Protein AF-0000000084586291 (afdb_homodimer)

Solvent-accessible surface area (backbone atoms only — not comparable to full-atom values): 26040 Å² total; per-residue (Å²): 115,50,79,48,76,49,42,17,77,81,60,35,38,60,73,38,71,44,79,46,77,58,86,76,34,30,36,32,39,29,10,15,18,52,92,55,68,32,88,63,19,26,38,30,40,37,42,37,39,50,95,59,33,40,42,37,38,42,30,45,25,39,96,30,37,45,18,31,51,51,54,51,50,54,52,59,73,42,35,72,61,50,51,53,26,62,70,39,94,58,19,86,59,39,42,60,50,49,53,53,48,57,61,60,31,65,69,51,51,55,53,21,59,72,32,53,27,25,12,19,38,33,38,39,37,36,46,81,57,36,37,38,37,38,36,26,15,47,44,42,41,35,45,44,33,73,75,40,50,77,72,69,37,31,56,68,53,51,56,34,91,70,31,25,40,21,43,37,37,25,58,73,40,98,64,49,33,37,35,36,36,32,39,71,49,51,55,37,69,33,37,40,37,38,33,35,51,28,59,52,63,25,69,90,66,71,53,45,60,66,58,51,46,60,53,45,74,73,46,54,66,63,59,40,44,51,49,53,47,52,51,40,58,76,51,45,24,32,56,42,29,45,34,43,34,36,71,46,80,33,85,54,79,48,75,61,58,63,87,80,102,116,49,80,48,73,50,41,18,78,81,61,36,37,59,73,37,70,45,79,46,77,56,86,75,34,31,38,32,40,28,12,16,20,52,91,55,66,32,87,61,19,25,38,29,40,38,41,39,39,50,96,60,33,40,41,37,37,41,31,45,24,39,97,31,39,44,18,33,50,51,54,50,49,54,52,59,72,42,35,71,62,51,50,52,26,63,69,39,95,59,19,86,59,39,40,58,49,50,54,52,48,57,61,59,31,65,70,52,52,55,53,20,59,73,32,52,27,25,12,19,37,32,38,38,38,36,44,82,57,35,36,37,36,40,38,27,15,45,44,42,40,35,47,44,32,73,74,39,51,77,71,69,36,30,56,68,54,52,56,35,92,72,31,27,40,22,42,38,36,26,59,74,42,98,64,49,35,37,35,37,36,33,40,71,49,53,54,38,69,32,38,39,36,39,33,36,51,28,61,52,64,24,67,91,67,71,53,46,59,66,59,50,45,60,53,44,74,74,45,53,64,64,58,39,45,49,49,53,46,51,52,40,58,75,52,46,23,32,55,41,29,47,35,42,34,36,71,46,80,33,85,54,78,47,74,64,58,63,88,79,102

Structure (mmCIF, N/CA/C/O backbone):
data_AF-0000000084586291-model_v1
#
loop_
_entity.id
_entity.type
_entity.pdbx_description
1 polymer 'Protein phosphatase'
#
loop_
_atom_site.group_PDB
_atom_site.id
_atom_site.type_symbol
_atom_site.label_atom_id
_atom_site.label_alt_id
_atom_site.label_comp_id
_atom_site.label_asym_id
_atom_site.label_entity_id
_atom_site.label_seq_id
_atom_site.pdbx_PDB_ins_code
_atom_site.Cartn_x
_atom_site.Cartn_y
_atom_site.Cartn_z
_atom_site.occupancy
_atom_site.B_iso_or_equiv
_atom_site.auth_seq_id
_atom_site.auth_comp_id
_atom_site.auth_asym_id
_atom_site.auth_atom_id
_atom_site.pdbx_PDB_model_num
ATOM 1 N N . MET A 1 1 ? 19.406 17.75 15.211 1 88.56 1 MET A N 1
ATOM 2 C CA . MET A 1 1 ? 18.203 17.156 15.773 1 88.56 1 MET A CA 1
ATOM 3 C C . MET A 1 1 ? 17.109 18.203 15.953 1 88.56 1 MET A C 1
ATOM 5 O O . MET A 1 1 ? 17.266 19.141 16.734 1 88.56 1 MET A O 1
ATOM 9 N N . GLN A 1 2 ? 16.078 18.141 15.094 1 93.88 2 GLN A N 1
ATOM 10 C CA . GLN A 1 2 ? 15.031 19.172 15.078 1 93.88 2 GLN A CA 1
ATOM 11 C C . GLN A 1 2 ? 13.656 18.547 15.305 1 93.88 2 GLN A C 1
ATOM 13 O O . GLN A 1 2 ? 13.43 17.375 15 1 93.88 2 GLN A O 1
ATOM 18 N N . THR A 1 3 ? 12.891 19.406 16.016 1 97.5 3 THR A N 1
ATOM 19 C CA . THR A 1 3 ? 11.477 19.094 16.172 1 97.5 3 THR A CA 1
ATOM 20 C C . THR A 1 3 ? 10.609 20.234 15.641 1 97.5 3 THR A C 1
ATOM 22 O O . THR A 1 3 ? 10.859 21.406 15.938 1 97.5 3 THR A O 1
ATOM 25 N N . PHE A 1 4 ? 9.703 19.875 14.828 1 98.44 4 PHE A N 1
ATOM 26 C CA . PHE A 1 4 ? 8.742 20.844 14.289 1 98.44 4 PHE A CA 1
ATOM 27 C C . PHE A 1 4 ? 7.324 20.297 14.383 1 98.44 4 PHE A C 1
ATOM 29 O O . PHE A 1 4 ? 7.094 19.109 14.164 1 98.44 4 PHE A O 1
ATOM 36 N N . SER A 1 5 ? 6.391 21.109 14.766 1 98.5 5 SER A N 1
ATOM 37 C CA . SER A 1 5 ? 4.984 20.734 14.805 1 98.5 5 SER A CA 1
ATOM 38 C C . SER A 1 5 ? 4.086 21.906 14.398 1 98.5 5 SER A C 1
ATOM 40 O O . SER A 1 5 ? 4.336 23.047 14.781 1 98.5 5 SER A O 1
ATOM 42 N N . TRP A 1 6 ? 3.1 21.562 13.617 1 98.38 6 TRP A N 1
ATOM 43 C CA . TRP A 1 6 ? 2.15 22.562 13.148 1 98.38 6 TRP A CA 1
ATOM 44 C C . TRP A 1 6 ? 0.808 21.922 12.805 1 98.38 6 TRP A C 1
ATOM 46 O O . TRP A 1 6 ? 0.76 20.844 12.234 1 98.38 6 TRP A O 1
ATOM 56 N N . THR A 1 7 ? -0.248 22.547 13.203 1 97.94 7 THR A N 1
ATOM 57 C CA . THR A 1 7 ? -1.59 22.234 12.719 1 97.94 7 THR A CA 1
ATOM 58 C C . THR A 1 7 ? -2.248 23.484 12.125 1 97.94 7 THR A C 1
ATOM 60 O O . THR A 1 7 ? -1.949 24.609 12.531 1 97.94 7 THR A O 1
ATOM 63 N N . GLY A 1 8 ? -3.098 23.234 11.203 1 96.12 8 GLY A N 1
ATOM 64 C CA . GLY A 1 8 ? -3.691 24.312 10.414 1 96.12 8 GLY A CA 1
ATOM 65 C C . GLY A 1 8 ? -4.438 25.328 11.258 1 96.12 8 GLY A C 1
ATOM 66 O O . GLY A 1 8 ? -4.621 26.469 10.836 1 96.12 8 GLY A O 1
ATOM 67 N N . ASP A 1 9 ? -4.918 24.906 12.453 1 94.69 9 ASP A N 1
ATOM 68 C CA . ASP A 1 9 ? -5.645 25.844 13.312 1 94.69 9 ASP A CA 1
ATOM 69 C C . ASP A 1 9 ? -4.691 26.828 13.977 1 94.69 9 ASP A C 1
ATOM 71 O O . ASP A 1 9 ? -5.113 27.906 14.406 1 94.69 9 ASP A O 1
ATOM 75 N N . GLN A 1 10 ? -3.418 26.562 14.062 1 96.25 10 GLN A N 1
ATOM 76 C CA . GLN A 1 10 ? -2.42 27.469 14.602 1 96.25 10 GLN A CA 1
ATOM 77 C C . GLN A 1 10 ? -2.15 28.625 13.625 1 96.25 10 GLN A C 1
ATOM 79 O O . GLN A 1 10 ? -2.061 29.781 14.031 1 96.25 10 GLN A O 1
ATOM 84 N N . HIS A 1 11 ? -1.925 28.266 12.398 1 96.25 11 HIS A N 1
ATOM 85 C CA . HIS A 1 11 ? -1.765 29.188 11.281 1 96.25 11 HIS A CA 1
ATOM 86 C C . HIS A 1 11 ? -2.279 28.578 9.984 1 96.25 11 HIS A C 1
ATOM 88 O O . HIS A 1 11 ? -1.675 27.641 9.453 1 96.25 11 HIS A O 1
ATOM 94 N N . ALA A 1 12 ? -3.242 29.109 9.383 1 96.38 12 ALA A N 1
ATOM 95 C CA . ALA A 1 12 ? -3.996 28.453 8.32 1 96.38 12 ALA A CA 1
ATOM 96 C C . ALA A 1 12 ? -3.303 28.625 6.969 1 96.38 12 ALA A C 1
ATOM 98 O O . ALA A 1 12 ? -3.518 27.844 6.047 1 96.38 12 ALA A O 1
ATOM 99 N N . PHE A 1 13 ? -2.508 29.703 6.785 1 97.62 13 PHE A N 1
ATOM 100 C CA . PHE A 1 13 ? -1.825 30.031 5.535 1 97.62 13 PHE A CA 1
ATOM 101 C C . PHE A 1 13 ? -2.816 30.094 4.383 1 97.62 13 PHE A C 1
ATOM 103 O O . PHE A 1 13 ? -2.566 29.547 3.305 1 97.62 13 PHE A O 1
ATOM 110 N N . LEU A 1 14 ? -3.996 30.672 4.664 1 97.62 14 LEU A N 1
ATOM 111 C CA . LEU A 1 14 ? -4.957 30.938 3.596 1 97.62 14 LEU A CA 1
ATOM 112 C C . LEU A 1 14 ? -4.418 31.984 2.629 1 97.62 14 LEU A C 1
ATOM 114 O O . LEU A 1 14 ? -3.875 33 3.055 1 97.62 14 LEU A O 1
ATOM 118 N N . ASP A 1 15 ? -4.523 31.719 1.376 1 97.5 15 ASP A N 1
ATOM 119 C CA . ASP A 1 15 ? -4.109 32.625 0.31 1 97.5 15 ASP A CA 1
ATOM 120 C C . ASP A 1 15 ? -2.623 32.938 0.413 1 97.5 15 ASP A C 1
ATOM 122 O O . ASP A 1 15 ? -2.135 33.875 -0.256 1 97.5 15 ASP A O 1
ATOM 126 N N . SER A 1 16 ? -1.91 32.25 1.269 1 96.69 16 SER A N 1
ATOM 127 C CA . SER A 1 16 ? -0.523 32.594 1.564 1 96.69 16 SER A CA 1
ATOM 128 C C . SER A 1 16 ? 0.361 31.359 1.585 1 96.69 16 SER A C 1
ATOM 130 O O . SER A 1 16 ? 0.627 30.797 2.65 1 96.69 16 SER A O 1
ATOM 132 N N . PRO A 1 17 ? 0.857 31.047 0.461 1 97.75 17 PRO A N 1
ATOM 133 C CA . PRO A 1 17 ? 1.78 29.906 0.449 1 97.75 17 PRO A CA 1
ATOM 134 C C . PRO A 1 17 ? 2.982 30.109 1.368 1 97.75 17 PRO A C 1
ATOM 136 O O . PRO A 1 17 ? 3.5 31.219 1.474 1 97.75 17 PRO A O 1
ATOM 139 N N . ASP A 1 18 ? 3.447 29.031 2.002 1 98.31 18 ASP A N 1
ATOM 140 C CA . ASP A 1 18 ? 4.578 29.094 2.926 1 98.31 18 ASP A CA 1
ATOM 141 C C . ASP A 1 18 ? 5.562 27.953 2.654 1 98.31 18 ASP A C 1
ATOM 143 O O . ASP A 1 18 ? 5.152 26.828 2.381 1 98.31 18 ASP A O 1
ATOM 147 N N . VAL A 1 19 ? 6.805 28.297 2.596 1 98.31 19 VAL A N 1
ATOM 148 C CA . VAL A 1 19 ? 7.875 27.312 2.498 1 98.31 19 VAL A CA 1
ATOM 149 C C . VAL A 1 19 ? 8.773 27.406 3.727 1 98.31 19 VAL A C 1
ATOM 151 O O . VAL A 1 19 ? 9.281 28.484 4.055 1 98.31 19 VAL A O 1
ATOM 154 N N . THR A 1 20 ? 8.961 26.297 4.398 1 97.75 20 THR A N 1
ATOM 155 C CA . THR A 1 20 ? 9.789 26.25 5.602 1 97.75 20 THR A CA 1
ATOM 156 C C . THR A 1 20 ? 10.844 25.172 5.484 1 97.75 20 THR A C 1
ATOM 158 O O . THR A 1 20 ? 10.523 24.016 5.195 1 97.75 20 THR A O 1
ATOM 161 N N . GLN A 1 21 ? 12.039 25.562 5.695 1 96.69 21 GLN A N 1
ATOM 162 C CA . GLN A 1 21 ? 13.125 24.594 5.719 1 96.69 21 GLN A CA 1
ATOM 163 C C . GLN A 1 21 ? 13.383 24.094 7.133 1 96.69 21 GLN A C 1
ATOM 165 O O . GLN A 1 21 ? 13.555 24.875 8.062 1 96.69 21 GLN A O 1
ATOM 170 N N . ILE A 1 22 ? 13.383 22.781 7.312 1 96.38 22 ILE A N 1
ATOM 171 C CA . ILE A 1 22 ? 13.68 22.125 8.586 1 96.38 22 ILE A CA 1
ATOM 172 C C . ILE A 1 22 ? 14.781 21.094 8.383 1 96.38 22 ILE A C 1
ATOM 174 O O . ILE A 1 22 ? 14.5 19.922 8.109 1 96.38 22 ILE A O 1
ATOM 178 N N . GLY A 1 23 ? 15.992 21.531 8.664 1 93.06 23 GLY A N 1
ATOM 179 C CA . GLY A 1 23 ? 17.094 20.656 8.289 1 93.06 23 GLY A CA 1
ATOM 180 C C . GLY A 1 23 ? 17.125 20.328 6.812 1 93.06 23 GLY A C 1
ATOM 181 O O . GLY A 1 23 ? 17.109 21.219 5.969 1 93.06 23 GLY A O 1
ATOM 182 N N . GLY A 1 24 ? 17.125 19.109 6.531 1 94.75 24 GLY A N 1
ATOM 183 C CA . GLY A 1 24 ? 17.125 18.672 5.145 1 94.75 24 GLY A CA 1
ATOM 184 C C . GLY A 1 24 ? 15.734 18.594 4.543 1 94.75 24 GLY A C 1
ATOM 185 O O . GLY A 1 24 ? 15.586 18.344 3.346 1 94.75 24 GLY A O 1
ATOM 186 N N . LEU A 1 25 ? 14.727 18.891 5.348 1 98.12 25 LEU A N 1
ATOM 187 C CA . LEU A 1 25 ? 13.344 18.781 4.898 1 98.12 25 LEU A CA 1
ATOM 188 C C . LEU A 1 25 ? 12.844 20.141 4.395 1 98.12 25 LEU A C 1
ATOM 190 O O . LEU A 1 25 ? 13.195 21.188 4.949 1 98.12 25 LEU A O 1
ATOM 194 N N . VAL A 1 26 ? 12.109 20.109 3.342 1 98.69 26 VAL A N 1
ATOM 195 C CA . VAL A 1 26 ? 11.406 21.297 2.869 1 98.69 26 VAL A CA 1
ATOM 196 C C . VAL A 1 26 ? 9.898 21.109 3.008 1 98.69 26 VAL A C 1
ATOM 198 O O . VAL A 1 26 ? 9.32 20.234 2.363 1 98.69 26 VAL A O 1
ATOM 201 N N . LEU A 1 27 ? 9.312 21.906 3.844 1 98.75 27 LEU A N 1
ATOM 202 C CA . LEU A 1 27 ? 7.879 21.859 4.109 1 98.75 27 LEU A CA 1
ATOM 203 C C . LEU A 1 27 ? 7.145 22.938 3.314 1 98.75 27 LEU A C 1
ATOM 205 O O . LEU A 1 27 ? 7.543 24.094 3.322 1 98.75 27 LEU A O 1
ATOM 209 N N . GLY A 1 28 ? 6.137 22.516 2.523 1 98.81 28 GLY A N 1
ATOM 210 C CA . GLY A 1 28 ? 5.227 23.438 1.854 1 98.81 28 GLY A CA 1
ATOM 211 C C . GLY A 1 28 ? 3.824 23.406 2.432 1 98.81 28 GLY A C 1
ATOM 212 O O . GLY A 1 28 ? 3.277 22.344 2.701 1 98.81 28 GLY A O 1
ATOM 213 N N . ARG A 1 29 ? 3.268 24.641 2.674 1 98.62 29 ARG A N 1
ATOM 214 C CA . ARG A 1 29 ? 1.927 24.75 3.24 1 98.62 29 ARG A CA 1
ATOM 215 C C . ARG A 1 29 ? 1.105 25.797 2.506 1 98.62 29 ARG A C 1
ATOM 217 O O . ARG A 1 29 ? 1.609 26.891 2.199 1 98.62 29 ARG A O 1
ATOM 224 N N . LEU A 1 30 ? -0.038 25.438 2.162 1 98.62 30 LEU A N 1
ATOM 225 C CA . LEU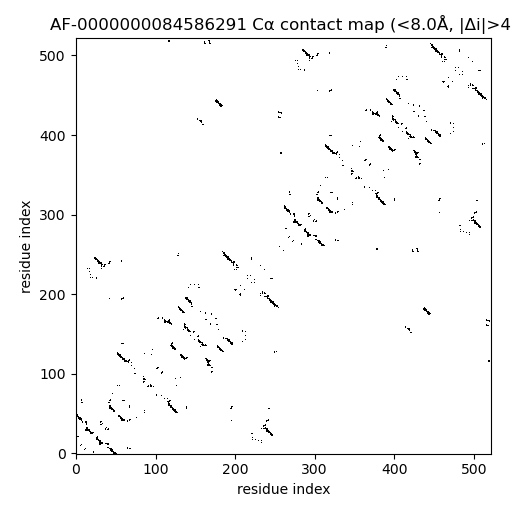 A 1 30 ? -1.064 26.344 1.64 1 98.62 30 LEU A CA 1
ATOM 226 C C . LEU A 1 30 ? -2.445 25.938 2.148 1 98.62 30 LEU A C 1
ATOM 228 O O . LEU A 1 30 ? -2.896 24.812 1.912 1 98.62 30 LEU A O 1
ATOM 232 N N . GLY A 1 31 ? -3.123 26.859 2.801 1 97.81 31 GLY A N 1
ATOM 233 C CA . GLY A 1 31 ? -4.402 26.531 3.416 1 97.81 31 GLY A CA 1
ATOM 234 C C . GLY A 1 31 ? -5.547 26.5 2.424 1 97.81 31 GLY A C 1
ATOM 235 O O . GLY A 1 31 ? -6.648 26.062 2.758 1 97.81 31 GLY A O 1
ATOM 236 N N . GLY A 1 32 ? -5.258 26.875 1.211 1 97.44 32 GLY A N 1
ATOM 237 C CA . GLY A 1 32 ? -6.301 27.016 0.205 1 97.44 32 GLY A CA 1
ATOM 238 C C . GLY A 1 32 ? -6.605 28.453 -0.136 1 97.44 32 GLY A C 1
ATOM 239 O O . GLY A 1 32 ? -6.078 29.375 0.494 1 97.44 32 GLY A O 1
ATOM 240 N N . MET A 1 33 ? -7.371 28.609 -1.118 1 97.31 33 MET A N 1
ATOM 241 C CA . MET A 1 33 ? -7.711 29.953 -1.578 1 97.31 33 MET A CA 1
ATOM 242 C C . MET A 1 33 ? -9.094 30.375 -1.083 1 97.31 33 MET A C 1
ATOM 244 O O . MET A 1 33 ? -10.078 29.672 -1.322 1 97.31 33 MET A O 1
ATOM 248 N N . SER A 1 34 ? -9.172 31.5 -0.426 1 96.69 34 SER A N 1
ATOM 249 C CA . SER A 1 34 ? -10.445 32 0.061 1 96.69 34 SER A CA 1
ATOM 250 C C . SER A 1 34 ? -11.414 32.281 -1.092 1 96.69 34 SER A C 1
ATOM 252 O O . SER A 1 34 ? -12.625 32.125 -0.947 1 96.69 34 SER A O 1
ATOM 254 N N . GLN A 1 35 ? -10.859 32.656 -2.193 1 95.5 35 GLN A N 1
ATOM 255 C CA . GLN A 1 35 ? -11.656 32.938 -3.383 1 95.5 35 GLN A CA 1
ATOM 256 C C . GLN A 1 35 ? -12.414 31.703 -3.85 1 95.5 35 GLN A C 1
ATOM 258 O O . GLN A 1 35 ? -13.461 31.812 -4.492 1 95.5 35 GLN A O 1
ATOM 263 N N . SER A 1 36 ? -11.867 30.594 -3.48 1 95.5 36 SER A N 1
ATOM 264 C CA . SER A 1 36 ? -12.5 29.328 -3.877 1 95.5 36 SER A CA 1
ATOM 265 C C . SER A 1 36 ? -13.398 28.797 -2.768 1 95.5 36 SER A C 1
ATOM 267 O O . SER A 1 36 ? -13.891 27.656 -2.854 1 95.5 36 SER A O 1
ATOM 269 N N . GLY A 1 37 ? -13.461 29.531 -1.702 1 95.06 37 GLY A N 1
ATOM 270 C CA . GLY A 1 37 ? -14.422 29.203 -0.666 1 95.06 37 GLY A CA 1
ATOM 271 C C . GLY A 1 37 ? -13.781 28.594 0.567 1 95.06 37 GLY A C 1
ATOM 272 O O . GLY A 1 37 ? -14.477 28.219 1.518 1 95.06 37 GLY A O 1
ATOM 273 N N . GLN A 1 38 ? -12.477 28.516 0.576 1 95.06 38 GLN A N 1
ATOM 274 C CA . GLN A 1 38 ? -11.82 27.922 1.736 1 95.06 38 GLN A CA 1
ATOM 275 C C . GLN A 1 38 ? -11.75 28.906 2.896 1 95.06 38 GLN A C 1
ATOM 277 O O . GLN A 1 38 ? -11.516 30.109 2.688 1 95.06 38 GLN A O 1
ATOM 282 N N . THR A 1 39 ? -12.039 28.375 4.188 1 94.75 39 THR A N 1
ATOM 283 C CA . THR A 1 39 ? -12.07 29.266 5.34 1 94.75 39 THR A CA 1
ATOM 284 C C . THR A 1 39 ? -11.203 28.719 6.473 1 94.75 39 THR A C 1
ATOM 286 O O . THR A 1 39 ? -10.938 29.422 7.453 1 94.75 39 THR A O 1
ATOM 289 N N . LYS A 1 40 ? -10.805 27.5 6.324 1 93.56 40 LYS A N 1
ATOM 290 C CA . LYS A 1 40 ? -10.031 26.875 7.387 1 93.56 40 LYS A CA 1
ATOM 291 C C . LYS A 1 40 ? -8.938 25.969 6.812 1 93.56 40 LYS A C 1
ATOM 293 O O . LYS A 1 40 ? -8.867 25.766 5.598 1 93.56 40 LYS A O 1
ATOM 298 N N . ASN A 1 41 ? -8.078 25.594 7.598 1 96.25 41 ASN A N 1
ATOM 299 C CA . ASN A 1 41 ? -7.047 24.609 7.32 1 96.25 41 ASN A CA 1
ATOM 300 C C . ASN A 1 41 ? -6.992 23.531 8.406 1 96.25 41 ASN A C 1
ATOM 302 O O . ASN A 1 41 ? -6.742 23.844 9.57 1 96.25 41 ASN A O 1
ATOM 306 N N . GLU A 1 42 ? -7.176 22.281 7.992 1 96.06 42 GLU A N 1
ATOM 307 C CA . GLU A 1 42 ? -7.242 21.188 8.969 1 96.06 42 GLU A CA 1
ATOM 308 C C . GLU A 1 42 ? -6.051 20.25 8.82 1 96.06 42 GLU A C 1
ATOM 310 O O . GLU A 1 42 ? -6.023 19.172 9.43 1 96.06 42 GLU A O 1
ATOM 315 N N . ASP A 1 43 ? -5.09 20.625 8.047 1 98.19 43 ASP A N 1
ATOM 316 C CA . ASP A 1 43 ? -3.879 19.828 7.875 1 98.19 43 ASP A CA 1
ATOM 317 C C . ASP A 1 43 ? -2.973 19.938 9.102 1 98.19 43 ASP A C 1
ATOM 319 O O . ASP A 1 43 ? -3.227 20.75 9.992 1 98.19 43 ASP A O 1
ATOM 323 N N . GLY A 1 44 ? -2 19.125 9.188 1 98.56 44 GLY A N 1
ATOM 324 C CA . GLY A 1 44 ? -0.962 19.203 10.203 1 98.56 44 GLY A CA 1
ATOM 325 C C . GLY A 1 44 ? 0.271 18.391 9.852 1 98.56 44 GLY A C 1
ATOM 326 O O . GLY A 1 44 ? 0.231 17.547 8.953 1 98.56 44 GLY A O 1
ATOM 327 N N . ALA A 1 45 ? 1.348 18.703 10.539 1 98.75 45 ALA A N 1
ATOM 328 C CA . ALA A 1 45 ? 2.604 17.984 10.328 1 98.75 45 ALA A CA 1
ATOM 329 C C . ALA A 1 45 ? 3.447 17.969 11.602 1 98.75 45 ALA A C 1
ATOM 331 O O . ALA A 1 45 ? 3.482 18.953 12.344 1 98.75 45 ALA A O 1
ATOM 332 N N . VAL A 1 46 ? 4.016 16.844 11.891 1 98.88 46 VAL A N 1
ATOM 333 C CA . VAL A 1 46 ? 5.039 16.688 12.914 1 98.88 46 VAL A CA 1
ATOM 334 C C . VAL A 1 46 ? 6.309 16.109 12.289 1 98.88 46 VAL A C 1
ATOM 336 O O . VAL A 1 46 ? 6.27 15.039 11.672 1 98.88 46 VAL A O 1
ATOM 339 N N . LEU A 1 47 ? 7.426 16.828 12.445 1 98.81 47 LEU A N 1
ATOM 340 C CA . LEU A 1 47 ? 8.688 16.438 11.828 1 98.81 47 LEU A CA 1
ATOM 341 C C . LEU A 1 47 ? 9.789 16.312 12.883 1 98.81 47 LEU A C 1
ATOM 343 O O . LEU A 1 47 ? 10.055 17.266 13.617 1 98.81 47 LEU A O 1
ATOM 347 N N . LEU A 1 48 ? 10.352 15.172 12.992 1 98.5 48 LEU A N 1
ATOM 348 C CA . LEU A 1 48 ? 11.508 14.906 13.836 1 98.5 48 LEU A CA 1
ATOM 349 C C . LEU A 1 48 ? 12.703 14.469 13 1 98.5 48 LEU A C 1
ATOM 351 O O . LEU A 1 48 ? 12.57 13.617 12.125 1 98.5 48 LEU A O 1
ATOM 355 N N . THR A 1 49 ? 13.82 15.086 13.25 1 97.94 49 THR A N 1
ATOM 356 C CA . THR A 1 49 ? 15.016 14.672 12.531 1 97.94 49 THR A CA 1
ATOM 357 C C . THR A 1 49 ? 16.141 14.32 13.5 1 97.94 49 THR A C 1
ATOM 359 O O . THR A 1 49 ? 16.203 14.875 14.602 1 97.94 49 THR A O 1
ATOM 362 N N . GLY A 1 50 ? 16.938 13.344 13.133 1 96.31 50 GLY A N 1
ATOM 363 C CA . GLY A 1 50 ? 18.188 13 13.805 1 96.31 50 GLY A CA 1
ATOM 364 C C . GLY A 1 50 ? 19.375 12.984 12.867 1 96.31 50 GLY A C 1
ATOM 365 O O . GLY A 1 50 ? 19.344 13.617 11.805 1 96.31 50 GLY A O 1
ATOM 366 N N . GLU A 1 51 ? 20.5 12.414 13.297 1 93.38 51 GLU A N 1
ATOM 367 C CA . GLU A 1 51 ? 21.734 12.422 12.508 1 93.38 51 GLU A CA 1
ATOM 368 C C . GLU A 1 51 ? 21.547 11.664 11.195 1 93.38 51 GLU A C 1
ATOM 370 O O . GLU A 1 51 ? 22.016 12.109 10.141 1 93.38 51 GLU A O 1
ATOM 375 N N . ASN A 1 52 ? 20.938 10.555 11.242 1 95.94 52 ASN A N 1
ATOM 376 C CA . ASN A 1 52 ? 20.797 9.742 10.039 1 95.94 52 ASN A CA 1
ATOM 377 C C . ASN A 1 52 ? 19.391 9.18 9.898 1 95.94 52 ASN A C 1
ATOM 379 O O . ASN A 1 52 ? 19.203 8.07 9.391 1 95.94 52 ASN A O 1
ATOM 383 N N . TRP A 1 53 ? 18.438 9.93 10.438 1 98.19 53 TRP A N 1
ATOM 384 C CA . TRP A 1 53 ? 17.062 9.453 10.336 1 98.19 53 TRP A CA 1
ATOM 385 C C . TRP A 1 53 ? 16.078 10.609 10.375 1 98.19 53 TRP A C 1
ATOM 387 O O . TRP A 1 53 ? 16.406 11.688 10.883 1 98.19 53 TRP A O 1
ATOM 397 N N . GLU A 1 54 ? 14.93 10.516 9.781 1 98.75 54 GLU A N 1
ATOM 398 C CA . GLU A 1 54 ? 13.773 11.406 9.844 1 98.75 54 GLU A CA 1
ATOM 399 C C . GLU A 1 54 ? 12.508 10.641 10.188 1 98.75 54 GLU A C 1
ATOM 401 O O . GLU A 1 54 ? 12.305 9.516 9.711 1 98.75 54 GLU A O 1
ATOM 406 N N . PHE A 1 55 ? 11.711 11.164 11.055 1 98.88 55 PHE A N 1
ATOM 407 C CA . PHE A 1 55 ? 10.367 10.695 11.367 1 98.88 55 PHE A CA 1
ATOM 408 C C . PHE A 1 55 ? 9.336 11.781 11.094 1 98.88 55 PHE A C 1
ATOM 410 O O . PHE A 1 55 ? 9.359 12.836 11.727 1 98.88 55 PHE A O 1
ATOM 417 N N . LEU A 1 56 ? 8.43 11.492 10.148 1 98.88 56 LEU A N 1
ATOM 418 C CA . LEU A 1 56 ? 7.465 12.5 9.719 1 98.88 56 LEU A CA 1
ATOM 419 C C . LEU A 1 56 ? 6.035 12 9.898 1 98.88 56 LEU A C 1
ATOM 421 O O . LEU A 1 56 ? 5.746 10.828 9.625 1 98.88 56 LEU A O 1
ATOM 425 N N . LEU A 1 57 ? 5.207 12.852 10.344 1 98.94 57 LEU A N 1
ATOM 426 C CA . LEU A 1 57 ? 3.768 12.648 10.43 1 98.94 57 LEU A CA 1
ATOM 427 C C . LEU A 1 57 ? 3.014 13.734 9.672 1 98.94 57 LEU A C 1
ATOM 429 O O . LEU A 1 57 ? 3.139 14.914 9.984 1 98.94 57 LEU A O 1
ATOM 433 N N . LEU A 1 58 ? 2.328 13.336 8.602 1 98.94 58 LEU A N 1
ATOM 434 C CA . LEU A 1 58 ? 1.457 14.219 7.832 1 98.94 58 LEU A CA 1
ATOM 435 C C . LEU A 1 58 ? -0.01 13.914 8.109 1 98.94 58 LEU A C 1
ATOM 437 O O . LEU A 1 58 ? -0.407 12.75 8.156 1 98.94 58 LEU A O 1
ATOM 441 N N . MET A 1 59 ? -0.771 14.961 8.297 1 98.88 59 MET A N 1
ATOM 442 C CA . MET A 1 59 ? -2.164 14.773 8.695 1 98.88 59 MET A CA 1
ATOM 443 C C . MET A 1 59 ? -3.096 15.609 7.824 1 98.88 59 MET A C 1
ATOM 445 O O . MET A 1 59 ? -2.791 16.766 7.508 1 98.88 59 MET A O 1
ATOM 449 N N . ASP A 1 60 ? -4.141 15.078 7.379 1 98.25 60 ASP A N 1
ATOM 450 C CA . ASP A 1 60 ? -5.223 15.719 6.641 1 98.25 60 ASP A CA 1
ATOM 451 C C . ASP A 1 60 ? -6.566 15.484 7.332 1 98.25 60 ASP A C 1
ATOM 453 O O . ASP A 1 60 ? -7.219 14.461 7.102 1 98.25 60 ASP A O 1
ATOM 457 N N . ALA A 1 61 ? -6.945 16.406 8.148 1 97 61 ALA A N 1
ATOM 458 C CA . ALA A 1 61 ? -8.164 16.25 8.945 1 97 61 ALA A CA 1
ATOM 459 C C . ALA A 1 61 ? -9.383 16.766 8.195 1 97 61 ALA A C 1
ATOM 461 O O . ALA A 1 61 ? -9.25 17.531 7.238 1 97 61 ALA A O 1
ATOM 462 N N . HIS A 1 62 ? -10.461 16.281 8.594 1 91.5 62 HIS A N 1
ATOM 463 C CA . HIS A 1 62 ? -11.766 16.672 8.07 1 91.5 62 HIS A CA 1
ATOM 464 C C . HIS A 1 62 ? -12.695 17.125 9.195 1 91.5 62 HIS A C 1
ATOM 466 O O . HIS A 1 62 ? -12.672 16.547 10.289 1 91.5 62 HIS A O 1
ATOM 472 N N . HIS A 1 63 ? -13.617 18.078 8.906 1 90.38 63 HIS A N 1
ATOM 473 C CA . HIS A 1 63 ? -14.617 18.594 9.836 1 90.38 63 HIS A CA 1
ATOM 474 C C . HIS A 1 63 ? -14 19.594 10.797 1 90.38 63 HIS A C 1
ATOM 476 O O . HIS A 1 63 ? -14.5 20.719 10.938 1 90.38 63 HIS A O 1
ATOM 482 N N . SER A 1 64 ? -12.906 19.234 11.469 1 91.25 64 SER A N 1
ATOM 483 C CA . SER A 1 64 ? -12.133 20.141 12.32 1 91.25 64 SER A CA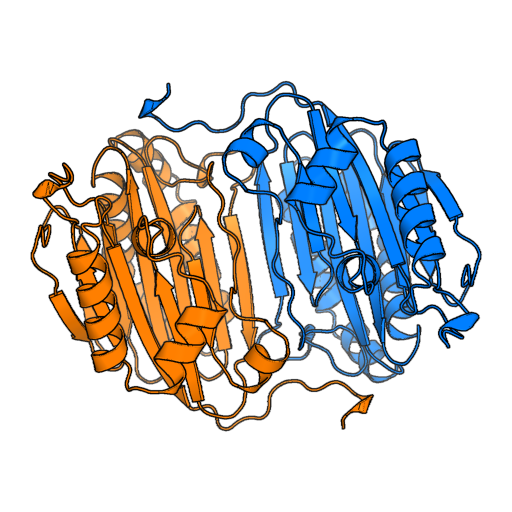 1
ATOM 484 C C . SER A 1 64 ? -10.68 19.703 12.406 1 91.25 64 SER A C 1
ATOM 486 O O . SER A 1 64 ? -10.32 18.625 11.93 1 91.25 64 SER A O 1
ATOM 488 N N . ALA A 1 65 ? -9.883 20.562 13.062 1 94.31 65 ALA A N 1
ATOM 489 C CA . ALA A 1 65 ? -8.477 20.203 13.258 1 94.31 65 ALA A CA 1
ATOM 490 C C . ALA A 1 65 ? -8.281 19.438 14.555 1 94.31 65 ALA A C 1
ATOM 492 O O . ALA A 1 65 ? -7.145 19.109 14.922 1 94.31 65 ALA A O 1
ATOM 493 N N . ASP A 1 66 ? -9.312 19.047 15.258 1 96.06 66 ASP A N 1
ATOM 494 C CA . ASP A 1 66 ? -9.234 18.453 16.578 1 96.06 66 ASP A CA 1
ATOM 495 C C . ASP A 1 66 ? -8.492 17.109 16.531 1 96.06 66 ASP A C 1
ATOM 497 O O . ASP A 1 66 ? -7.648 16.844 17.391 1 96.06 66 ASP A O 1
ATOM 501 N N . SER A 1 67 ? -8.875 16.328 15.555 1 97.69 67 SER A N 1
ATOM 502 C CA . SER A 1 67 ? -8.25 15.016 15.453 1 97.69 67 SER A CA 1
ATOM 503 C C . SER A 1 67 ? -6.762 15.133 15.125 1 97.69 67 SER A C 1
ATOM 505 O O . SER A 1 67 ? -5.938 14.414 15.695 1 97.69 67 SER A O 1
ATOM 507 N N . ALA A 1 68 ? -6.434 16.047 14.242 1 98.19 68 ALA A N 1
ATOM 508 C CA . ALA A 1 68 ? -5.031 16.266 13.906 1 98.19 68 ALA A CA 1
ATOM 509 C C . ALA A 1 68 ? -4.242 16.734 15.125 1 98.19 68 ALA A C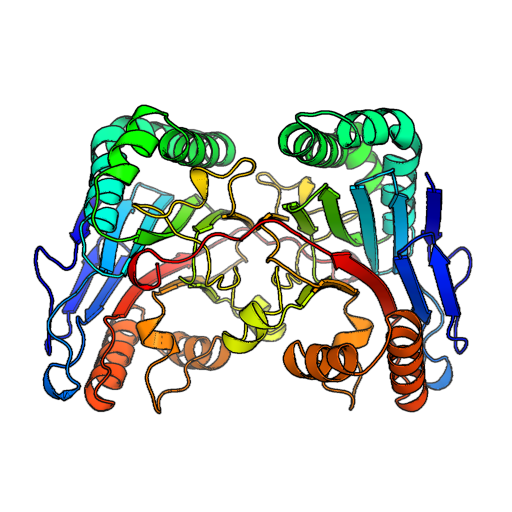 1
ATOM 511 O O . ALA A 1 68 ? -3.127 16.281 15.367 1 98.19 68 ALA A O 1
ATOM 512 N N . ARG A 1 69 ? -4.824 17.672 15.891 1 97.94 69 ARG A N 1
ATOM 513 C CA . ARG A 1 69 ? -4.172 18.172 17.094 1 97.94 69 ARG A CA 1
ATOM 514 C C . ARG A 1 69 ? -3.945 17.047 18.094 1 97.94 69 ARG A C 1
ATOM 516 O O . ARG A 1 69 ? -2.875 16.953 18.703 1 97.94 69 ARG A O 1
ATOM 523 N N . LEU A 1 70 ? -4.926 16.234 18.25 1 98.5 70 LEU A N 1
ATOM 524 C CA . LEU A 1 70 ? -4.824 15.133 19.188 1 98.5 70 LEU A CA 1
ATOM 525 C C . LEU A 1 70 ? -3.684 14.195 18.797 1 98.5 70 LEU A C 1
ATOM 527 O O . LEU A 1 70 ? -2.877 13.812 19.656 1 98.5 70 LEU A O 1
ATOM 531 N N . VAL A 1 71 ? -3.611 13.805 17.547 1 98.75 71 VAL A N 1
ATOM 532 C CA . VAL A 1 71 ? -2.566 12.898 17.078 1 98.75 71 VAL A CA 1
ATOM 533 C C . VAL A 1 71 ? -1.197 13.547 17.25 1 98.75 71 VAL A C 1
ATOM 535 O O . VAL A 1 71 ? -0.272 12.922 17.781 1 98.75 71 VAL A O 1
ATOM 538 N N . ALA A 1 72 ? -1.095 14.805 16.859 1 98.69 72 ALA A N 1
ATOM 539 C CA . ALA A 1 72 ? 0.17 15.523 16.984 1 98.69 72 ALA A CA 1
ATOM 540 C C . ALA A 1 72 ? 0.634 15.555 18.438 1 98.69 72 ALA A C 1
ATOM 542 O O . ALA A 1 72 ? 1.786 15.234 18.75 1 98.69 72 ALA A O 1
ATOM 543 N N . GLU A 1 73 ? -0.267 15.914 19.297 1 98.31 73 GLU A N 1
ATOM 544 C CA . GLU A 1 73 ? 0.067 16.031 20.719 1 98.31 73 GLU A CA 1
ATOM 545 C C . GLU A 1 73 ? 0.476 14.68 21.297 1 98.31 73 GLU A C 1
ATOM 547 O O . GLU A 1 73 ? 1.378 14.609 22.141 1 98.31 73 GLU A O 1
ATOM 552 N N . THR A 1 74 ? -0.176 13.672 20.875 1 98.56 74 THR A N 1
ATOM 553 C CA . THR A 1 74 ? 0.127 12.328 21.359 1 98.56 74 THR A CA 1
ATOM 554 C C . THR A 1 74 ? 1.57 11.953 21.031 1 98.56 74 THR A C 1
ATOM 556 O O . THR A 1 74 ? 2.299 11.469 21.906 1 98.56 74 THR A O 1
ATOM 559 N N . PHE A 1 75 ? 1.997 12.211 19.859 1 98.62 75 PHE A N 1
ATOM 560 C CA . PHE A 1 75 ? 3.338 11.805 19.453 1 98.62 75 PHE A CA 1
ATOM 561 C C . PHE A 1 75 ? 4.379 12.781 19.969 1 98.62 75 PHE A C 1
ATOM 563 O O . PHE A 1 75 ? 5.512 12.398 20.266 1 98.62 75 PHE A O 1
ATOM 570 N N . LEU A 1 76 ? 3.971 14.086 20.156 1 98.5 76 LEU A N 1
ATOM 571 C CA . LEU A 1 76 ? 4.895 15.055 20.734 1 98.5 76 LEU A CA 1
ATOM 572 C C . LEU A 1 76 ? 5.156 14.734 22.203 1 98.5 76 LEU A C 1
ATOM 574 O O . LEU A 1 76 ? 6.285 14.883 22.688 1 98.5 76 LEU A O 1
ATOM 578 N N . GLN A 1 77 ? 4.16 14.32 22.844 1 98.12 77 GLN A N 1
ATOM 579 C CA . GLN A 1 77 ? 4.316 13.953 24.25 1 98.12 77 GLN A CA 1
ATOM 580 C C . GLN A 1 77 ? 5.23 12.742 24.406 1 98.12 77 GLN A C 1
ATOM 582 O O . GLN A 1 77 ? 5.953 12.625 25.406 1 98.12 77 GLN A O 1
ATOM 587 N N . ALA A 1 78 ? 5.215 11.891 23.438 1 98.06 78 ALA A N 1
ATOM 588 C CA . ALA A 1 78 ? 6.004 10.664 23.5 1 98.06 78 ALA A CA 1
ATOM 589 C C . ALA A 1 78 ? 7.332 10.828 22.766 1 98.06 78 ALA A C 1
ATOM 591 O O . ALA A 1 78 ? 8 9.836 22.453 1 98.06 78 ALA A O 1
ATOM 592 N N . GLU A 1 79 ? 7.711 12.031 22.469 1 98.19 79 GLU A N 1
ATOM 593 C CA . GLU A 1 79 ? 8.852 12.32 21.609 1 98.19 79 GLU A CA 1
ATOM 594 C C . GLU A 1 79 ? 10.133 11.711 22.156 1 98.19 79 GLU A C 1
ATOM 596 O O . GLU A 1 79 ? 10.914 11.117 21.406 1 98.19 79 GLU A O 1
ATOM 601 N N . PRO A 1 80 ? 10.445 11.797 23.5 1 98 80 PRO A N 1
ATOM 602 C CA . PRO A 1 80 ? 11.703 11.234 23.984 1 98 80 PRO A CA 1
ATOM 603 C C . PRO A 1 80 ? 11.828 9.734 23.719 1 98 80 PRO A C 1
ATOM 605 O O . PRO A 1 80 ? 12.875 9.266 23.266 1 98 80 PRO A O 1
ATOM 608 N N . GLU A 1 81 ? 10.758 9.047 23.922 1 98.44 81 GLU A N 1
ATOM 609 C CA . GLU A 1 81 ? 10.766 7.609 23.656 1 98.44 81 GLU A CA 1
ATOM 610 C C . GLU A 1 81 ? 10.859 7.32 22.172 1 98.44 81 GLU A C 1
ATOM 612 O O . GLU A 1 81 ? 11.539 6.371 21.75 1 98.44 81 GLU A O 1
ATOM 617 N N . LEU A 1 82 ? 10.164 8.109 21.391 1 98.5 82 LEU A N 1
ATOM 618 C CA . LEU A 1 82 ? 10.195 7.949 19.953 1 98.5 82 LEU A CA 1
ATOM 619 C C . LEU A 1 82 ? 11.602 8.18 19.406 1 98.5 82 LEU A C 1
ATOM 621 O O . LEU A 1 82 ? 12.078 7.418 18.562 1 98.5 82 LEU A O 1
ATOM 625 N N . ARG A 1 83 ? 12.281 9.195 19.906 1 98.5 83 ARG A N 1
ATOM 626 C CA . ARG A 1 83 ? 13.641 9.484 19.469 1 98.5 83 ARG A CA 1
ATOM 627 C C . ARG A 1 83 ? 14.586 8.344 19.844 1 98.5 83 ARG A C 1
ATOM 629 O O . ARG A 1 83 ? 15.477 7.992 19.062 1 98.5 83 ARG A O 1
ATOM 636 N N . LYS A 1 84 ? 14.398 7.828 21.016 1 98.31 84 LYS A N 1
ATOM 637 C CA . LYS A 1 84 ? 15.203 6.684 21.438 1 98.31 84 LYS A CA 1
ATOM 638 C C . LYS A 1 84 ? 15.016 5.508 20.484 1 98.31 84 LYS A C 1
ATOM 640 O O . LYS A 1 84 ? 15.984 4.832 20.125 1 98.31 84 LYS A O 1
ATOM 645 N N . ALA A 1 85 ? 13.781 5.262 20.094 1 98.62 85 ALA A N 1
ATOM 646 C CA . ALA A 1 85 ? 13.484 4.199 19.141 1 98.62 85 ALA A CA 1
ATOM 647 C C . ALA A 1 85 ? 14.156 4.469 17.797 1 98.62 85 ALA A C 1
ATOM 649 O O . ALA A 1 85 ? 14.727 3.561 17.188 1 98.62 85 ALA A O 1
ATOM 650 N N . CYS A 1 86 ? 14.133 5.703 17.359 1 98.62 86 CYS A N 1
ATOM 651 C CA . CYS A 1 86 ? 14.688 6.09 16.062 1 98.62 86 CYS A CA 1
ATOM 652 C C . CYS A 1 86 ? 16.203 5.926 16.062 1 98.62 86 CYS A C 1
ATOM 654 O O . CYS A 1 86 ? 16.797 5.629 15.016 1 98.62 86 CYS A O 1
ATOM 656 N N . GLU A 1 87 ? 16.844 6.066 17.203 1 98.06 87 GLU A N 1
ATOM 657 C CA . GLU A 1 87 ? 18.297 6.043 17.312 1 98.06 87 GLU A CA 1
ATOM 658 C C . GLU A 1 87 ? 18.812 4.613 17.438 1 98.06 87 GLU A C 1
ATOM 660 O O . GLU A 1 87 ? 19.984 4.34 17.156 1 98.06 87 GLU A O 1
ATOM 665 N N . ALA A 1 88 ? 17.953 3.773 17.812 1 97.81 88 ALA A N 1
ATOM 666 C CA . ALA A 1 88 ? 18.359 2.404 18.125 1 97.81 88 ALA A CA 1
ATOM 667 C C . ALA A 1 88 ? 18.828 1.669 16.875 1 97.81 88 ALA A C 1
ATOM 669 O O . ALA A 1 88 ? 18.453 2.018 15.75 1 97.81 88 ALA A O 1
ATOM 670 N N . ALA A 1 89 ? 19.688 0.671 17.078 1 96.31 89 ALA A N 1
ATOM 671 C CA . ALA A 1 89 ? 20.125 -0.202 15.992 1 96.31 89 ALA A CA 1
ATOM 672 C C . ALA A 1 89 ? 18.938 -0.989 15.422 1 96.31 89 ALA A C 1
ATOM 674 O O . ALA A 1 89 ? 18.906 -1.277 14.227 1 96.31 89 ALA A O 1
ATOM 675 N N . SER A 1 90 ? 17.953 -1.265 16.25 1 97.44 90 SER A N 1
ATOM 676 C CA . SER A 1 90 ? 16.766 -2.023 15.867 1 97.44 90 SER A CA 1
ATOM 677 C C . SER A 1 90 ? 15.586 -1.101 15.578 1 97.44 90 SER A C 1
ATOM 679 O O . SER A 1 90 ? 14.445 -1.421 15.914 1 97.44 90 SER A O 1
ATOM 681 N N . ALA A 1 91 ? 15.867 0.015 15.031 1 98.56 91 ALA A N 1
ATOM 682 C CA . ALA A 1 91 ? 14.867 1.067 14.867 1 98.56 91 ALA A CA 1
ATOM 683 C C . ALA A 1 91 ? 13.695 0.585 14.016 1 98.56 91 ALA A C 1
ATOM 685 O O . ALA A 1 91 ? 12.547 0.939 14.273 1 98.56 91 ALA A O 1
ATOM 686 N N . PHE A 1 92 ? 13.922 -0.227 13.023 1 98.44 92 PHE A N 1
ATOM 687 C CA . PHE A 1 92 ? 12.883 -0.633 12.094 1 98.44 92 PHE A CA 1
ATOM 688 C C . PHE A 1 92 ? 11.969 -1.676 12.727 1 98.44 92 PHE A C 1
ATOM 690 O O . PHE A 1 92 ? 10.906 -1.989 12.188 1 98.44 92 PHE A O 1
ATOM 697 N N . GLY A 1 93 ? 12.383 -2.209 13.844 1 97.69 93 GLY A N 1
ATOM 698 C CA . GLY A 1 93 ? 11.469 -2.971 14.68 1 97.69 93 GLY A CA 1
ATOM 699 C C . GLY A 1 93 ? 10.773 -2.123 15.727 1 97.69 93 GLY A C 1
ATOM 700 O O . GLY A 1 93 ? 9.578 -2.303 15.984 1 97.69 93 GLY A O 1
ATOM 701 N N . GLN A 1 94 ? 11.43 -1.151 16.234 1 98.62 94 GLN A N 1
ATOM 702 C CA . GLN A 1 94 ? 10.953 -0.394 17.375 1 98.62 94 GLN A CA 1
ATOM 703 C C . GLN A 1 94 ? 10.008 0.722 16.953 1 98.62 94 GLN A C 1
ATOM 705 O O . GLN A 1 94 ? 8.969 0.938 17.594 1 98.62 94 GLN A O 1
ATOM 710 N N . VAL A 1 95 ? 10.344 1.431 15.93 1 98.88 95 VAL A N 1
ATOM 711 C CA . VAL A 1 95 ? 9.562 2.596 15.531 1 98.88 95 VAL A CA 1
ATOM 712 C C . VAL A 1 95 ? 8.172 2.158 15.078 1 98.88 95 VAL A C 1
ATOM 714 O O . VAL A 1 95 ? 7.164 2.691 15.547 1 98.88 95 VAL A O 1
ATOM 717 N N . PRO A 1 96 ? 8.078 1.134 14.164 1 98.62 96 PRO A N 1
ATOM 718 C CA . PRO A 1 96 ? 6.738 0.652 13.812 1 98.62 96 PRO A CA 1
ATOM 719 C C . PRO A 1 96 ? 5.934 0.202 15.031 1 98.62 96 PRO A C 1
ATOM 721 O O . PRO A 1 96 ? 4.758 0.551 15.156 1 98.62 96 PRO A O 1
ATOM 724 N N . ALA A 1 97 ? 6.574 -0.55 15.859 1 98.19 97 ALA A N 1
ATOM 725 C CA . ALA A 1 97 ? 5.898 -1.039 17.062 1 98.19 97 ALA A CA 1
ATOM 726 C C . ALA A 1 97 ? 5.43 0.119 17.938 1 98.19 97 ALA A C 1
ATOM 728 O O . ALA A 1 97 ? 4.34 0.07 18.516 1 98.19 97 ALA A O 1
ATOM 729 N N . PHE A 1 98 ? 6.273 1.11 18.078 1 98.75 98 PHE A N 1
ATOM 730 C CA . PHE A 1 98 ? 5.953 2.285 18.875 1 98.75 98 PHE A CA 1
ATOM 731 C C . PHE A 1 98 ? 4.719 2.99 18.328 1 98.75 98 PHE A C 1
ATOM 733 O O . PHE A 1 98 ? 3.811 3.338 19.094 1 98.75 98 PHE A O 1
ATOM 740 N N . VAL A 1 99 ? 4.668 3.223 17.031 1 98.88 99 VAL A N 1
ATOM 741 C CA . VAL A 1 99 ? 3.561 3.93 16.391 1 98.88 99 VAL A CA 1
ATOM 742 C C . VAL A 1 99 ? 2.271 3.133 16.562 1 98.88 99 VAL A C 1
ATOM 744 O O . VAL A 1 99 ? 1.242 3.684 16.969 1 98.88 99 VAL A O 1
ATOM 747 N N . ILE A 1 100 ? 2.354 1.855 16.281 1 98.38 100 ILE A N 1
ATOM 748 C CA . ILE A 1 100 ? 1.187 0.987 16.391 1 98.38 100 ILE A CA 1
ATOM 749 C C . ILE A 1 100 ? 0.694 0.97 17.844 1 98.38 100 ILE A C 1
ATOM 751 O O . ILE A 1 100 ? -0.511 1.039 18.094 1 98.38 100 ILE A O 1
ATOM 755 N N . ASP A 1 101 ? 1.608 0.892 18.734 1 98.06 101 ASP A N 1
ATOM 756 C CA . ASP A 1 101 ? 1.258 0.885 20.156 1 98.06 101 ASP A CA 1
ATOM 757 C C . ASP A 1 101 ? 0.547 2.178 20.547 1 98.06 101 ASP A C 1
ATOM 759 O O . ASP A 1 101 ? -0.476 2.145 21.234 1 98.06 101 ASP A O 1
ATOM 763 N N . GLN A 1 102 ? 1.086 3.301 20.141 1 98.5 102 GLN A N 1
ATOM 764 C CA . GLN A 1 102 ? 0.488 4.59 20.469 1 98.5 102 GLN A CA 1
ATOM 765 C C . GLN A 1 102 ? -0.936 4.688 19.922 1 98.5 102 GLN A C 1
ATOM 767 O O . GLN A 1 102 ? -1.836 5.168 20.625 1 98.5 102 GLN A O 1
ATOM 772 N N . LEU A 1 103 ? -1.175 4.215 18.719 1 98.56 103 LEU A N 1
ATOM 773 C CA . LEU A 1 103 ? -2.465 4.34 18.047 1 98.56 103 LEU A CA 1
ATOM 774 C C . LEU A 1 103 ? -3.467 3.334 18.609 1 98.56 103 LEU A C 1
ATOM 776 O O . LEU A 1 103 ? -4.672 3.467 18.375 1 98.56 103 LEU A O 1
ATOM 780 N N . SER A 1 104 ? -2.922 2.324 19.297 1 97.75 104 SER A N 1
ATOM 781 C CA . SER A 1 104 ? -3.785 1.26 19.797 1 97.75 104 SER A CA 1
ATOM 782 C C . SER A 1 104 ? -4.07 1.436 21.297 1 97.75 104 SER A C 1
ATOM 784 O O . SER A 1 104 ? -4.848 0.676 21.875 1 97.75 104 SER A O 1
ATOM 786 N N . GLN A 1 105 ? -3.441 2.383 21.938 1 97.75 105 GLN A N 1
ATOM 787 C CA . GLN A 1 105 ? -3.615 2.584 23.375 1 97.75 105 GLN A CA 1
ATOM 788 C C . GLN A 1 105 ? -5.07 2.898 23.719 1 97.75 105 GLN A C 1
ATOM 790 O O . GLN A 1 105 ? -5.699 3.73 23.062 1 97.75 105 GLN A O 1
ATOM 795 N N . PRO A 1 106 ? -5.57 2.287 24.75 1 97.62 106 PRO A N 1
ATOM 796 C CA . PRO A 1 106 ? -6.957 2.555 25.141 1 97.62 106 PRO A CA 1
ATOM 797 C C . PRO A 1 106 ? -7.207 4.031 25.438 1 97.62 106 PRO A C 1
ATOM 799 O O . PRO A 1 106 ? -8.258 4.566 25.078 1 97.62 106 PRO A O 1
ATOM 802 N N . SER A 1 107 ? -6.312 4.664 26.125 1 98 107 SER A N 1
ATOM 803 C CA . SER A 1 107 ? -6.48 6.074 26.453 1 98 107 SER A CA 1
ATOM 804 C C . SER A 1 107 ? -6.547 6.934 25.188 1 98 107 SER A C 1
ATOM 806 O O . SER A 1 107 ? -7.312 7.895 25.125 1 98 107 SER A O 1
ATOM 808 N N . PHE A 1 108 ? -5.719 6.648 24.234 1 98.56 108 PHE A N 1
ATOM 809 C CA . PHE A 1 108 ? -5.75 7.375 22.969 1 98.56 108 PHE A CA 1
ATOM 810 C C . PHE A 1 108 ? -7.074 7.152 22.25 1 98.56 108 PHE A C 1
ATOM 812 O O . PHE A 1 108 ? -7.672 8.102 21.734 1 98.56 108 PHE A O 1
ATOM 819 N N . LEU A 1 109 ? -7.504 5.887 22.188 1 98.44 109 LEU A N 1
ATOM 820 C CA . LEU A 1 109 ? -8.758 5.539 21.531 1 98.44 109 LEU A CA 1
ATOM 821 C C . LEU A 1 109 ? -9.938 6.246 22.203 1 98.44 109 LEU A C 1
ATOM 823 O O . LEU A 1 109 ? -10.859 6.707 21.516 1 98.44 109 LEU A O 1
ATOM 827 N N . GLU A 1 110 ? -9.906 6.32 23.484 1 98.19 110 GLU A N 1
ATOM 828 C CA . GLU A 1 110 ? -10.945 7.035 24.219 1 98.19 110 GLU A CA 1
ATOM 829 C C . GLU A 1 110 ? -10.922 8.523 23.891 1 98.19 110 GLU A C 1
ATOM 831 O O . GLU A 1 110 ? -11.977 9.133 23.688 1 98.19 110 GLU A O 1
ATOM 836 N N . ALA A 1 111 ? -9.781 9.094 23.859 1 98.31 111 ALA A N 1
ATOM 837 C CA . ALA A 1 111 ? -9.641 10.516 23.516 1 98.31 111 ALA A CA 1
ATOM 838 C C . ALA A 1 111 ? -10.172 10.797 22.125 1 98.31 111 ALA A C 1
ATOM 840 O O . ALA A 1 111 ? -10.742 11.859 21.859 1 98.31 111 ALA A O 1
ATOM 841 N N . CYS A 1 112 ? -9.992 9.875 21.219 1 98.31 112 CYS A N 1
ATOM 842 C CA . CYS A 1 112 ? -10.445 10.016 19.844 1 98.31 112 CYS A CA 1
ATOM 843 C C . CYS A 1 112 ? -11.961 10.164 19.766 1 98.31 112 CYS A C 1
ATOM 845 O O . CYS A 1 112 ? -12.477 10.883 18.906 1 98.31 112 CYS A O 1
ATOM 847 N N . ARG A 1 113 ? -12.641 9.562 20.641 1 96.75 113 ARG A N 1
ATOM 848 C CA . ARG A 1 113 ? -14.094 9.602 20.641 1 96.75 113 ARG A CA 1
ATOM 849 C C . ARG A 1 113 ? -14.609 11 20.938 1 96.75 113 ARG A C 1
ATOM 851 O O . ARG A 1 113 ? -15.727 11.359 20.562 1 96.75 113 ARG A O 1
ATOM 858 N N . ASP A 1 114 ? -13.766 11.797 21.562 1 96.31 114 ASP A N 1
ATOM 859 C CA . ASP A 1 114 ? -14.211 13.086 22.062 1 96.31 114 ASP A CA 1
ATOM 860 C C . ASP A 1 114 ? -13.82 14.219 21.109 1 96.31 114 ASP A C 1
ATOM 862 O O . ASP A 1 114 ? -14.102 15.391 21.391 1 96.31 114 ASP A O 1
ATOM 866 N N . VAL A 1 115 ? -13.18 13.898 20.078 1 97.25 115 VAL A N 1
ATOM 867 C CA . VAL A 1 115 ? -12.789 14.961 19.156 1 97.25 115 VAL A CA 1
ATOM 868 C C . VAL A 1 115 ? -13.875 15.148 18.094 1 97.25 115 VAL A C 1
ATOM 870 O O . VAL A 1 115 ? -14.742 14.289 17.922 1 97.25 115 VAL A O 1
ATOM 873 N N . LYS A 1 116 ? -13.852 16.281 17.438 1 96.19 116 LYS A N 1
ATOM 874 C CA . LYS A 1 116 ? -14.742 16.562 16.312 1 96.19 116 LYS A CA 1
ATOM 875 C C . LYS A 1 116 ? -14.047 16.297 14.984 1 96.19 116 LYS A C 1
ATOM 877 O O . LYS A 1 116 ? -13.156 17.047 14.586 1 96.19 116 LYS A O 1
ATOM 882 N N . GLY A 1 117 ? -14.539 15.258 14.297 1 96.25 117 GLY A N 1
ATOM 883 C CA . GLY A 1 117 ? -13.961 14.914 13.008 1 96.25 117 GLY A CA 1
ATOM 884 C C . GLY A 1 117 ? -12.898 13.836 13.102 1 96.25 117 GLY A C 1
ATOM 885 O O . GLY A 1 117 ? -12.766 13.172 14.133 1 96.25 117 GLY A O 1
ATOM 886 N N . GLU A 1 118 ? -12.258 13.57 12.008 1 98.12 118 GLU A N 1
ATOM 887 C CA . GLU A 1 118 ? -11.227 12.539 11.898 1 98.12 118 GLU A CA 1
ATOM 888 C C . GLU A 1 118 ? -10.164 12.938 10.883 1 98.12 118 GLU A C 1
ATOM 890 O O . GLU A 1 118 ? -10.383 13.82 10.055 1 98.12 118 GLU A O 1
ATOM 895 N N . THR A 1 119 ? -9.047 12.367 10.992 1 98.56 119 THR A N 1
ATOM 896 C CA . THR A 1 119 ? -7.891 12.797 10.203 1 98.56 119 THR A CA 1
ATOM 897 C C . THR A 1 119 ? -7.238 11.602 9.508 1 98.56 119 THR A C 1
ATOM 899 O O . THR A 1 119 ? -7.168 10.508 10.078 1 98.56 119 THR A O 1
ATOM 902 N N . ALA A 1 120 ? -6.895 11.766 8.211 1 98.56 120 ALA A N 1
ATOM 903 C CA . ALA A 1 120 ? -5.949 10.859 7.574 1 98.56 120 ALA A CA 1
ATOM 904 C C . ALA A 1 120 ? -4.535 11.078 8.102 1 98.56 120 ALA A C 1
ATOM 906 O O . ALA A 1 120 ? -4.117 12.219 8.312 1 98.56 120 ALA A O 1
ATOM 907 N N . CYS A 1 121 ? -3.783 10.016 8.328 1 98.88 121 CYS A N 1
ATOM 908 C CA . CYS A 1 121 ? -2.428 10.125 8.859 1 98.88 121 CYS A CA 1
ATOM 909 C C . CYS A 1 121 ? -1.451 9.305 8.023 1 98.88 121 CYS A C 1
ATOM 911 O O . CYS A 1 121 ? -1.743 8.164 7.656 1 98.88 121 CYS A O 1
ATOM 913 N N . LEU A 1 122 ? -0.339 9.906 7.719 1 98.94 122 LEU A N 1
ATOM 914 C CA . LEU A 1 122 ? 0.771 9.227 7.059 1 98.94 122 LEU A CA 1
ATOM 915 C C . LEU A 1 122 ? 2.061 9.398 7.855 1 98.94 122 LEU A C 1
ATOM 917 O O . LEU A 1 122 ? 2.555 10.516 8.016 1 98.94 122 LEU A O 1
ATOM 921 N N . PHE A 1 123 ? 2.539 8.281 8.398 1 98.94 123 PHE A N 1
ATOM 922 C CA . PHE A 1 123 ? 3.832 8.234 9.07 1 98.94 123 PHE A CA 1
ATOM 923 C C . PHE A 1 123 ? 4.918 7.75 8.117 1 98.94 123 PHE A C 1
ATOM 925 O O . PHE A 1 123 ? 4.738 6.754 7.414 1 98.94 123 PHE A O 1
ATOM 932 N N . VAL A 1 124 ? 6.012 8.438 8.117 1 98.94 124 VAL A N 1
ATOM 933 C CA . VAL A 1 124 ? 7.168 7.992 7.344 1 98.94 124 VAL A CA 1
ATOM 934 C C . VAL A 1 124 ? 8.422 8.047 8.211 1 98.94 124 VAL A C 1
ATOM 936 O O . VAL A 1 124 ? 8.664 9.039 8.898 1 98.94 124 VAL A O 1
ATOM 939 N N . PHE A 1 125 ? 9.164 6.992 8.227 1 98.94 125 PHE A N 1
ATOM 940 C CA . PHE A 1 125 ? 10.438 6.898 8.938 1 98.94 125 PHE A CA 1
ATOM 941 C C . PHE A 1 125 ? 11.547 6.438 8 1 98.94 125 PHE A C 1
ATOM 943 O O . PHE A 1 125 ? 11.438 5.387 7.363 1 98.94 125 PHE A O 1
ATOM 950 N N . ARG A 1 126 ? 12.539 7.246 7.918 1 98.81 126 ARG A N 1
ATOM 951 C CA . ARG A 1 126 ? 13.711 6.883 7.129 1 98.81 126 ARG A CA 1
ATOM 952 C C . ARG A 1 126 ? 14.961 6.848 7.996 1 98.81 126 ARG A C 1
ATOM 954 O O . ARG A 1 126 ? 15.195 7.754 8.797 1 98.81 126 ARG A O 1
ATOM 961 N N . LYS A 1 127 ? 15.734 5.828 7.918 1 98.5 127 LYS A N 1
ATOM 962 C CA . LYS A 1 127 ? 17.047 5.711 8.547 1 98.5 127 LYS A CA 1
ATOM 963 C C . LYS A 1 127 ? 18.031 5.004 7.625 1 98.5 127 LYS A C 1
ATOM 965 O O . LYS A 1 127 ? 17.734 3.945 7.074 1 98.5 127 LYS A O 1
ATOM 970 N N . ASP A 1 128 ? 19.203 5.574 7.402 1 97.12 128 ASP A N 1
ATOM 971 C CA . ASP A 1 128 ? 20.188 5.035 6.469 1 97.12 128 ASP A CA 1
ATOM 972 C C . ASP A 1 128 ? 19.562 4.801 5.094 1 97.12 128 ASP A C 1
ATOM 974 O O . ASP A 1 128 ? 19.016 5.723 4.484 1 97.12 128 ASP A O 1
ATOM 978 N N . GLU A 1 129 ? 19.531 3.59 4.594 1 98.12 129 GLU A N 1
ATOM 979 C CA . GLU A 1 129 ? 19.047 3.357 3.24 1 98.12 129 GLU A CA 1
ATOM 980 C C . GLU A 1 129 ? 17.703 2.635 3.254 1 98.12 129 GLU A C 1
ATOM 982 O O . GLU A 1 129 ? 17.344 1.963 2.285 1 98.12 129 GLU A O 1
ATOM 987 N N . TYR A 1 130 ? 16.984 2.809 4.383 1 98.5 130 TYR A N 1
ATOM 988 C CA . TYR A 1 130 ? 15.695 2.129 4.465 1 98.5 130 TYR A CA 1
ATOM 989 C C . TYR A 1 130 ? 14.602 3.09 4.906 1 98.5 130 TYR A C 1
ATOM 991 O O . TYR A 1 130 ? 14.875 4.074 5.598 1 98.5 130 TYR A O 1
ATOM 999 N N . ILE A 1 131 ? 13.406 2.789 4.484 1 98.75 131 ILE A N 1
ATOM 1000 C CA . ILE A 1 131 ? 12.242 3.592 4.828 1 98.75 131 ILE A CA 1
ATOM 1001 C C . ILE A 1 131 ? 11.125 2.688 5.344 1 98.75 131 ILE A C 1
ATOM 1003 O O . ILE A 1 131 ? 11.023 1.523 4.949 1 98.75 131 ILE A O 1
ATOM 1007 N N . TRP A 1 132 ? 10.398 3.193 6.242 1 98.88 132 TRP A N 1
ATOM 1008 C CA . TRP A 1 132 ? 9.133 2.627 6.695 1 98.88 132 TRP A CA 1
ATOM 1009 C C . TRP A 1 132 ? 8.023 3.67 6.645 1 98.88 132 TRP A C 1
ATOM 1011 O O . TRP A 1 132 ? 8.266 4.855 6.875 1 98.88 132 TRP A O 1
ATOM 1021 N N . TRP A 1 133 ? 6.812 3.225 6.27 1 98.94 133 TRP A N 1
ATOM 1022 C CA . TRP A 1 133 ? 5.684 4.145 6.348 1 98.94 133 TRP A CA 1
ATOM 1023 C C . TRP A 1 133 ? 4.426 3.428 6.832 1 98.94 133 TRP A C 1
ATOM 1025 O O . TRP A 1 133 ? 4.328 2.203 6.73 1 98.94 133 TRP A O 1
ATOM 1035 N N . LEU A 1 134 ? 3.541 4.121 7.453 1 98.94 134 LEU A N 1
ATOM 1036 C CA . LEU A 1 134 ? 2.203 3.689 7.844 1 98.94 134 LEU A CA 1
ATOM 1037 C C . LEU A 1 134 ? 1.158 4.715 7.422 1 98.94 134 LEU A C 1
ATOM 1039 O O . LEU A 1 134 ? 1.29 5.902 7.723 1 98.94 134 LEU A O 1
ATOM 1043 N N . SER A 1 135 ? 0.198 4.227 6.711 1 98.81 135 SER A N 1
ATOM 1044 C CA . SER A 1 135 ? -0.816 5.129 6.18 1 98.81 135 SER A CA 1
ATOM 1045 C C . SER A 1 135 ? -2.215 4.719 6.625 1 98.81 135 SER A C 1
ATOM 1047 O O . SER A 1 135 ? -2.592 3.551 6.504 1 98.81 135 SER A O 1
ATOM 1049 N N . THR A 1 136 ? -2.926 5.609 7.234 1 98.62 136 THR A N 1
ATOM 1050 C CA . THR A 1 136 ? -4.367 5.559 7.441 1 98.62 136 THR A CA 1
ATOM 1051 C C . THR A 1 136 ? -5.059 6.719 6.734 1 98.62 136 THR A C 1
ATOM 1053 O O . THR A 1 136 ? -4.977 7.863 7.184 1 98.62 136 THR A O 1
ATOM 1056 N N . GLY A 1 137 ? -5.711 6.383 5.598 1 98.19 137 GLY A N 1
ATOM 1057 C CA . GLY A 1 137 ? -6.391 7.445 4.875 1 98.19 137 GLY A CA 1
ATOM 1058 C C . GLY A 1 137 ? -5.773 7.734 3.52 1 98.19 137 GLY A C 1
ATOM 1059 O O . GLY A 1 137 ? -5.285 6.824 2.848 1 98.19 137 GLY A O 1
ATOM 1060 N N . ASP A 1 138 ? -5.902 8.977 3.051 1 97.56 138 ASP A N 1
ATOM 1061 C CA . ASP A 1 138 ? -5.699 9.188 1.62 1 97.56 138 ASP A CA 1
ATOM 1062 C C . ASP A 1 138 ? -4.508 10.102 1.36 1 97.56 138 ASP A C 1
ATOM 1064 O O . ASP A 1 138 ? -4.41 10.719 0.296 1 97.56 138 ASP A O 1
ATOM 1068 N N . CYS A 1 139 ? -3.605 10.312 2.424 1 98.5 139 CYS A N 1
ATOM 1069 C CA . CYS A 1 139 ? -2.322 10.938 2.123 1 98.5 139 CYS A CA 1
ATOM 1070 C C . CYS A 1 139 ? -1.463 10.023 1.255 1 98.5 139 CYS A C 1
ATOM 1072 O O . CYS A 1 139 ? -1.655 8.812 1.245 1 98.5 139 CYS A O 1
ATOM 1074 N N . LEU A 1 140 ? -0.543 10.625 0.512 1 98.62 140 LEU A N 1
ATOM 1075 C CA . LEU A 1 140 ? 0.232 9.82 -0.422 1 98.62 140 LEU A CA 1
ATOM 1076 C C . LEU A 1 140 ? 1.728 10.023 -0.204 1 98.62 140 LEU A C 1
ATOM 1078 O O . LEU A 1 140 ? 2.174 11.141 0.068 1 98.62 140 LEU A O 1
ATOM 1082 N N . PHE A 1 141 ? 2.48 8.961 -0.286 1 98.81 141 PHE A N 1
ATOM 1083 C CA . PHE A 1 141 ? 3.934 8.938 -0.165 1 98.81 141 PHE A CA 1
ATOM 1084 C C . PHE A 1 141 ? 4.578 8.531 -1.484 1 98.81 141 PHE A C 1
ATOM 1086 O O . PHE A 1 141 ? 4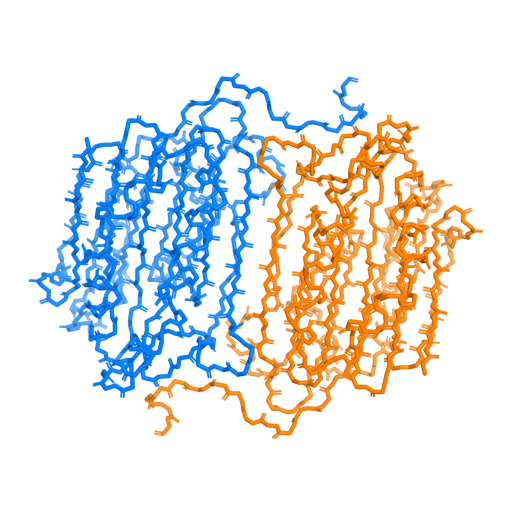.223 7.504 -2.066 1 98.81 141 PHE A O 1
ATOM 1093 N N . TYR A 1 142 ? 5.52 9.398 -1.987 1 98.75 142 TYR A N 1
ATOM 1094 C CA . TYR A 1 142 ? 6.246 9.141 -3.223 1 98.75 142 TYR A CA 1
ATOM 1095 C C . TYR A 1 142 ? 7.73 8.922 -2.943 1 98.75 142 TYR A C 1
ATOM 1097 O O . TYR A 1 142 ? 8.297 9.555 -2.051 1 98.75 142 TYR A O 1
ATOM 1105 N N . LEU A 1 143 ? 8.281 8.055 -3.639 1 98.69 143 LEU A N 1
ATOM 1106 C CA . LEU A 1 143 ? 9.719 7.867 -3.734 1 98.69 143 LEU A CA 1
ATOM 1107 C C . LEU A 1 143 ? 10.195 8.039 -5.172 1 98.69 143 LEU A C 1
ATOM 1109 O O . LEU A 1 143 ? 9.789 7.277 -6.059 1 98.69 143 LEU A O 1
ATOM 1113 N N . PHE A 1 144 ? 11.055 9 -5.387 1 98.56 144 PHE A N 1
ATOM 1114 C CA . PHE A 1 144 ? 11.523 9.305 -6.734 1 98.56 144 PHE A CA 1
ATOM 1115 C C . PHE A 1 144 ? 12.992 8.938 -6.895 1 98.56 144 PHE A C 1
ATOM 1117 O O . PHE A 1 144 ? 13.844 9.445 -6.168 1 98.56 144 PHE A O 1
ATOM 1124 N N . HIS A 1 145 ? 13.297 8.164 -7.793 1 98.12 145 HIS A N 1
ATOM 1125 C CA . HIS A 1 145 ? 14.617 7.711 -8.219 1 98.12 145 HIS A CA 1
ATOM 1126 C C . HIS A 1 145 ? 14.617 7.324 -9.688 1 98.12 145 HIS A C 1
ATOM 1128 O O . HIS A 1 145 ? 13.617 6.816 -10.203 1 98.12 145 HIS A O 1
ATOM 1134 N N . ASN A 1 146 ? 15.719 7.52 -10.359 1 97.06 146 ASN A N 1
ATOM 1135 C CA . ASN A 1 146 ? 15.773 7.273 -11.797 1 97.06 146 ASN A CA 1
ATOM 1136 C C . ASN A 1 146 ? 15.453 5.82 -12.133 1 97.06 146 ASN A C 1
ATOM 1138 O O . ASN A 1 146 ? 14.695 5.543 -13.062 1 97.06 146 ASN A O 1
ATOM 1142 N N . GLU A 1 147 ? 15.945 4.855 -11.367 1 96.94 147 GLU A N 1
ATOM 1143 C CA . GLU A 1 147 ? 15.688 3.439 -11.609 1 96.94 147 GLU A CA 1
ATOM 1144 C C . GLU A 1 147 ? 14.211 3.111 -11.438 1 96.94 147 GLU A C 1
ATOM 1146 O O . GLU A 1 147 ? 13.648 2.324 -12.203 1 96.94 147 GLU A O 1
ATOM 1151 N N . LEU A 1 148 ? 13.586 3.668 -10.43 1 97.94 148 LEU A N 1
ATOM 1152 C CA . LEU A 1 148 ? 12.18 3.414 -10.164 1 97.94 148 LEU A CA 1
ATOM 1153 C C . LEU A 1 148 ? 11.305 4.059 -11.234 1 97.94 148 LEU A C 1
ATOM 1155 O O . LEU A 1 148 ? 10.312 3.467 -11.672 1 97.94 148 LEU A O 1
ATOM 1159 N N . ALA A 1 149 ? 11.695 5.25 -11.625 1 97.69 149 ALA A N 1
ATOM 1160 C CA . ALA A 1 149 ? 10.953 5.984 -12.641 1 97.69 149 ALA A CA 1
ATOM 1161 C C . ALA A 1 149 ? 10.914 5.215 -13.961 1 97.69 149 ALA A C 1
ATOM 1163 O O . ALA A 1 149 ? 9.914 5.25 -14.68 1 97.69 149 ALA A O 1
ATOM 1164 N N . GLU A 1 150 ? 12.031 4.543 -14.281 1 96.5 150 GLU A N 1
ATOM 1165 C CA . GLU A 1 150 ? 12.109 3.748 -15.508 1 96.5 150 GLU A CA 1
ATOM 1166 C C . GLU A 1 150 ? 11.047 2.65 -15.516 1 96.5 150 GLU A C 1
ATOM 1168 O O . GLU A 1 150 ? 10.586 2.236 -16.578 1 96.5 150 GLU A O 1
ATOM 1173 N N . MET A 1 151 ? 10.641 2.227 -14.289 1 95.62 151 MET A N 1
ATOM 1174 C CA . MET A 1 151 ? 9.648 1.161 -14.172 1 95.62 151 MET A CA 1
ATOM 1175 C C . MET A 1 151 ? 8.258 1.737 -13.93 1 95.62 151 MET A C 1
ATOM 1177 O O . MET A 1 151 ? 7.285 0.99 -13.805 1 95.62 151 MET A O 1
ATOM 1181 N N . GLY A 1 152 ? 8.148 3.039 -13.82 1 96.12 152 GLY A N 1
ATOM 1182 C CA . GLY A 1 152 ? 6.879 3.693 -13.547 1 96.12 152 GLY A CA 1
ATOM 1183 C C . GLY A 1 152 ? 6.465 3.598 -12.086 1 96.12 152 GLY A C 1
ATOM 1184 O O . GLY A 1 152 ? 5.285 3.744 -11.766 1 96.12 152 GLY A O 1
ATOM 1185 N N . GLU A 1 153 ? 7.363 3.258 -11.25 1 97.5 153 GLU A N 1
ATOM 1186 C CA . GLU A 1 153 ? 7.094 3.16 -9.82 1 97.5 153 GLU A CA 1
ATOM 1187 C C . GLU A 1 153 ? 7.371 4.484 -9.117 1 97.5 153 GLU A C 1
ATOM 1189 O O . GLU A 1 153 ? 8.523 4.926 -9.039 1 97.5 153 GLU A O 1
ATOM 1194 N N . PHE A 1 154 ? 6.328 5.156 -8.594 1 98.31 154 PHE A N 1
ATOM 1195 C CA . PHE A 1 154 ? 6.457 6.422 -7.879 1 98.31 154 PHE A CA 1
ATOM 1196 C C . PHE A 1 154 ? 5.777 6.352 -6.52 1 98.31 154 PHE A C 1
ATOM 1198 O O . PHE A 1 154 ? 6.406 6.613 -5.492 1 98.31 154 PHE A O 1
ATOM 1205 N N . GLU A 1 155 ? 4.461 5.953 -6.535 1 98.31 155 GLU A N 1
ATOM 1206 C CA . GLU A 1 155 ? 3.66 5.871 -5.316 1 98.31 155 GLU A CA 1
ATOM 1207 C C . GLU A 1 155 ? 4.086 4.684 -4.457 1 98.31 155 GLU A C 1
ATOM 1209 O O . GLU A 1 155 ? 4.285 3.578 -4.969 1 98.31 155 GLU A O 1
ATOM 1214 N N . GLN A 1 156 ? 4.227 4.941 -3.17 1 98.44 156 GLN A N 1
ATOM 1215 C CA . GLN A 1 156 ? 4.613 3.865 -2.264 1 98.44 156 GLN A CA 1
ATOM 1216 C C . GLN A 1 156 ? 3.4 3.293 -1.536 1 98.44 156 GLN A C 1
ATOM 1218 O O . GLN A 1 156 ? 3.445 2.168 -1.034 1 98.44 156 GLN A O 1
ATOM 1223 N N . ASN A 1 157 ? 2.352 4.055 -1.447 1 98.12 157 ASN A N 1
ATOM 1224 C CA . ASN A 1 157 ? 1.088 3.594 -0.88 1 98.12 157 ASN A CA 1
ATOM 1225 C C . ASN A 1 157 ? -0.095 3.979 -1.764 1 98.12 157 ASN A C 1
ATOM 1227 O O . ASN A 1 157 ? 0.069 4.695 -2.752 1 98.12 157 ASN A O 1
ATOM 1231 N N . THR A 1 158 ? -1.247 3.41 -1.442 1 97.31 158 THR A N 1
ATOM 1232 C CA . THR A 1 158 ? -2.506 3.75 -2.096 1 97.31 158 THR A CA 1
ATOM 1233 C C . THR A 1 158 ? -3.393 4.578 -1.168 1 97.31 158 THR A C 1
ATOM 1235 O O . THR A 1 158 ? -3.283 4.473 0.056 1 97.31 158 THR A O 1
ATOM 1238 N N . ARG A 1 159 ? -4.184 5.391 -1.792 1 97.56 159 ARG A N 1
ATOM 1239 C CA . ARG A 1 159 ? -5.121 6.195 -1.018 1 97.56 159 ARG A CA 1
ATOM 1240 C C . ARG A 1 159 ? -6.344 5.375 -0.614 1 97.56 159 ARG A C 1
ATOM 1242 O O . ARG A 1 159 ? -6.902 4.641 -1.432 1 97.56 159 ARG A O 1
ATOM 1249 N N . HIS A 1 160 ? -6.727 5.48 0.624 1 98 160 HIS A N 1
ATOM 1250 C CA . HIS A 1 160 ? -7.922 4.828 1.145 1 98 160 HIS A CA 1
ATOM 1251 C C . HIS A 1 160 ? -8.875 5.844 1.762 1 98 160 HIS A C 1
ATOM 1253 O O . HIS A 1 160 ? -8.539 6.508 2.744 1 98 160 HIS A O 1
ATOM 1259 N N . PHE A 1 161 ? -10.125 5.848 1.333 1 97 161 PHE A N 1
ATOM 1260 C CA . PHE A 1 161 ? -10.977 7.012 1.552 1 97 161 PHE A CA 1
ATOM 1261 C C . PHE A 1 161 ? -11.945 6.77 2.707 1 97 161 PHE A C 1
ATOM 1263 O O . PHE A 1 161 ? -12.688 7.672 3.1 1 97 161 PHE A O 1
ATOM 1270 N N . TYR A 1 162 ? -11.938 5.535 3.268 1 97 162 TYR A N 1
ATOM 1271 C CA . TYR A 1 162 ? -12.828 5.234 4.383 1 97 162 TYR A CA 1
ATOM 1272 C C . TYR A 1 162 ? -12.039 4.816 5.617 1 97 162 TYR A C 1
ATOM 1274 O O . TYR A 1 162 ? -12.477 3.961 6.383 1 97 162 TYR A O 1
ATOM 1282 N N . GLU A 1 163 ? -10.844 5.422 5.746 1 97.44 163 GLU A N 1
ATOM 1283 C CA . GLU A 1 163 ? -9.992 5.219 6.918 1 97.44 163 GLU A CA 1
ATOM 1284 C C . GLU A 1 163 ? -9.562 6.551 7.523 1 97.44 163 GLU A C 1
ATOM 1286 O O . GLU A 1 163 ? -9.031 7.414 6.82 1 97.44 163 GLU A O 1
ATOM 1291 N N . TRP A 1 164 ? -9.734 6.629 8.875 1 97.69 164 TRP A N 1
ATOM 1292 C CA . TRP A 1 164 ? -9.359 7.848 9.594 1 97.69 164 TRP A CA 1
ATOM 1293 C C . TRP A 1 164 ? -8.984 7.535 11.039 1 97.69 164 TRP A C 1
ATOM 1295 O O . TRP A 1 164 ? -9.234 6.43 11.523 1 97.69 164 TRP A O 1
ATOM 1305 N N . ILE A 1 165 ? -8.43 8.531 11.633 1 98.69 165 ILE A N 1
ATOM 1306 C CA . ILE A 1 165 ? -8.203 8.523 13.07 1 98.69 165 ILE A CA 1
ATOM 1307 C C . ILE A 1 165 ? -8.93 9.695 13.727 1 98.69 165 ILE A C 1
ATOM 1309 O O . ILE A 1 165 ? -8.734 10.844 13.344 1 98.69 165 ILE A O 1
ATOM 1313 N N . GLY A 1 166 ? -9.734 9.453 14.68 1 98.38 166 GLY A N 1
ATOM 1314 C CA . GLY A 1 166 ? -10.508 10.477 15.359 1 98.38 166 GLY A CA 1
ATOM 1315 C C . GLY A 1 166 ? -11.859 9.977 15.844 1 98.38 166 GLY A C 1
ATOM 1316 O O . GLY A 1 166 ? -11.961 8.883 16.406 1 98.38 166 GLY A O 1
ATOM 1317 N N . GLN A 1 167 ? -12.922 10.828 15.617 1 97.75 167 GLN A N 1
ATOM 1318 C CA . GLN A 1 167 ? -14.266 10.445 16.031 1 97.75 167 GLN A CA 1
ATOM 1319 C C . GLN A 1 167 ? -14.688 9.125 15.398 1 97.75 167 GLN A C 1
ATOM 1321 O O . GLN A 1 167 ? -15.25 8.258 16.062 1 97.75 167 GLN A O 1
ATOM 1326 N N . GLN A 1 168 ? -14.562 9.047 14.141 1 96.94 168 GLN A N 1
ATOM 1327 C CA . GLN A 1 168 ? -14.555 7.766 13.445 1 96.94 168 GLN A CA 1
ATOM 1328 C C . GLN A 1 168 ? -13.133 7.254 13.25 1 96.94 168 GLN A C 1
ATOM 1330 O O . GLN A 1 168 ? -12.273 7.965 12.719 1 96.94 168 GLN A O 1
ATOM 1335 N N . ASN A 1 169 ? -12.914 6.051 13.773 1 98.19 169 ASN A N 1
ATOM 1336 C CA . ASN A 1 169 ? -11.531 5.648 13.961 1 98.19 169 ASN A CA 1
ATOM 1337 C C . ASN A 1 169 ? -11.273 4.242 13.43 1 98.19 169 ASN A C 1
ATOM 1339 O O . ASN A 1 169 ? -11.789 3.264 13.977 1 98.19 169 ASN A O 1
ATOM 1343 N N . ALA A 1 170 ? -10.43 4.16 12.445 1 98.31 170 ALA A N 1
ATOM 1344 C CA . ALA A 1 170 ? -10.07 2.881 11.844 1 98.31 170 ALA A CA 1
ATOM 1345 C C . ALA A 1 170 ? -9.359 1.979 12.852 1 98.31 170 ALA A C 1
ATOM 1347 O O . ALA A 1 170 ? -9.414 0.751 12.742 1 98.31 170 ALA A O 1
ATOM 1348 N N . TRP A 1 171 ? -8.742 2.525 13.891 1 98.12 171 TRP A N 1
ATOM 1349 C CA . TRP A 1 171 ? -7.984 1.773 14.883 1 98.12 171 TRP A CA 1
ATOM 1350 C C . TRP A 1 171 ? -8.906 1.216 15.961 1 98.12 171 TRP A C 1
ATOM 1352 O O . TRP A 1 171 ? -8.5 0.36 16.75 1 98.12 171 TRP A O 1
ATOM 1362 N N . SER A 1 172 ? -10.133 1.643 15.945 1 97.19 172 SER A N 1
ATOM 1363 C CA . SER A 1 172 ? -11.102 1.155 16.922 1 97.19 172 SER A CA 1
ATOM 1364 C C . SER A 1 172 ? -11.875 -0.043 16.391 1 97.19 172 SER A C 1
ATOM 1366 O O . SER A 1 172 ? -12.68 -0.639 17.109 1 97.19 172 SER A O 1
ATOM 1368 N N . LEU A 1 173 ? -11.68 -0.374 15.133 1 97.25 173 LEU A N 1
ATOM 1369 C CA . LEU A 1 173 ? -12.312 -1.546 14.539 1 97.25 173 LEU A CA 1
ATOM 1370 C C . LEU A 1 173 ? -11.789 -2.828 15.18 1 97.25 173 LEU A C 1
ATOM 1372 O O . LEU A 1 173 ? -10.75 -2.818 15.844 1 97.25 173 LEU A O 1
ATOM 1376 N N . GLN A 1 174 ? -12.602 -3.924 14.961 1 96.25 174 GLN A N 1
ATOM 1377 C CA . GLN A 1 174 ? -12.141 -5.223 15.438 1 96.25 174 GLN A CA 1
ATOM 1378 C C . GLN A 1 174 ? -10.75 -5.547 14.898 1 96.25 174 GLN A C 1
ATOM 1380 O O . GLN A 1 174 ? -9.914 -6.09 15.617 1 96.25 174 GLN A O 1
ATOM 1385 N N . VAL A 1 175 ? -10.578 -5.258 13.641 1 97.62 175 VAL A N 1
ATOM 1386 C CA . VAL A 1 175 ? -9.281 -5.301 12.977 1 97.62 175 VAL A CA 1
ATOM 1387 C C . VAL A 1 175 ? -8.906 -3.904 12.484 1 97.62 175 VAL A C 1
ATOM 1389 O O . VAL A 1 175 ? -9.484 -3.412 11.508 1 97.62 175 VAL A O 1
ATOM 1392 N N . PRO A 1 176 ? -7.891 -3.279 13.164 1 97.94 176 PRO A N 1
ATOM 1393 C CA . PRO A 1 176 ? -7.496 -1.95 12.695 1 97.94 176 PRO A CA 1
ATOM 1394 C C . PRO A 1 176 ? -7.176 -1.924 11.203 1 97.94 176 PRO A C 1
ATOM 1396 O O . PRO A 1 176 ? -6.562 -2.859 10.68 1 97.94 176 PRO A O 1
ATOM 1399 N N . SER A 1 177 ? -7.582 -0.859 10.516 1 98.06 177 SER A N 1
ATOM 1400 C CA . SER A 1 177 ? -7.359 -0.731 9.078 1 98.06 177 SER A CA 1
ATOM 1401 C C . SER A 1 177 ? -6.25 0.272 8.773 1 98.06 177 SER A C 1
ATOM 1403 O O . SER A 1 177 ? -6.352 1.443 9.148 1 98.06 177 SER A O 1
ATOM 1405 N N . TYR A 1 178 ? -5.191 -0.144 8.164 1 98.5 178 TYR A N 1
ATOM 1406 C CA . TYR A 1 178 ? -4.043 0.667 7.777 1 98.5 178 TYR A CA 1
ATOM 1407 C C . TYR A 1 178 ? -3.131 -0.096 6.824 1 98.5 178 TYR A C 1
ATOM 1409 O O . TYR A 1 178 ? -3.322 -1.294 6.598 1 98.5 178 TYR A O 1
ATOM 1417 N N . THR A 1 179 ? -2.277 0.615 6.168 1 98.62 179 THR A N 1
ATOM 1418 C CA . THR A 1 179 ? -1.257 0.016 5.316 1 98.62 179 THR A CA 1
ATOM 1419 C C . THR A 1 179 ? 0.14 0.408 5.789 1 98.62 179 THR A C 1
ATOM 1421 O O . THR A 1 179 ? 0.365 1.549 6.199 1 98.62 179 THR A O 1
ATOM 1424 N N . THR A 1 180 ? 1.036 -0.528 5.77 1 98.56 180 THR A N 1
ATOM 1425 C CA . THR A 1 180 ? 2.426 -0.245 6.113 1 98.56 180 THR A CA 1
ATOM 1426 C C . THR A 1 180 ? 3.373 -0.88 5.098 1 98.56 180 THR A C 1
ATOM 1428 O O . THR A 1 180 ? 2.99 -1.801 4.375 1 98.56 180 THR A O 1
ATOM 1431 N N . GLY A 1 181 ? 4.488 -0.317 5 1 98.44 181 GLY A N 1
ATOM 1432 C CA . GLY A 1 181 ? 5.5 -0.891 4.129 1 98.44 181 GLY A CA 1
ATOM 1433 C C . GLY A 1 181 ? 6.914 -0.5 4.516 1 98.44 181 GLY A C 1
ATOM 1434 O O . GLY A 1 181 ? 7.117 0.471 5.25 1 98.44 181 GLY A O 1
ATOM 1435 N N . THR A 1 182 ? 7.859 -1.305 4.164 1 98.5 182 THR A N 1
ATOM 1436 C CA . THR A 1 182 ? 9.289 -1.026 4.238 1 98.5 182 THR A CA 1
ATOM 1437 C C . THR A 1 182 ? 9.93 -1.123 2.855 1 98.5 182 THR A C 1
ATOM 1439 O O . THR A 1 182 ? 9.477 -1.896 2.01 1 98.5 182 THR A O 1
ATOM 1442 N N . ARG A 1 183 ? 10.93 -0.282 2.674 1 97.44 183 ARG A N 1
ATOM 1443 C CA . ARG A 1 183 ? 11.555 -0.213 1.356 1 97.44 183 ARG A CA 1
ATOM 1444 C C . ARG A 1 183 ? 13.055 0.063 1.475 1 97.44 183 ARG A C 1
ATOM 1446 O O . ARG A 1 183 ? 13.477 0.866 2.309 1 97.44 183 ARG A O 1
ATOM 1453 N N . GLN A 1 184 ? 13.773 -0.638 0.607 1 98.25 184 GLN A N 1
ATOM 1454 C CA . GLN A 1 184 ? 15.18 -0.279 0.425 1 98.25 184 GLN A CA 1
ATOM 1455 C C . GLN A 1 184 ? 15.336 0.843 -0.598 1 98.25 184 GLN A C 1
ATOM 1457 O O . GLN A 1 184 ? 14.789 0.762 -1.702 1 98.25 184 GLN A O 1
ATOM 1462 N N . LEU A 1 185 ? 16 1.867 -0.21 1 98.44 185 LEU A N 1
ATOM 1463 C CA . LEU A 1 185 ? 16.312 2.934 -1.154 1 98.44 185 LEU A CA 1
ATOM 1464 C C . LEU A 1 185 ? 17.344 2.467 -2.174 1 98.44 185 LEU A C 1
ATOM 1466 O O . LEU A 1 185 ? 17.984 1.433 -1.985 1 98.44 185 LEU A O 1
ATOM 1470 N N . ARG A 1 186 ? 17.438 3.184 -3.291 1 98.38 186 ARG A N 1
ATOM 1471 C CA . ARG A 1 186 ? 18.344 2.822 -4.379 1 98.38 186 ARG A CA 1
ATOM 1472 C C . ARG A 1 186 ? 19.641 3.631 -4.309 1 98.38 186 ARG A C 1
ATOM 1474 O O . ARG A 1 186 ? 19.656 4.719 -3.725 1 98.38 186 ARG A O 1
ATOM 1481 N N . LYS A 1 187 ? 20.688 3.117 -4.871 1 98.31 187 LYS A N 1
ATOM 1482 C CA . LYS A 1 187 ? 21.953 3.859 -4.918 1 98.31 187 LYS A CA 1
ATOM 1483 C C . LYS A 1 187 ? 21.781 5.172 -5.68 1 98.31 187 LYS A C 1
ATOM 1485 O O . LYS A 1 187 ? 21.203 5.195 -6.77 1 98.31 187 LYS A O 1
ATOM 1490 N N . GLY A 1 188 ? 22.328 6.238 -5.09 1 97.94 188 GLY A N 1
ATOM 1491 C CA . GLY A 1 188 ? 22.203 7.559 -5.684 1 97.94 188 GLY A CA 1
ATOM 1492 C C . GLY A 1 188 ? 21.172 8.43 -4.988 1 97.94 188 GLY A C 1
ATOM 1493 O O . GLY A 1 188 ? 20.906 8.266 -3.793 1 97.94 188 GLY A O 1
ATOM 1494 N N . LYS A 1 189 ? 20.703 9.391 -5.699 1 97.31 189 LYS A N 1
ATOM 1495 C CA . LYS A 1 189 ? 19.797 10.383 -5.141 1 97.31 189 LYS A CA 1
ATOM 1496 C C . LYS A 1 189 ? 18.359 9.852 -5.074 1 97.31 189 LYS A C 1
ATOM 1498 O O . LYS A 1 189 ? 17.766 9.539 -6.102 1 97.31 189 LYS A O 1
ATOM 1503 N N . ASN A 1 190 ? 17.906 9.688 -3.883 1 98.44 190 ASN A N 1
ATOM 1504 C CA . ASN A 1 190 ? 16.5 9.367 -3.621 1 98.44 190 ASN A CA 1
ATOM 1505 C C . ASN A 1 190 ? 15.734 10.586 -3.117 1 98.44 190 ASN A C 1
ATOM 1507 O O . ASN A 1 190 ? 16.094 11.164 -2.086 1 98.44 190 ASN A O 1
ATOM 1511 N N . ARG A 1 191 ? 14.719 10.977 -3.83 1 98.19 191 ARG A N 1
ATOM 1512 C CA . ARG A 1 191 ? 13.891 12.094 -3.389 1 98.19 191 ARG A CA 1
ATOM 1513 C C . ARG A 1 191 ? 12.547 11.609 -2.852 1 98.19 191 ARG A C 1
ATOM 1515 O O . ARG A 1 191 ? 11.789 10.945 -3.564 1 98.19 191 ARG A O 1
ATOM 1522 N N . LEU A 1 192 ? 12.32 11.898 -1.619 1 98.62 192 LEU A N 1
ATOM 1523 C CA . LEU A 1 192 ? 11.109 11.484 -0.917 1 98.62 192 LEU A CA 1
ATOM 1524 C C . LEU A 1 192 ? 10.109 12.633 -0.834 1 98.62 192 LEU A C 1
ATOM 1526 O O . LEU A 1 192 ? 10.492 13.781 -0.646 1 98.62 192 LEU A O 1
ATOM 1530 N N . PHE A 1 193 ? 8.859 12.281 -1.052 1 98.81 193 PHE A N 1
ATOM 1531 C CA . PHE A 1 193 ? 7.816 13.297 -1.116 1 98.81 193 PHE A CA 1
ATOM 1532 C C . PHE A 1 193 ? 6.508 12.773 -0.536 1 98.81 193 PHE A C 1
ATOM 1534 O O . PHE A 1 193 ? 6.055 11.688 -0.903 1 98.81 193 PHE A O 1
ATOM 1541 N N . MET A 1 194 ? 5.934 13.414 0.459 1 98.62 194 MET A N 1
ATOM 1542 C CA . MET A 1 194 ? 4.609 13.07 0.977 1 98.62 194 MET A CA 1
ATOM 1543 C C . MET A 1 194 ? 3.664 14.266 0.88 1 98.62 194 MET A C 1
ATOM 1545 O O . MET A 1 194 ? 4.086 15.414 1.042 1 98.62 194 MET A O 1
ATOM 1549 N N . THR A 1 195 ? 2.395 14.031 0.64 1 98.81 195 THR A N 1
ATOM 1550 C CA . THR A 1 195 ? 1.472 15.133 0.399 1 98.81 195 THR A CA 1
ATOM 1551 C C . THR A 1 195 ? 0.054 14.758 0.814 1 98.81 195 THR A C 1
ATOM 1553 O O . THR A 1 195 ? -0.307 13.578 0.801 1 98.81 195 THR A O 1
ATOM 1556 N N . THR A 1 196 ? -0.715 15.703 1.219 1 98.31 196 THR A N 1
ATOM 1557 C CA . THR A 1 196 ? -2.154 15.555 1.398 1 98.31 196 THR A CA 1
ATOM 1558 C C . THR A 1 196 ? -2.875 15.586 0.053 1 98.31 196 THR A C 1
ATOM 1560 O O . THR A 1 196 ? -2.242 15.758 -0.991 1 98.31 196 THR A O 1
ATOM 1563 N N . ASP A 1 197 ? -4.141 15.406 0.023 1 95.38 197 ASP A N 1
ATOM 1564 C CA . ASP A 1 197 ? -4.895 15.164 -1.203 1 95.38 197 ASP A CA 1
ATOM 1565 C C . ASP A 1 197 ? -5.148 16.469 -1.956 1 95.38 197 ASP A C 1
ATOM 1567 O O . ASP A 1 197 ? -5.465 16.453 -3.148 1 95.38 197 ASP A O 1
ATOM 1571 N N . GLY A 1 198 ? -4.957 17.656 -1.325 1 95.94 198 GLY A N 1
ATOM 1572 C CA . GLY A 1 198 ? -5.203 18.938 -1.981 1 95.94 198 GLY A CA 1
ATOM 1573 C C . GLY A 1 198 ? -4.379 19.125 -3.24 1 95.94 198 GLY A C 1
ATOM 1574 O O . GLY A 1 198 ? -4.852 19.719 -4.215 1 95.94 198 GLY A O 1
ATOM 1575 N N . LEU A 1 199 ? -3.162 18.672 -3.178 1 96.44 199 LEU A N 1
ATOM 1576 C CA . LEU A 1 199 ? -2.291 18.766 -4.344 1 96.44 199 LEU A CA 1
ATOM 1577 C C . LEU A 1 199 ? -2.811 17.891 -5.48 1 96.44 199 LEU A C 1
ATOM 1579 O O . LEU A 1 199 ? -2.789 18.312 -6.645 1 96.44 199 LEU A O 1
ATOM 1583 N N . LEU A 1 200 ? -3.297 16.75 -5.16 1 95 200 LEU A N 1
ATOM 1584 C CA . LEU A 1 200 ? -3.674 15.734 -6.141 1 95 200 LEU A CA 1
ATOM 1585 C C . LEU A 1 200 ? -5.047 16.031 -6.73 1 95 200 LEU A C 1
ATOM 1587 O O . LEU A 1 200 ? -5.336 15.633 -7.863 1 95 200 LEU A O 1
ATOM 1591 N N . GLU A 1 201 ? -5.84 16.719 -6.016 1 93.88 201 GLU A N 1
ATOM 1592 C CA . GLU A 1 201 ? -7.223 16.922 -6.434 1 93.88 201 GLU A CA 1
ATOM 1593 C C . GLU A 1 201 ? -7.457 18.359 -6.902 1 93.88 201 GLU A C 1
ATOM 1595 O O . GLU A 1 201 ? -8.594 18.75 -7.184 1 93.88 201 GLU A O 1
ATOM 1600 N N . CYS A 1 202 ? -6.43 19.109 -6.973 1 95.44 202 CYS A N 1
ATOM 1601 C CA . CYS A 1 202 ? -6.574 20.469 -7.457 1 95.44 202 CYS A CA 1
ATOM 1602 C C . CYS A 1 202 ? -7.078 20.5 -8.891 1 95.44 202 CYS A C 1
ATOM 1604 O O . CYS A 1 202 ? -6.41 19.984 -9.797 1 95.44 202 CYS A O 1
ATOM 1606 N N . PRO A 1 203 ? -8.18 21.125 -9.109 1 93.06 203 PRO A N 1
ATOM 1607 C CA . PRO A 1 203 ? -8.734 21.156 -10.469 1 93.06 203 PRO A CA 1
ATOM 1608 C C . PRO A 1 203 ? -7.781 21.812 -11.477 1 93.06 203 PRO A C 1
ATOM 1610 O O . PRO A 1 203 ? -7.234 22.891 -11.203 1 93.06 203 PRO A O 1
ATOM 1613 N N . GLY A 1 204 ? -7.566 21.141 -12.555 1 93.38 204 GLY A N 1
ATOM 1614 C CA . GLY A 1 204 ? -6.789 21.703 -13.641 1 93.38 204 GLY A CA 1
ATOM 1615 C C . GLY A 1 204 ? -5.316 21.344 -13.578 1 93.38 204 GLY A C 1
ATOM 1616 O O . GLY A 1 204 ? -4.605 21.453 -14.578 1 93.38 204 GLY A O 1
ATOM 1617 N N . LEU A 1 205 ? -4.816 20.984 -12.43 1 93.25 205 LEU A N 1
ATOM 1618 C CA . LEU A 1 205 ? -3.398 20.672 -12.297 1 93.25 205 LEU A CA 1
ATOM 1619 C C . LEU A 1 205 ? -3.121 19.234 -12.727 1 93.25 205 LEU A C 1
ATOM 1621 O O . LEU A 1 205 ? -2.121 18.969 -13.398 1 93.25 205 LEU A O 1
ATOM 1625 N N . ASN A 1 206 ? -3.996 18.266 -12.344 1 91.69 206 ASN A N 1
ATOM 1626 C CA . ASN A 1 206 ? -3.896 16.844 -12.703 1 91.69 206 ASN A CA 1
ATOM 1627 C C . ASN A 1 206 ? -2.535 16.266 -12.328 1 91.69 206 ASN A C 1
ATOM 1629 O O . ASN A 1 206 ? -1.854 15.68 -13.172 1 91.69 206 ASN A O 1
ATOM 1633 N N . MET A 1 207 ? -2.102 16.5 -11.172 1 94.56 207 MET A N 1
ATOM 1634 C CA . MET A 1 207 ? -0.799 16.047 -10.695 1 94.56 207 MET A CA 1
ATOM 1635 C C . MET A 1 207 ? -0.792 14.539 -10.469 1 94.56 207 MET A C 1
ATOM 1637 O O . MET A 1 207 ? -1.777 13.977 -9.992 1 94.56 207 MET A O 1
ATOM 1641 N N . ASN A 1 208 ? 0.261 13.898 -10.945 1 94.69 208 ASN A N 1
ATOM 1642 C CA . ASN A 1 208 ? 0.491 12.484 -10.672 1 94.69 208 ASN A CA 1
ATOM 1643 C C . ASN A 1 208 ? 1.976 12.18 -10.484 1 94.69 208 ASN A C 1
ATOM 1645 O O . ASN A 1 208 ? 2.805 13.094 -10.508 1 94.69 208 ASN A O 1
ATOM 1649 N N . GLY A 1 209 ? 2.289 10.945 -10.273 1 96.62 209 GLY A N 1
ATOM 1650 C CA . GLY A 1 209 ? 3.66 10.555 -9.977 1 96.62 209 GLY A CA 1
ATOM 1651 C C . GLY A 1 209 ? 4.637 10.945 -11.07 1 96.62 209 GLY A C 1
ATOM 1652 O O . GLY A 1 209 ? 5.73 11.438 -10.789 1 96.62 209 GLY A O 1
ATOM 1653 N N . GLN A 1 210 ? 4.273 10.797 -12.281 1 97 210 GLN A N 1
ATOM 1654 C CA . GLN A 1 210 ? 5.152 11.094 -13.406 1 97 210 GLN A CA 1
ATOM 1655 C C . GLN A 1 210 ? 5.426 12.594 -13.5 1 97 210 GLN A C 1
ATOM 1657 O O . GLN A 1 210 ? 6.57 13.008 -13.688 1 97 210 GLN A O 1
ATOM 1662 N N . LYS A 1 211 ? 4.395 13.359 -13.414 1 96.69 211 LYS A N 1
ATOM 1663 C CA . LYS A 1 211 ? 4.543 14.812 -13.492 1 96.69 211 LYS A CA 1
ATOM 1664 C C . LYS A 1 211 ? 5.406 15.336 -12.352 1 96.69 211 LYS A C 1
ATOM 1666 O O . LYS A 1 211 ? 6.25 16.219 -12.562 1 96.69 211 LYS A O 1
ATOM 1671 N N . LEU A 1 212 ? 5.168 14.852 -11.188 1 97.81 212 LEU A N 1
ATOM 1672 C CA . LEU A 1 212 ? 5.953 15.266 -10.031 1 97.81 212 LEU A CA 1
ATOM 1673 C C . LEU A 1 212 ? 7.426 14.898 -10.211 1 97.81 212 LEU A C 1
ATOM 1675 O O . LEU A 1 212 ? 8.312 15.703 -9.914 1 97.81 212 LEU A O 1
ATOM 1679 N N . TYR A 1 213 ? 7.629 13.727 -10.719 1 97.81 213 TYR A N 1
ATOM 1680 C CA . TYR A 1 213 ? 9 13.289 -10.961 1 97.81 213 TYR A CA 1
ATOM 1681 C C . TYR A 1 213 ? 9.688 14.188 -11.984 1 97.81 213 TYR A C 1
ATOM 1683 O O . TYR A 1 213 ? 10.836 14.578 -11.797 1 97.81 213 TYR A O 1
ATOM 1691 N N . ASP A 1 214 ? 8.992 14.523 -13.055 1 96.56 214 ASP A N 1
ATOM 1692 C CA . ASP A 1 214 ? 9.547 15.359 -14.109 1 96.56 214 ASP A CA 1
ATOM 1693 C C . ASP A 1 214 ? 9.93 16.734 -13.57 1 96.56 214 ASP A C 1
ATOM 1695 O O . ASP A 1 214 ? 10.961 17.297 -13.938 1 96.56 214 ASP A O 1
ATOM 1699 N N . LEU A 1 215 ? 9.102 17.234 -12.727 1 94.25 215 LEU A N 1
ATOM 1700 C CA . LEU A 1 215 ? 9.367 18.531 -12.133 1 94.25 215 LEU A CA 1
ATOM 1701 C C . LEU A 1 215 ? 10.555 18.469 -11.18 1 94.25 215 LEU A C 1
ATOM 1703 O O . LEU A 1 215 ? 11.445 19.312 -11.227 1 94.25 215 LEU A O 1
ATOM 1707 N N . LEU A 1 216 ? 10.539 17.469 -10.406 1 92.56 216 LEU A N 1
ATOM 1708 C CA . LEU A 1 216 ? 11.539 17.328 -9.352 1 92.56 216 LEU A CA 1
ATOM 1709 C C . LEU A 1 216 ? 12.914 17.047 -9.938 1 92.56 216 LEU A C 1
ATOM 1711 O O . LEU A 1 216 ? 13.938 17.438 -9.352 1 92.56 216 LEU A O 1
ATOM 1715 N N . SER A 1 217 ? 12.953 16.391 -11.023 1 89.44 217 SER A N 1
ATOM 1716 C CA . SER A 1 217 ? 14.219 15.992 -11.641 1 89.44 217 SER A CA 1
ATOM 1717 C C . SER A 1 217 ? 14.977 17.203 -12.172 1 89.44 217 SER A C 1
ATOM 1719 O O . SER A 1 217 ? 16.172 17.125 -12.43 1 89.44 217 SER A O 1
ATOM 1721 N N . ARG A 1 218 ? 14.312 18.375 -12.164 1 89.69 218 ARG A N 1
ATOM 1722 C CA . ARG A 1 218 ? 14.906 19.531 -12.828 1 89.69 218 ARG A CA 1
ATOM 1723 C C . ARG A 1 218 ? 15.266 20.609 -11.82 1 89.69 218 ARG A C 1
ATOM 1725 O O . ARG A 1 218 ? 15.836 21.641 -12.18 1 89.69 218 ARG A O 1
ATOM 1732 N N . MET A 1 219 ? 14.992 20.359 -10.609 1 92.88 219 MET A N 1
ATOM 1733 C CA . MET A 1 219 ? 15.18 21.453 -9.656 1 92.88 219 MET A CA 1
ATOM 1734 C C . MET A 1 219 ? 15.453 20.922 -8.258 1 92.88 219 MET A C 1
ATOM 1736 O O . MET A 1 219 ? 15.266 19.734 -7.996 1 92.88 219 MET A O 1
ATOM 1740 N N . ASP A 1 220 ? 15.922 21.906 -7.434 1 94.31 220 ASP A N 1
ATOM 1741 C CA . ASP A 1 220 ? 16.156 21.547 -6.039 1 94.31 220 ASP A CA 1
ATOM 1742 C C . ASP A 1 220 ? 14.852 21.5 -5.258 1 94.31 220 ASP A C 1
ATOM 1744 O O . ASP A 1 220 ? 13.828 22.031 -5.707 1 94.31 220 ASP A O 1
ATOM 1748 N N . ASP A 1 221 ? 14.922 20.875 -4.059 1 95.5 221 ASP A N 1
ATOM 1749 C CA . ASP A 1 221 ? 13.719 20.594 -3.283 1 95.5 221 ASP A CA 1
ATOM 1750 C C . ASP A 1 221 ? 12.969 21.891 -2.949 1 95.5 221 ASP A C 1
ATOM 1752 O O . ASP A 1 221 ? 11.742 21.922 -3.008 1 95.5 221 ASP A O 1
ATOM 1756 N N . ASP A 1 222 ? 13.656 22.906 -2.594 1 95.75 222 ASP A N 1
ATOM 1757 C CA . ASP A 1 222 ? 13.016 24.156 -2.193 1 95.75 222 ASP A CA 1
ATOM 1758 C C . ASP A 1 222 ? 12.32 24.828 -3.379 1 95.75 222 ASP A C 1
ATOM 1760 O O . ASP A 1 222 ? 11.195 25.312 -3.254 1 95.75 222 ASP A O 1
ATOM 1764 N N . VAL A 1 223 ? 12.977 24.844 -4.523 1 97 223 VAL A N 1
ATOM 1765 C CA . VAL A 1 223 ? 12.398 25.438 -5.73 1 97 223 VAL A CA 1
ATOM 1766 C C . VAL A 1 223 ? 11.195 24.609 -6.184 1 97 223 VAL A C 1
ATOM 1768 O O . VAL A 1 223 ? 10.188 25.156 -6.625 1 97 223 VAL A O 1
ATOM 1771 N N . PHE A 1 224 ? 11.367 23.312 -6.051 1 97.19 224 PHE A N 1
ATOM 1772 C CA . PHE A 1 224 ? 10.289 22.391 -6.379 1 97.19 224 PHE A CA 1
ATOM 1773 C C . PHE A 1 224 ? 9.047 22.688 -5.555 1 97.19 224 PHE A C 1
ATOM 1775 O O . PHE A 1 224 ? 7.949 22.812 -6.102 1 97.19 224 PHE A O 1
ATOM 1782 N N . VAL A 1 225 ? 9.203 22.875 -4.293 1 97.81 225 VAL A N 1
ATOM 1783 C CA . VAL A 1 225 ? 8.094 23.141 -3.381 1 97.81 225 VAL A CA 1
ATOM 1784 C C . VAL A 1 225 ? 7.473 24.5 -3.703 1 97.81 225 VAL A C 1
ATOM 1786 O O . VAL A 1 225 ? 6.246 24.641 -3.729 1 97.81 225 VAL A O 1
ATOM 1789 N N . GLN A 1 226 ? 8.281 25.453 -3.988 1 97.5 226 GLN A N 1
ATOM 1790 C CA . GLN A 1 226 ? 7.793 26.781 -4.352 1 97.5 226 GLN A CA 1
ATOM 1791 C C . GLN A 1 226 ? 6.957 26.734 -5.625 1 97.5 226 GLN A C 1
ATOM 1793 O O . GLN A 1 226 ? 5.918 27.375 -5.719 1 97.5 226 GLN A O 1
ATOM 1798 N N . ARG A 1 227 ? 7.457 25.984 -6.508 1 97.19 227 ARG A N 1
ATOM 1799 C CA . ARG A 1 227 ? 6.75 25.859 -7.777 1 97.19 227 ARG A CA 1
ATOM 1800 C C . ARG A 1 227 ? 5.379 25.219 -7.582 1 97.19 227 ARG A C 1
ATOM 1802 O O . ARG A 1 227 ? 4.391 25.672 -8.156 1 97.19 227 ARG A O 1
ATOM 1809 N N . LEU A 1 228 ? 5.332 24.156 -6.785 1 97.94 228 LEU A N 1
ATOM 1810 C CA . LEU A 1 228 ? 4.059 23.5 -6.52 1 97.94 228 LEU A CA 1
ATOM 1811 C C . LEU A 1 228 ? 3.072 24.453 -5.859 1 97.94 228 LEU A C 1
ATOM 1813 O O . LEU A 1 228 ? 1.898 24.5 -6.234 1 97.94 228 LEU A O 1
ATOM 1817 N N . LEU A 1 229 ? 3.574 25.234 -4.961 1 98.25 229 LEU A N 1
ATOM 1818 C CA . LEU A 1 229 ? 2.719 26.188 -4.258 1 98.25 229 LEU A CA 1
ATOM 1819 C C . LEU A 1 229 ? 2.213 27.281 -5.207 1 98.25 229 LEU A C 1
ATOM 1821 O O . LEU A 1 229 ? 1.054 27.688 -5.125 1 98.25 229 LEU A O 1
ATOM 1825 N N . SER A 1 230 ? 3.072 27.703 -6.055 1 97.62 230 SER A N 1
ATOM 1826 C CA . SER A 1 230 ? 2.689 28.703 -7.043 1 97.62 230 SER A CA 1
ATOM 1827 C C . SER A 1 230 ? 1.614 28.172 -7.984 1 97.62 230 SER A C 1
ATOM 1829 O O . SER A 1 230 ? 0.673 28.875 -8.328 1 97.62 230 SER A O 1
ATOM 1831 N N . ASP A 1 231 ? 1.783 26.922 -8.391 1 97.5 231 ASP A N 1
ATOM 1832 C CA . ASP A 1 231 ? 0.804 26.281 -9.266 1 97.5 231 ASP A CA 1
ATOM 1833 C C . ASP A 1 231 ? -0.55 26.156 -8.57 1 97.5 231 ASP A C 1
ATOM 1835 O O . ASP A 1 231 ? -1.591 26.422 -9.18 1 97.5 231 ASP A O 1
ATOM 1839 N N . LEU A 1 232 ? -0.547 25.766 -7.359 1 98 232 LEU A N 1
ATOM 1840 C CA . LEU A 1 232 ? -1.771 25.594 -6.586 1 98 232 LEU A CA 1
ATOM 1841 C C . LEU A 1 232 ? -2.502 26.922 -6.426 1 98 232 LEU A C 1
ATOM 1843 O O . LEU A 1 232 ? -3.723 26.984 -6.59 1 98 232 LEU A O 1
ATOM 1847 N N . LYS A 1 233 ? -1.76 27.922 -6.113 1 97 233 LYS A N 1
ATOM 1848 C CA . LYS A 1 233 ? -2.338 29.25 -5.949 1 97 233 LYS A CA 1
ATOM 1849 C C . LYS A 1 233 ? -2.941 29.75 -7.258 1 97 233 LYS A C 1
ATOM 1851 O O . LYS A 1 233 ? -4.055 30.281 -7.27 1 97 233 LYS A O 1
ATOM 1856 N N . SER A 1 234 ? -2.242 29.531 -8.32 1 96.62 234 SER A N 1
ATOM 1857 C CA . SER A 1 234 ? -2.678 30.016 -9.625 1 96.62 234 SER A CA 1
ATOM 1858 C C . SER A 1 234 ? -3.928 29.281 -10.102 1 96.62 234 SER A C 1
ATOM 1860 O O . SER A 1 234 ? -4.707 29.828 -10.891 1 96.62 234 SER A O 1
ATOM 1862 N N . HIS A 1 235 ? -4.141 28.109 -9.594 1 97 235 HIS A N 1
ATOM 1863 C CA . HIS A 1 235 ? -5.305 27.328 -9.992 1 97 235 HIS A CA 1
ATOM 1864 C C . HIS A 1 235 ? -6.43 27.453 -8.969 1 97 235 HIS A C 1
ATOM 1866 O O . HIS A 1 235 ? -7.434 26.75 -9.047 1 97 235 HIS A O 1
ATOM 1872 N N . PHE A 1 236 ? -6.254 28.297 -8.031 1 96.06 236 PHE A N 1
ATOM 1873 C CA . PHE A 1 236 ? -7.266 28.625 -7.035 1 96.06 236 PHE A CA 1
ATOM 1874 C C . PHE A 1 236 ? -7.734 27.391 -6.293 1 96.06 236 PHE A C 1
ATOM 1876 O O . PHE A 1 236 ? -8.938 27.141 -6.188 1 96.06 236 PHE A O 1
ATOM 1883 N N . VAL A 1 237 ? -6.719 26.656 -5.781 1 96.81 237 VAL A N 1
ATOM 1884 C CA . VAL A 1 237 ? -7.039 25.422 -5.078 1 96.81 237 VAL A CA 1
ATOM 1885 C C . VAL A 1 237 ? -7.914 25.719 -3.865 1 96.81 237 VAL A C 1
ATOM 1887 O O . VAL A 1 237 ? -7.676 26.703 -3.15 1 96.81 237 VAL A O 1
ATOM 1890 N N . ARG A 1 238 ? -8.883 25.016 -3.68 1 96.12 238 ARG A N 1
ATOM 1891 C CA . ARG A 1 238 ? -9.758 25.203 -2.527 1 96.12 238 ARG A CA 1
ATOM 1892 C C . ARG A 1 238 ? -9.219 24.469 -1.305 1 96.12 238 ARG A C 1
ATOM 1894 O O . ARG A 1 238 ? -9.008 25.078 -0.251 1 96.12 238 ARG A O 1
ATOM 1901 N N . ASP A 1 239 ? -8.945 23.219 -1.456 1 95.25 239 ASP A N 1
ATOM 1902 C CA . ASP A 1 239 ? -8.555 22.359 -0.337 1 95.25 239 ASP A CA 1
ATOM 1903 C C . ASP A 1 239 ? -7.148 22.703 0.15 1 95.25 239 ASP A C 1
ATOM 1905 O O . ASP A 1 239 ? -6.301 23.125 -0.638 1 95.25 239 ASP A O 1
ATOM 1909 N N . SER A 1 240 ? -6.926 22.578 1.409 1 97.44 240 SER A N 1
ATOM 1910 C CA . SER A 1 240 ? -5.59 22.781 1.96 1 97.44 240 SER A CA 1
ATOM 1911 C C . SER A 1 240 ? -4.594 21.781 1.37 1 97.44 240 SER A C 1
ATOM 1913 O O . SER A 1 240 ? -4.957 20.656 1.033 1 97.44 240 SER A O 1
ATOM 1915 N N . CYS A 1 241 ? -3.361 22.266 1.247 1 97.94 241 CYS A N 1
ATOM 1916 C CA . CYS A 1 241 ? -2.273 21.453 0.714 1 97.94 241 CYS A CA 1
ATOM 1917 C C . CYS A 1 241 ? -1.045 21.531 1.614 1 97.94 241 CYS A C 1
ATOM 1919 O O . CYS A 1 241 ? -0.56 22.625 1.92 1 97.94 241 CYS A O 1
ATOM 1921 N N . THR A 1 242 ? -0.584 20.422 2.049 1 98.62 242 THR A N 1
ATOM 1922 C CA . THR A 1 242 ? 0.645 20.312 2.826 1 98.62 242 THR A CA 1
ATOM 1923 C C . THR A 1 242 ? 1.524 19.188 2.283 1 98.62 242 THR A C 1
ATOM 1925 O O . THR A 1 242 ? 1.046 18.078 2.047 1 98.62 242 THR A O 1
ATOM 1928 N N . PHE A 1 243 ? 2.758 19.469 2.061 1 98.38 243 PHE A N 1
ATOM 1929 C CA . PHE A 1 243 ? 3.645 18.422 1.583 1 98.38 243 PHE A CA 1
ATOM 1930 C C . PHE A 1 243 ? 5.07 18.641 2.066 1 98.38 243 PHE A C 1
ATOM 1932 O O . PHE A 1 243 ? 5.426 19.766 2.461 1 98.38 243 PHE A O 1
ATOM 1939 N N . VAL A 1 244 ? 5.789 17.609 2.201 1 98.75 244 VAL A N 1
ATOM 1940 C CA . VAL A 1 244 ? 7.184 17.609 2.641 1 98.75 244 VAL A CA 1
ATOM 1941 C C . VAL A 1 244 ? 8.055 16.906 1.612 1 98.75 244 VAL A C 1
ATOM 1943 O O . VAL A 1 244 ? 7.684 15.836 1.108 1 98.75 244 VAL A O 1
ATOM 1946 N N . CYS A 1 245 ? 9.148 17.531 1.293 1 98.44 245 CYS A N 1
ATOM 1947 C CA . CYS A 1 245 ? 10.109 16.969 0.346 1 98.44 245 CYS A CA 1
ATOM 1948 C C . CYS A 1 245 ? 11.508 16.938 0.95 1 98.44 245 CYS A C 1
ATOM 1950 O O . CYS A 1 245 ? 11.922 17.875 1.631 1 98.44 245 CYS A O 1
ATOM 1952 N N . TRP A 1 246 ? 12.273 15.852 0.781 1 98.25 246 TRP A N 1
ATOM 1953 C CA . TRP A 1 246 ? 13.672 15.797 1.18 1 98.25 246 TRP A CA 1
ATOM 1954 C C . TRP A 1 246 ? 14.438 14.766 0.358 1 98.25 246 TRP A C 1
ATOM 1956 O O . TRP A 1 246 ? 13.836 13.898 -0.272 1 98.25 246 TRP A O 1
ATOM 1966 N N . THR A 1 247 ? 15.703 14.898 0.323 1 97.81 247 THR A N 1
ATOM 1967 C CA . THR A 1 247 ? 16.547 14.086 -0.55 1 97.81 247 THR A CA 1
ATOM 1968 C C . THR A 1 247 ? 17.594 13.328 0.261 1 97.81 247 THR A C 1
ATOM 1970 O O . THR A 1 247 ? 18.203 13.883 1.178 1 97.81 247 THR A O 1
ATOM 1973 N N . ILE A 1 248 ? 17.766 12.062 -0.075 1 97.25 248 ILE A N 1
ATOM 1974 C CA . ILE A 1 248 ? 18.766 11.203 0.553 1 97.25 248 ILE A CA 1
ATOM 1975 C C . ILE A 1 248 ? 19.703 10.641 -0.51 1 97.25 248 ILE A C 1
ATOM 1977 O O . ILE A 1 248 ? 19.25 10.078 -1.511 1 97.25 248 ILE A O 1
ATOM 1981 N N . ASP A 1 249 ? 20.969 10.773 -0.23 1 97.31 249 ASP A N 1
ATOM 1982 C CA . ASP A 1 249 ? 21.969 10.141 -1.087 1 97.31 249 ASP A CA 1
ATOM 1983 C C . ASP A 1 249 ? 22.422 8.805 -0.502 1 97.31 249 ASP A C 1
ATOM 1985 O O . ASP A 1 249 ? 22.938 8.758 0.613 1 97.31 249 ASP A O 1
ATOM 1989 N N . VAL A 1 250 ? 22.25 7.758 -1.309 1 97.94 250 VAL A N 1
ATOM 1990 C CA . VAL A 1 250 ? 22.562 6.414 -0.833 1 97.94 250 VAL A CA 1
ATOM 1991 C C . VAL A 1 250 ? 23.781 5.875 -1.574 1 97.94 250 VAL A C 1
ATOM 1993 O O . VAL A 1 250 ? 23.875 5.977 -2.801 1 97.94 250 VAL A O 1
ATOM 1996 N N . SER A 1 251 ? 24.703 5.254 -0.836 1 97.25 251 SER A N 1
ATOM 1997 C CA . SER A 1 251 ? 25.922 4.734 -1.445 1 97.25 251 SER A CA 1
ATOM 1998 C C . SER A 1 251 ? 25.797 3.244 -1.742 1 97.25 251 SER A C 1
ATOM 2000 O O . SER A 1 251 ? 26.438 2.736 -2.666 1 97.25 251 SER A O 1
ATOM 2002 N N . GLU A 1 252 ? 24.969 2.598 -1.018 1 95.44 252 GLU A N 1
ATOM 2003 C CA . GLU A 1 252 ? 24.844 1.146 -1.124 1 95.44 252 GLU A CA 1
ATOM 2004 C C . GLU A 1 252 ? 23.984 0.749 -2.318 1 95.44 252 GLU A C 1
ATOM 2006 O O . GLU A 1 252 ? 22.984 1.399 -2.605 1 95.44 252 GLU A O 1
ATOM 2011 N N . GLU A 1 253 ? 24.391 -0.356 -2.928 1 95.69 253 GLU A N 1
ATOM 2012 C CA . GLU A 1 253 ? 23.594 -0.877 -4.035 1 95.69 253 GLU A CA 1
ATOM 2013 C C . GLU A 1 253 ? 22.297 -1.498 -3.541 1 95.69 253 GLU A C 1
ATOM 2015 O O . GLU A 1 253 ? 22.266 -2.166 -2.506 1 95.69 253 GLU A O 1
ATOM 2020 N N . GLY A 1 254 ? 21.219 -1.254 -4.273 1 95.62 254 GLY A N 1
ATOM 2021 C CA . GLY A 1 254 ? 19.953 -1.901 -3.961 1 95.62 254 GLY A CA 1
ATOM 2022 C C . GLY A 1 254 ? 19.844 -3.297 -4.543 1 95.62 254 GLY A C 1
ATOM 2023 O O . GLY A 1 254 ? 20.641 -3.686 -5.402 1 95.62 254 GLY A O 1
ATOM 2024 N N . LEU A 1 255 ? 18.875 -3.98 -4.062 1 97 255 LEU A N 1
ATOM 2025 C CA . LEU A 1 255 ? 18.594 -5.328 -4.547 1 97 255 LEU A CA 1
ATOM 2026 C C . LEU A 1 255 ? 18.375 -5.332 -6.055 1 97 255 LEU A C 1
ATOM 2028 O O . LEU A 1 255 ? 17.672 -4.473 -6.59 1 97 255 LEU A O 1
ATOM 2032 N N . MET A 1 256 ? 19.031 -6.191 -6.82 1 95.94 256 MET A N 1
ATOM 2033 C CA . MET A 1 256 ? 18.906 -6.355 -8.266 1 95.94 256 MET A CA 1
ATOM 2034 C C . MET A 1 256 ? 18.516 -7.789 -8.617 1 95.94 256 MET A C 1
ATOM 2036 O O . MET A 1 256 ? 18.844 -8.727 -7.887 1 95.94 256 MET A O 1
ATOM 2040 N N . PRO A 1 257 ? 17.75 -7.98 -9.68 1 93.12 257 PRO A N 1
ATOM 2041 C CA . PRO A 1 257 ? 17.391 -9.352 -10.055 1 93.12 257 PRO A CA 1
ATOM 2042 C C . PRO A 1 257 ? 18.609 -10.188 -10.453 1 93.12 257 PRO A C 1
ATOM 2044 O O . PRO A 1 257 ? 19.609 -9.648 -10.93 1 93.12 257 PRO A O 1
ATOM 2047 N N . SER A 1 258 ? 18.453 -11.445 -10.328 1 92 258 SER A N 1
ATOM 2048 C CA . SER A 1 258 ? 19.578 -12.352 -10.523 1 92 258 SER A CA 1
ATOM 2049 C C . SER A 1 258 ? 20 -12.398 -11.992 1 92 258 SER A C 1
ATOM 2051 O O . SER A 1 258 ? 21.156 -12.695 -12.305 1 92 258 SER A O 1
ATOM 2053 N N . ASP A 1 259 ? 19.125 -12.102 -12.867 1 85.38 259 ASP A N 1
ATOM 2054 C CA . ASP A 1 259 ? 19.469 -12.219 -14.281 1 85.38 259 ASP A CA 1
ATOM 2055 C C . ASP A 1 259 ? 20.047 -10.906 -14.812 1 85.38 259 ASP A C 1
ATOM 2057 O O . ASP A 1 259 ? 20.344 -10.797 -16 1 85.38 259 ASP A O 1
ATOM 2061 N N . LYS A 1 260 ? 20.156 -9.953 -14.023 1 75.94 260 LYS A N 1
ATOM 2062 C CA . LYS A 1 260 ? 20.797 -8.688 -14.375 1 75.94 260 LYS A CA 1
ATOM 2063 C C . LYS A 1 260 ? 22.125 -8.523 -13.656 1 75.94 260 LYS A C 1
ATOM 2065 O O . LYS A 1 260 ? 22.766 -7.48 -13.766 1 75.94 260 LYS A O 1
ATOM 2070 N N . LEU A 1 261 ? 22.391 -9.555 -12.875 1 66.56 261 LEU A N 1
ATOM 2071 C CA . LEU A 1 261 ? 23.688 -9.531 -12.211 1 66.56 261 LEU A CA 1
ATOM 2072 C C . LEU A 1 261 ? 24.719 -10.312 -13.008 1 66.56 261 LEU A C 1
ATOM 2074 O O . LEU A 1 261 ? 24.375 -11.281 -13.695 1 66.56 261 LEU A O 1
ATOM 2078 N N . MET B 1 1 ? -13.82 -26.828 2.977 1 88.44 1 MET B N 1
ATOM 2079 C CA . MET B 1 1 ? -12.391 -26.609 3.215 1 88.44 1 MET B CA 1
ATOM 2080 C C . MET B 1 1 ? -11.555 -27.219 2.092 1 88.44 1 MET B C 1
ATOM 2082 O O . MET B 1 1 ? -11.57 -28.438 1.886 1 88.44 1 MET B O 1
ATOM 2086 N N . GLN B 1 2 ? -10.961 -26.359 1.259 1 93.75 2 GLN B N 1
ATOM 2087 C CA . GLN B 1 2 ? -10.25 -26.812 0.072 1 93.75 2 GLN B CA 1
ATOM 2088 C C . GLN B 1 2 ? -8.805 -26.312 0.075 1 93.75 2 GLN B C 1
ATOM 2090 O O . GLN B 1 2 ? -8.5 -25.281 0.679 1 93.75 2 GLN B O 1
ATOM 2095 N N . THR B 1 3 ? -8.008 -27.234 -0.475 1 97.38 3 THR B N 1
ATOM 2096 C CA . THR B 1 3 ? -6.621 -26.875 -0.746 1 97.38 3 THR B CA 1
ATOM 2097 C C . THR B 1 3 ? -6.293 -27.062 -2.225 1 97.38 3 THR B C 1
ATOM 2099 O O . THR B 1 3 ? -6.629 -28.094 -2.812 1 97.38 3 THR B O 1
ATOM 2102 N N . PHE B 1 4 ? -5.742 -26.062 -2.779 1 98.38 4 PHE B N 1
ATOM 2103 C CA . PHE B 1 4 ? -5.301 -26.125 -4.168 1 98.38 4 PHE B CA 1
ATOM 2104 C C . PHE B 1 4 ? -3.895 -25.547 -4.309 1 98.38 4 PHE B C 1
ATOM 2106 O O . PHE B 1 4 ? -3.553 -24.562 -3.662 1 98.38 4 PHE B O 1
ATOM 2113 N N . SER B 1 5 ? -3.078 -26.172 -5.078 1 98.44 5 SER B N 1
ATOM 2114 C CA . SER B 1 5 ? -1.735 -25.688 -5.363 1 98.44 5 SER B CA 1
ATOM 2115 C C . SER B 1 5 ? -1.334 -25.969 -6.809 1 98.44 5 SER B C 1
ATOM 2117 O O . SER B 1 5 ? -1.624 -27.047 -7.332 1 98.44 5 SER B O 1
ATOM 2119 N N . TRP B 1 6 ? -0.708 -24.984 -7.395 1 98.31 6 TRP B N 1
ATOM 2120 C CA . TRP B 1 6 ? -0.256 -25.125 -8.773 1 98.31 6 TRP B CA 1
ATOM 2121 C C . TRP B 1 6 ? 0.924 -24.188 -9.055 1 98.31 6 TRP B C 1
ATOM 2123 O O . TRP B 1 6 ? 0.949 -23.047 -8.586 1 98.31 6 TRP B O 1
ATOM 2133 N N . THR B 1 7 ? 1.905 -24.688 -9.734 1 97.81 7 THR B N 1
ATOM 2134 C CA . THR B 1 7 ? 2.961 -23.875 -10.32 1 97.81 7 THR B CA 1
ATOM 2135 C C . THR B 1 7 ? 3.051 -24.109 -11.828 1 97.81 7 THR B C 1
ATOM 2137 O O . THR B 1 7 ? 2.73 -25.188 -12.312 1 97.81 7 THR B O 1
ATOM 2140 N N . GLY B 1 8 ? 3.467 -23.094 -12.5 1 95.88 8 GLY B N 1
ATOM 2141 C CA . GLY B 1 8 ? 3.463 -23.109 -13.953 1 95.88 8 GLY B CA 1
ATOM 2142 C C . GLY B 1 8 ? 4.277 -24.234 -14.547 1 95.88 8 GLY B C 1
ATOM 2143 O O . GLY B 1 8 ? 4.051 -24.641 -15.688 1 95.88 8 GLY B O 1
ATOM 2144 N N . ASP B 1 9 ? 5.281 -24.734 -13.797 1 94.44 9 ASP B N 1
ATOM 2145 C CA . ASP B 1 9 ? 6.105 -25.828 -14.305 1 94.44 9 ASP B CA 1
ATOM 2146 C C . ASP B 1 9 ? 5.344 -27.156 -14.281 1 94.44 9 ASP B C 1
ATOM 2148 O O . ASP B 1 9 ? 5.688 -28.094 -15.008 1 94.44 9 ASP B O 1
ATOM 2152 N N . GLN B 1 10 ? 4.309 -27.297 -13.484 1 96 10 GLN B N 1
ATOM 2153 C CA . GLN B 1 10 ? 3.465 -28.484 -13.461 1 96 10 GLN B CA 1
ATOM 2154 C C . GLN B 1 10 ? 2.594 -28.562 -14.711 1 96 10 GLN B C 1
ATOM 2156 O O . GLN B 1 10 ? 2.465 -29.641 -15.312 1 96 10 GLN B O 1
ATOM 2161 N N . HIS B 1 11 ? 1.943 -27.484 -15.016 1 96.12 11 HIS B N 1
ATOM 2162 C CA . HIS B 1 11 ? 1.157 -27.312 -16.234 1 96.12 11 HIS B CA 1
ATOM 2163 C C . HIS B 1 11 ? 1.2 -25.859 -16.703 1 96.12 11 HIS B C 1
ATOM 2165 O O . HIS B 1 11 ? 0.632 -24.969 -16.062 1 96.12 11 HIS B O 1
ATOM 2171 N N . ALA B 1 12 ? 1.693 -25.578 -17.828 1 96.31 12 ALA B N 1
ATOM 2172 C CA . ALA B 1 12 ? 2.055 -24.219 -18.234 1 96.31 12 ALA B CA 1
ATOM 2173 C C . ALA B 1 12 ? 0.851 -23.484 -18.812 1 96.31 12 ALA B C 1
ATOM 2175 O O . ALA B 1 12 ? 0.823 -22.25 -18.844 1 96.31 12 ALA B O 1
ATOM 2176 N N . PHE B 1 13 ? -0.137 -24.203 -19.375 1 97.56 13 PHE B N 1
ATOM 2177 C CA . PHE B 1 13 ? -1.323 -23.641 -20 1 97.56 13 PHE B CA 1
ATOM 2178 C C . PHE B 1 13 ? -0.935 -22.656 -21.094 1 97.56 13 PHE B C 1
ATOM 2180 O O . PHE B 1 13 ? -1.498 -21.562 -21.188 1 97.56 13 PHE B O 1
ATOM 2187 N N . LEU B 1 14 ? 0.116 -22.984 -21.844 1 97.62 14 LEU B N 1
ATOM 2188 C CA . LEU B 1 14 ? 0.475 -22.188 -23.016 1 97.62 14 LEU B CA 1
ATOM 2189 C C . LEU B 1 14 ? -0.609 -22.281 -24.078 1 97.62 14 LEU B C 1
ATOM 2191 O O . LEU B 1 14 ? -1.118 -23.359 -24.375 1 97.62 14 LEU B O 1
ATOM 2195 N N . ASP B 1 15 ? -0.982 -21.172 -24.609 1 97.5 15 ASP B N 1
ATOM 2196 C CA . ASP B 1 15 ? -1.965 -21.062 -25.688 1 97.5 15 ASP B CA 1
ATOM 2197 C C . ASP B 1 15 ? -3.312 -21.641 -25.25 1 97.5 15 ASP B C 1
ATOM 2199 O O . ASP B 1 15 ? -4.199 -21.844 -26.078 1 97.5 15 ASP B O 1
ATOM 2203 N N . SER B 1 16 ? -3.453 -21.953 -23.984 1 96.69 16 SER B N 1
ATOM 2204 C CA . SER B 1 16 ? -4.633 -22.656 -23.5 1 96.69 16 SER B CA 1
ATOM 2205 C C . SER B 1 16 ? -5.168 -22.031 -22.219 1 96.69 16 SER B C 1
ATOM 2207 O O . SER B 1 16 ? -4.867 -22.5 -21.125 1 96.69 16 SER B O 1
ATOM 2209 N N . PRO B 1 17 ? -6.02 -21.109 -22.406 1 97.75 17 PRO B N 1
ATOM 2210 C CA . PRO B 1 17 ? -6.625 -20.531 -21.203 1 97.75 17 PRO B CA 1
ATOM 2211 C C . PRO B 1 17 ? -7.352 -21.578 -20.359 1 97.75 17 PRO B C 1
ATOM 2213 O O . PRO B 1 17 ? -7.98 -22.484 -20.891 1 97.75 17 PRO B O 1
ATOM 2216 N N . ASP B 1 18 ? -7.297 -21.438 -19.031 1 98.25 18 ASP B N 1
ATOM 2217 C CA . ASP B 1 18 ? -7.926 -22.375 -18.109 1 98.25 18 ASP B CA 1
ATOM 2218 C C . ASP B 1 18 ? -8.688 -21.625 -17.016 1 98.25 18 ASP B C 1
ATOM 2220 O O . ASP B 1 18 ? -8.219 -20.609 -16.5 1 98.25 18 ASP B O 1
ATOM 2224 N N . VAL B 1 19 ? -9.883 -22.047 -16.781 1 98.25 19 VAL B N 1
ATOM 2225 C CA . VAL B 1 19 ? -10.68 -21.547 -15.664 1 98.25 19 VAL B CA 1
ATOM 2226 C C . VAL B 1 19 ? -10.984 -22.688 -14.688 1 98.25 19 VAL B C 1
ATOM 2228 O O . VAL B 1 19 ? -11.516 -23.734 -15.086 1 98.25 19 VAL B O 1
ATOM 2231 N N . THR B 1 20 ? -10.656 -22.484 -13.445 1 97.62 20 THR B N 1
ATOM 2232 C CA . THR B 1 20 ? -10.883 -23.5 -12.414 1 97.62 20 THR B CA 1
ATOM 2233 C C . THR B 1 20 ? -11.656 -22.906 -11.242 1 97.62 20 THR B C 1
ATOM 2235 O O . THR B 1 20 ? -11.266 -21.891 -10.688 1 97.62 20 THR B O 1
ATOM 2238 N N . GLN B 1 21 ? -12.703 -23.562 -10.938 1 96.62 21 GLN B N 1
ATOM 2239 C CA . GLN B 1 21 ? -13.477 -23.156 -9.766 1 96.62 21 GLN B CA 1
ATOM 2240 C C . GLN B 1 21 ? -13.023 -23.922 -8.516 1 96.62 21 GLN B C 1
ATOM 2242 O O . GLN B 1 21 ? -12.945 -25.141 -8.523 1 96.62 21 GLN B O 1
ATOM 2247 N N . ILE B 1 22 ? -12.68 -23.188 -7.473 1 96.31 22 ILE B N 1
ATOM 2248 C CA . ILE B 1 22 ? -12.289 -23.75 -6.184 1 96.31 22 ILE B CA 1
ATOM 2249 C C . ILE B 1 22 ? -13.156 -23.141 -5.078 1 96.31 22 ILE B C 1
ATOM 2251 O O . ILE B 1 22 ? -12.789 -22.125 -4.492 1 96.31 22 ILE B O 1
ATOM 2255 N N . GLY B 1 23 ? -14.203 -23.875 -4.742 1 93.12 23 GLY B N 1
ATOM 2256 C CA . GLY B 1 23 ? -15.172 -23.25 -3.855 1 93.12 23 GLY B CA 1
ATOM 2257 C C . GLY B 1 23 ? -15.742 -21.953 -4.406 1 93.12 23 GLY B C 1
ATOM 2258 O O . GLY B 1 23 ? -16.234 -21.922 -5.531 1 93.12 23 GLY B O 1
ATOM 2259 N N . GLY B 1 24 ? -15.617 -20.953 -3.662 1 94.69 24 GLY B N 1
ATOM 2260 C CA . GLY B 1 24 ? -16.109 -19.641 -4.098 1 94.69 24 GLY B CA 1
ATOM 2261 C C . GLY B 1 24 ? -15.102 -18.891 -4.941 1 94.69 24 GLY B C 1
ATOM 2262 O O . GLY B 1 24 ? -15.406 -17.812 -5.469 1 94.69 24 GLY B O 1
ATOM 2263 N N . LEU B 1 25 ? -13.93 -19.469 -5.129 1 98.12 25 LEU B N 1
ATOM 2264 C CA . LEU B 1 25 ? -12.867 -18.812 -5.871 1 98.12 25 LEU B CA 1
ATOM 2265 C C . LEU B 1 25 ? -12.891 -19.219 -7.34 1 98.12 25 LEU B C 1
ATOM 2267 O O . LEU B 1 25 ? -13.18 -20.375 -7.66 1 98.12 25 LEU B O 1
ATOM 2271 N N . VAL B 1 26 ? -12.664 -18.281 -8.188 1 98.69 26 VAL B N 1
ATOM 2272 C CA . VAL B 1 26 ? -12.477 -18.578 -9.609 1 98.69 26 VAL B CA 1
ATOM 2273 C C . VAL B 1 26 ? -11.047 -18.266 -10.016 1 98.69 26 VAL B C 1
ATOM 2275 O O . VAL B 1 26 ? -10.625 -17.094 -9.969 1 98.69 26 VAL B O 1
ATOM 2278 N N . LEU B 1 27 ? -10.336 -19.281 -10.383 1 98.69 27 LEU B N 1
ATOM 2279 C CA . LEU B 1 27 ? -8.938 -19.156 -10.797 1 98.69 27 LEU B CA 1
ATOM 2280 C C . LEU B 1 27 ? -8.82 -19.141 -12.32 1 98.69 27 LEU B C 1
ATOM 2282 O O . LEU B 1 27 ? -9.398 -20 -13 1 98.69 27 LEU B O 1
ATOM 2286 N N . GLY B 1 28 ? -8.18 -18.094 -12.867 1 98.81 28 GLY B N 1
ATOM 2287 C CA . GLY B 1 28 ? -7.832 -18.031 -14.273 1 98.81 28 GLY B CA 1
ATOM 2288 C C . GLY B 1 28 ? -6.344 -18.156 -14.531 1 98.81 28 GLY B C 1
ATOM 2289 O O . GLY B 1 28 ? -5.531 -17.562 -13.82 1 98.81 28 GLY B O 1
ATOM 2290 N N . ARG B 1 29 ? -5.992 -19.031 -15.523 1 98.62 29 ARG B N 1
ATOM 2291 C CA . ARG B 1 29 ? -4.586 -19.25 -15.852 1 98.62 29 ARG B CA 1
ATOM 2292 C C . ARG B 1 29 ? -4.367 -19.234 -17.359 1 98.62 29 ARG B C 1
ATOM 2294 O O . ARG B 1 29 ? -5.152 -19.828 -18.109 1 98.62 29 ARG B O 1
ATOM 2301 N N . LEU B 1 30 ? -3.428 -18.516 -17.75 1 98.62 30 LEU B N 1
ATOM 2302 C CA . LEU B 1 30 ? -2.904 -18.531 -19.109 1 98.62 30 LEU B CA 1
ATOM 2303 C C . LEU B 1 30 ? -1.388 -18.359 -19.109 1 98.62 30 LEU B C 1
ATOM 2305 O O . LEU B 1 30 ? -0.865 -17.375 -18.609 1 98.62 30 LEU B O 1
ATOM 2309 N N . GLY B 1 31 ? -0.697 -19.312 -19.719 1 97.81 31 GLY B N 1
ATOM 2310 C CA . GLY B 1 31 ? 0.756 -19.312 -19.672 1 97.81 31 GLY B CA 1
ATOM 2311 C C . GLY B 1 31 ? 1.373 -18.328 -20.656 1 97.81 31 GLY B C 1
ATOM 2312 O O . GLY B 1 31 ? 2.576 -18.062 -20.594 1 97.81 31 GLY B O 1
ATOM 2313 N N . GLY B 1 32 ? 0.539 -17.734 -21.469 1 97.44 32 GLY B N 1
ATOM 2314 C CA . GLY B 1 32 ? 1.02 -16.891 -22.547 1 97.44 32 GLY B CA 1
ATOM 2315 C C . GLY B 1 32 ? 0.87 -17.531 -23.906 1 97.44 32 GLY B C 1
ATOM 2316 O O . GLY B 1 32 ? 0.464 -18.688 -24.016 1 97.44 32 GLY B O 1
ATOM 2317 N N . MET B 1 33 ? 1.129 -16.766 -24.875 1 97.25 33 MET B N 1
ATOM 2318 C CA . MET B 1 33 ? 0.98 -17.234 -26.25 1 97.25 33 MET B CA 1
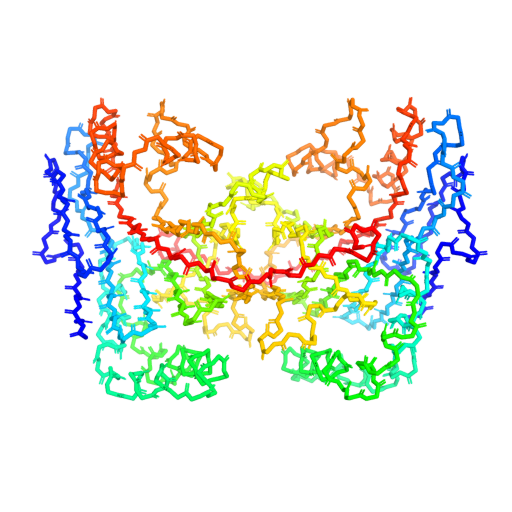ATOM 2319 C C . MET B 1 33 ? 2.334 -17.609 -26.844 1 97.25 33 MET B C 1
ATOM 2321 O O . MET B 1 33 ? 3.25 -16.781 -26.859 1 97.25 33 MET B O 1
ATOM 2325 N N . SER B 1 34 ? 2.453 -18.812 -27.359 1 96.62 34 SER B N 1
ATOM 2326 C CA . SER B 1 34 ? 3.689 -19.25 -27.984 1 96.62 34 SER B CA 1
ATOM 2327 C C . SER B 1 34 ? 4.016 -18.406 -29.203 1 96.62 34 SER B C 1
ATOM 2329 O O . SER B 1 34 ? 5.188 -18.156 -29.5 1 96.62 34 SER B O 1
ATOM 2331 N N . GLN B 1 35 ? 3.006 -17.953 -29.859 1 95.5 35 GLN B N 1
ATOM 2332 C CA . GLN B 1 35 ? 3.162 -17.109 -31.047 1 95.5 35 GLN B CA 1
ATOM 2333 C C . GLN B 1 35 ? 3.885 -15.812 -30.703 1 95.5 35 GLN B C 1
ATOM 2335 O O . GLN B 1 35 ? 4.527 -15.211 -31.578 1 95.5 35 GLN B O 1
ATOM 2340 N N . SER B 1 36 ? 3.771 -15.445 -29.469 1 95.5 36 SER B N 1
ATOM 2341 C CA . SER B 1 36 ? 4.414 -14.211 -29.031 1 95.5 36 SER B CA 1
ATOM 2342 C C . SER B 1 36 ? 5.773 -14.492 -28.406 1 95.5 36 SER B C 1
ATOM 2344 O O . SER B 1 36 ? 6.391 -13.594 -27.812 1 95.5 36 SER B O 1
ATOM 2346 N N . GLY B 1 37 ? 6.129 -15.734 -28.391 1 95.06 37 GLY B N 1
ATOM 2347 C CA . GLY B 1 37 ? 7.477 -16.078 -27.969 1 95.06 37 GLY B CA 1
ATOM 2348 C C . GLY B 1 37 ? 7.535 -16.703 -26.594 1 95.06 37 GLY B C 1
ATOM 2349 O O . GLY B 1 37 ? 8.617 -17.031 -26.094 1 95.06 37 GLY B O 1
ATOM 2350 N N . GLN B 1 38 ? 6.391 -16.938 -26 1 95.06 38 GLN B N 1
ATOM 2351 C CA . GLN B 1 38 ? 6.402 -17.516 -24.672 1 95.06 38 GLN B CA 1
ATOM 2352 C C . GLN B 1 38 ? 6.617 -19.031 -24.734 1 95.06 38 GLN B C 1
ATOM 2354 O O . GLN B 1 38 ? 6.086 -19.703 -25.625 1 95.06 38 GLN B O 1
ATOM 2359 N N . THR B 1 39 ? 7.523 -19.562 -23.75 1 94.69 39 THR B N 1
ATOM 2360 C CA . THR B 1 39 ? 7.844 -20.984 -23.797 1 94.69 39 THR B CA 1
ATOM 2361 C C . THR B 1 39 ? 7.656 -21.625 -22.422 1 94.69 39 THR B C 1
ATOM 2363 O O . THR B 1 39 ? 7.688 -22.844 -22.281 1 94.69 39 THR B O 1
ATOM 2366 N N . LYS B 1 40 ? 7.473 -20.797 -21.453 1 93.38 40 LYS B N 1
ATOM 2367 C CA . LYS B 1 40 ? 7.352 -21.312 -20.094 1 93.38 40 LYS B CA 1
ATOM 2368 C C . LYS B 1 40 ? 6.316 -20.531 -19.297 1 93.38 40 LYS B C 1
ATOM 2370 O O . LYS B 1 40 ? 5.785 -19.516 -19.781 1 93.38 40 LYS B O 1
ATOM 2375 N N . ASN B 1 41 ? 5.957 -21.031 -18.234 1 96.12 41 ASN B N 1
ATOM 2376 C CA . ASN B 1 41 ? 5.117 -20.391 -17.234 1 96.12 41 ASN B CA 1
ATOM 2377 C C . ASN B 1 41 ? 5.727 -20.5 -15.844 1 96.12 41 ASN B C 1
ATOM 2379 O O . ASN B 1 41 ? 5.93 -21.594 -15.328 1 96.12 41 ASN B O 1
ATOM 2383 N N . GLU B 1 42 ? 5.969 -19.328 -15.227 1 95.81 42 GLU B N 1
ATOM 2384 C CA . GLU B 1 42 ? 6.648 -19.328 -13.93 1 95.81 42 GLU B CA 1
ATOM 2385 C C . GLU B 1 42 ? 5.715 -18.828 -12.828 1 95.81 42 GLU B C 1
ATOM 2387 O O . GLU B 1 42 ? 6.16 -18.578 -11.703 1 95.81 42 GLU B O 1
ATOM 2392 N N . ASP B 1 43 ? 4.461 -18.703 -13.125 1 98.12 43 ASP B N 1
ATOM 2393 C CA . ASP B 1 43 ? 3.471 -18.297 -12.133 1 98.12 43 ASP B CA 1
ATOM 2394 C C . ASP B 1 43 ? 3.15 -19.438 -11.172 1 98.12 43 ASP B C 1
ATOM 2396 O O . ASP B 1 43 ? 3.578 -20.578 -11.391 1 98.12 43 ASP B O 1
ATOM 2400 N N . GLY B 1 44 ? 2.49 -19.172 -10.133 1 98.5 44 GLY B N 1
ATOM 2401 C CA . GLY B 1 44 ? 1.971 -20.156 -9.203 1 98.5 44 GLY B CA 1
ATOM 2402 C C . GLY B 1 44 ? 0.89 -19.609 -8.297 1 98.5 44 GLY B C 1
ATOM 2403 O O . GLY B 1 44 ? 0.723 -18.391 -8.18 1 98.5 44 GLY B O 1
ATOM 2404 N N . ALA B 1 45 ? 0.153 -20.531 -7.703 1 98.75 45 ALA B N 1
ATOM 2405 C CA . ALA B 1 45 ? -0.911 -20.156 -6.781 1 98.75 45 ALA B CA 1
ATOM 2406 C C . ALA B 1 45 ? -1.132 -21.234 -5.723 1 98.75 45 ALA B C 1
ATOM 2408 O O . ALA B 1 45 ? -1.048 -22.422 -6.02 1 98.75 45 ALA B O 1
ATOM 2409 N N . VAL B 1 46 ? -1.296 -20.828 -4.516 1 98.88 46 VAL B N 1
ATOM 2410 C CA . VAL B 1 46 ? -1.751 -21.656 -3.41 1 98.88 46 VAL B CA 1
ATOM 2411 C C . VAL B 1 46 ? -3.023 -21.078 -2.805 1 98.88 46 VAL B C 1
ATOM 2413 O O . VAL B 1 46 ? -3.039 -19.922 -2.381 1 98.88 46 VAL B O 1
ATOM 2416 N N . LEU B 1 47 ? -4.098 -21.891 -2.791 1 98.75 47 LEU B N 1
ATOM 2417 C CA . LEU B 1 47 ? -5.398 -21.422 -2.318 1 98.75 47 LEU B CA 1
ATOM 2418 C C . LEU B 1 47 ? -5.922 -22.328 -1.201 1 98.75 47 LEU B C 1
ATOM 2420 O O . LEU B 1 47 ? -6.035 -23.531 -1.379 1 98.75 47 LEU B O 1
ATOM 2424 N N . LEU B 1 48 ? -6.148 -21.766 -0.073 1 98.5 48 LEU B N 1
ATOM 2425 C CA . LEU B 1 48 ? -6.781 -22.438 1.055 1 98.5 48 LEU B CA 1
ATOM 2426 C C . LEU B 1 48 ? -8.102 -21.766 1.416 1 98.5 48 LEU B C 1
ATOM 2428 O O . LEU B 1 48 ? -8.18 -20.547 1.503 1 98.5 48 LEU B O 1
ATOM 2432 N N . THR B 1 49 ? -9.117 -22.578 1.564 1 97.88 49 THR B N 1
ATOM 2433 C CA . THR B 1 49 ? -10.391 -22 1.974 1 97.88 49 THR B CA 1
ATOM 2434 C C . THR B 1 49 ? -10.922 -22.703 3.221 1 97.88 49 THR B C 1
ATOM 2436 O O . THR B 1 49 ? -10.633 -23.875 3.447 1 97.88 49 THR B O 1
ATOM 2439 N N . GLY B 1 50 ? -11.578 -21.969 4.074 1 96.31 50 GLY B N 1
ATOM 2440 C CA . GLY B 1 50 ? -12.344 -22.469 5.203 1 96.31 50 GLY B CA 1
ATOM 2441 C C . GLY B 1 50 ? -13.789 -22.016 5.203 1 96.31 50 GLY B C 1
ATOM 2442 O O . GLY B 1 50 ? -14.328 -21.641 4.16 1 96.31 50 GLY B O 1
ATOM 2443 N N . GLU B 1 51 ? -14.5 -22.172 6.32 1 93.25 51 GLU B N 1
ATOM 2444 C CA . GLU B 1 51 ? -15.922 -21.844 6.395 1 93.25 51 GLU B CA 1
ATOM 2445 C C . GLU B 1 51 ? -16.156 -20.359 6.16 1 93.25 51 GLU B C 1
ATOM 2447 O O . GLU B 1 51 ? -17.078 -19.969 5.453 1 93.25 51 GLU B O 1
ATOM 2452 N N . ASN B 1 52 ? -15.367 -19.531 6.727 1 95.94 52 ASN B N 1
ATOM 2453 C CA . ASN B 1 52 ? -15.578 -18.094 6.598 1 95.94 52 ASN B CA 1
ATOM 2454 C C . ASN B 1 52 ? -14.266 -17.359 6.355 1 95.94 52 ASN B C 1
ATOM 2456 O O . ASN B 1 52 ? -14.094 -16.219 6.82 1 95.94 52 ASN B O 1
ATOM 2460 N N . TRP B 1 53 ? -13.367 -18.047 5.707 1 98.19 53 TRP B N 1
ATOM 2461 C CA . TRP B 1 53 ? -12.094 -17.391 5.43 1 98.19 53 TRP B CA 1
ATOM 2462 C C . TRP B 1 53 ? -11.43 -17.984 4.195 1 98.19 53 TRP B C 1
ATOM 2464 O O . TRP B 1 53 ? -11.711 -19.125 3.818 1 98.19 53 TRP B O 1
ATOM 2474 N N . GLU B 1 54 ? -10.641 -17.281 3.467 1 98.75 54 GLU B N 1
ATOM 2475 C CA . GLU B 1 54 ? -9.758 -17.672 2.373 1 98.75 54 GLU B CA 1
ATOM 2476 C C . GLU B 1 54 ? -8.336 -17.172 2.598 1 98.75 54 GLU B C 1
ATOM 2478 O O . GLU B 1 54 ? -8.133 -16.062 3.072 1 98.75 54 GLU B O 1
ATOM 2483 N N . PHE B 1 55 ? -7.379 -18 2.357 1 98.88 55 PHE B N 1
ATOM 2484 C CA . PHE B 1 55 ? -5.961 -17.656 2.314 1 98.88 55 PHE B CA 1
ATOM 2485 C C . PHE B 1 55 ? -5.371 -17.969 0.946 1 98.88 55 PHE B C 1
ATOM 2487 O O . PHE B 1 55 ? -5.348 -19.125 0.523 1 98.88 55 PHE B O 1
ATOM 2494 N N . LEU B 1 56 ? -4.895 -16.906 0.274 1 98.88 56 LEU B N 1
ATOM 2495 C CA . LEU B 1 56 ? -4.41 -17.062 -1.094 1 98.88 56 LEU B CA 1
ATOM 2496 C C . LEU B 1 56 ? -2.967 -16.594 -1.218 1 98.88 56 LEU B C 1
ATOM 2498 O O . LEU B 1 56 ? -2.588 -15.57 -0.629 1 98.88 56 LEU B O 1
ATOM 2502 N N . LEU B 1 5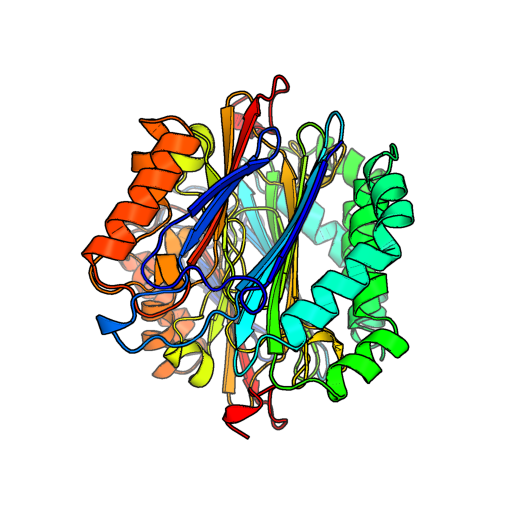7 ? -2.211 -17.312 -1.947 1 98.94 57 LEU B N 1
ATOM 2503 C CA . LEU B 1 57 ? -0.854 -16.953 -2.344 1 98.94 57 LEU B CA 1
ATOM 2504 C C . LEU B 1 57 ? -0.71 -16.969 -3.861 1 98.94 57 LEU B C 1
ATOM 2506 O O . LEU B 1 57 ? -0.923 -18 -4.504 1 98.94 57 LEU B O 1
ATOM 2510 N N . LEU B 1 58 ? -0.472 -15.797 -4.434 1 98.94 58 LEU B N 1
ATOM 2511 C CA . LEU B 1 58 ? -0.189 -15.641 -5.855 1 98.94 58 LEU B CA 1
ATOM 2512 C C . LEU B 1 58 ? 1.292 -15.359 -6.09 1 98.94 58 LEU B C 1
ATOM 2514 O O . LEU B 1 58 ? 1.894 -14.555 -5.371 1 98.94 58 LEU B O 1
ATOM 2518 N N . MET B 1 59 ? 1.848 -16.031 -7.055 1 98.88 59 MET B N 1
ATOM 2519 C CA . MET B 1 59 ? 3.285 -15.922 -7.281 1 98.88 59 MET B CA 1
ATOM 2520 C C . MET B 1 59 ? 3.584 -15.648 -8.75 1 98.88 59 MET B C 1
ATOM 2522 O O . MET B 1 59 ? 2.961 -16.234 -9.641 1 98.88 59 MET B O 1
ATOM 2526 N N . ASP B 1 60 ? 4.414 -14.758 -9.039 1 98.12 60 ASP B N 1
ATOM 2527 C CA . ASP B 1 60 ? 4.941 -14.422 -10.359 1 98.12 60 ASP B CA 1
ATOM 2528 C C . ASP B 1 60 ? 6.465 -14.5 -10.383 1 98.12 60 ASP B C 1
ATOM 2530 O O . ASP B 1 60 ? 7.148 -13.539 -10.031 1 98.12 60 ASP B O 1
ATOM 2534 N N . ALA B 1 61 ? 6.969 -15.625 -10.766 1 96.75 61 ALA B N 1
ATOM 2535 C CA . ALA B 1 61 ? 8.406 -15.859 -10.734 1 96.75 61 ALA B CA 1
ATOM 2536 C C . ALA B 1 61 ? 9.07 -15.43 -12.039 1 96.75 61 ALA B C 1
ATOM 2538 O O . ALA B 1 61 ? 8.391 -15.266 -13.055 1 96.75 61 ALA B O 1
ATOM 2539 N N . HIS B 1 62 ? 10.297 -15.188 -11.922 1 91.19 62 HIS B N 1
ATOM 2540 C CA . HIS B 1 62 ? 11.133 -14.859 -13.07 1 91.19 62 HIS B CA 1
ATOM 2541 C C . HIS B 1 62 ? 12.359 -15.758 -13.133 1 91.19 62 HIS B C 1
ATOM 2543 O O . HIS B 1 62 ? 12.898 -16.156 -12.102 1 91.19 62 HIS B O 1
ATOM 2549 N N . HIS B 1 63 ? 12.891 -15.992 -14.367 1 90.12 63 HIS B N 1
ATOM 2550 C CA . HIS B 1 63 ? 14.07 -16.812 -14.633 1 90.12 63 HIS B CA 1
ATOM 2551 C C . HIS B 1 63 ? 13.742 -18.297 -14.578 1 90.12 63 HIS B C 1
ATOM 2553 O O . HIS B 1 63 ? 14.047 -19.031 -15.516 1 90.12 63 HIS B O 1
ATOM 2559 N N . SER B 1 64 ? 13.109 -18.766 -13.5 1 90.75 64 SER B N 1
ATOM 2560 C CA . SER B 1 64 ? 12.594 -20.125 -13.375 1 90.75 64 SER B CA 1
ATOM 2561 C C . SER B 1 64 ? 11.422 -20.188 -12.406 1 90.75 64 SER B C 1
ATOM 2563 O O . SER B 1 64 ? 11.117 -19.203 -11.727 1 90.75 64 SER B O 1
ATOM 2565 N N . ALA B 1 65 ? 10.82 -21.375 -12.344 1 93.94 65 ALA B N 1
ATOM 2566 C CA . ALA B 1 65 ? 9.711 -21.562 -11.406 1 93.94 65 ALA B CA 1
ATOM 2567 C C . ALA B 1 65 ? 10.227 -22.047 -10.047 1 93.94 65 ALA B C 1
ATOM 2569 O O . ALA B 1 65 ? 9.43 -22.344 -9.148 1 93.94 65 ALA B O 1
ATOM 2570 N N . ASP B 1 66 ? 11.508 -22.094 -9.812 1 95.75 66 ASP B N 1
ATOM 2571 C CA . ASP B 1 66 ? 12.102 -22.688 -8.617 1 95.75 66 ASP B CA 1
ATOM 2572 C C . ASP B 1 66 ? 11.68 -21.938 -7.363 1 95.75 66 ASP B C 1
ATOM 2574 O O . ASP B 1 66 ? 11.336 -22.547 -6.348 1 95.75 66 ASP B O 1
ATOM 2578 N N . SER B 1 67 ? 11.766 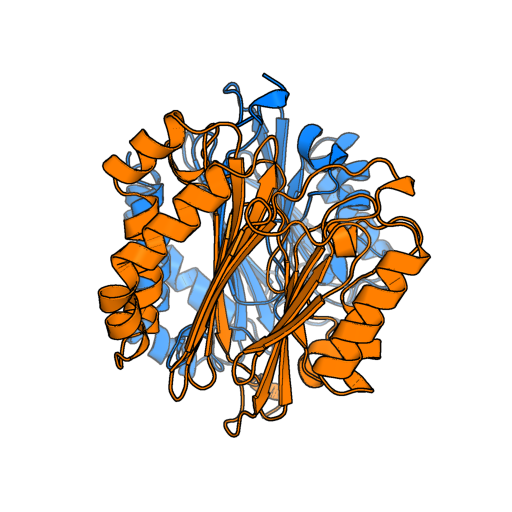-20.625 -7.484 1 97.5 67 SER B N 1
ATOM 2579 C CA . SER B 1 67 ? 11.43 -19.812 -6.316 1 97.5 67 SER B CA 1
ATOM 2580 C C . SER B 1 67 ? 9.953 -19.953 -5.965 1 97.5 67 SER B C 1
ATOM 2582 O O . SER B 1 67 ? 9.594 -20.062 -4.789 1 97.5 67 SER B O 1
ATOM 2584 N N . ALA B 1 68 ? 9.117 -19.969 -6.973 1 98.06 68 ALA B N 1
ATOM 2585 C CA . ALA B 1 68 ? 7.688 -20.141 -6.734 1 98.06 68 ALA B CA 1
ATOM 2586 C C . ALA B 1 68 ? 7.402 -21.5 -6.094 1 98.06 68 ALA B C 1
ATOM 2588 O O . ALA B 1 68 ? 6.598 -21.594 -5.164 1 98.06 68 ALA B O 1
ATOM 2589 N N . ARG B 1 69 ? 8.055 -22.547 -6.602 1 97.88 69 ARG B N 1
ATOM 2590 C CA . ARG B 1 69 ? 7.883 -23.875 -6.043 1 97.88 69 ARG B CA 1
ATOM 2591 C C . ARG B 1 69 ? 8.32 -23.922 -4.582 1 97.88 69 ARG B C 1
ATOM 2593 O O . ARG B 1 69 ? 7.633 -24.516 -3.744 1 97.88 69 ARG B O 1
ATOM 2600 N N . LEU B 1 70 ? 9.406 -23.312 -4.324 1 98.44 70 LEU B N 1
ATOM 2601 C CA . LEU B 1 70 ? 9.922 -23.297 -2.959 1 98.44 70 LEU B CA 1
ATOM 2602 C C . LEU B 1 70 ? 8.938 -22.625 -2.012 1 98.44 70 LEU B C 1
ATOM 2604 O O . LEU B 1 70 ? 8.648 -23.156 -0.936 1 98.44 70 LEU B O 1
ATOM 2608 N N . VAL B 1 71 ? 8.422 -21.453 -2.375 1 98.75 71 VAL B N 1
ATOM 2609 C CA . VAL B 1 71 ? 7.477 -20.734 -1.534 1 98.75 71 VAL B CA 1
ATOM 2610 C C . VAL B 1 71 ? 6.207 -21.562 -1.346 1 98.75 71 VAL B C 1
ATOM 2612 O O . VAL B 1 71 ? 5.723 -21.719 -0.223 1 98.75 71 VAL B O 1
ATOM 2615 N N . ALA B 1 72 ? 5.703 -22.109 -2.438 1 98.62 72 ALA B N 1
ATOM 2616 C CA . ALA B 1 72 ? 4.488 -22.922 -2.369 1 98.62 72 ALA B CA 1
ATOM 2617 C C . ALA B 1 72 ? 4.668 -24.094 -1.417 1 98.62 72 ALA B C 1
ATOM 2619 O O . ALA B 1 72 ? 3.828 -24.344 -0.545 1 98.62 72 ALA B O 1
ATOM 2620 N N . GLU B 1 73 ? 5.75 -24.781 -1.584 1 98.25 73 GLU B N 1
ATOM 2621 C CA . GLU B 1 73 ? 6.016 -25.953 -0.766 1 98.25 73 GLU B CA 1
ATOM 2622 C C . GLU B 1 73 ? 6.156 -25.594 0.708 1 98.25 73 GLU B C 1
ATOM 2624 O O . GLU B 1 73 ? 5.715 -26.328 1.586 1 98.25 73 GLU B O 1
ATOM 2629 N N . THR B 1 74 ? 6.762 -24.5 0.946 1 98.5 74 THR B N 1
ATOM 2630 C CA . THR B 1 74 ? 6.953 -24.031 2.314 1 98.5 74 THR B CA 1
ATOM 2631 C C . THR B 1 74 ? 5.609 -23.828 3.008 1 98.5 74 THR B C 1
ATOM 2633 O O . THR B 1 74 ? 5.41 -24.281 4.137 1 98.5 74 THR B O 1
ATOM 2636 N N . PHE B 1 75 ? 4.699 -23.219 2.365 1 98.56 75 PHE B N 1
ATOM 2637 C CA . PHE B 1 75 ? 3.418 -22.922 2.992 1 98.56 75 PHE B CA 1
ATOM 2638 C C . PHE B 1 75 ? 2.508 -24.141 2.984 1 98.56 75 PHE B C 1
ATOM 2640 O O . PHE B 1 75 ? 1.692 -24.312 3.891 1 98.56 75 PHE B O 1
ATOM 2647 N N . LEU B 1 76 ? 2.689 -25.031 1.957 1 98.44 76 LEU B N 1
ATOM 2648 C CA . LEU B 1 76 ? 1.92 -26.281 1.946 1 98.44 76 LEU B CA 1
ATOM 2649 C C . LEU B 1 76 ? 2.35 -27.188 3.086 1 98.44 76 LEU B C 1
ATOM 2651 O O . LEU B 1 76 ? 1.514 -27.859 3.707 1 98.44 76 LEU B O 1
ATOM 2655 N N . GLN B 1 77 ? 3.59 -27.203 3.326 1 98.06 77 GLN B N 1
ATOM 2656 C CA . GLN B 1 77 ? 4.102 -28.016 4.418 1 98.06 77 GLN B CA 1
ATOM 2657 C C . GLN B 1 77 ? 3.59 -27.516 5.766 1 98.06 77 GLN B C 1
ATOM 2659 O O . GLN B 1 77 ? 3.373 -28.312 6.688 1 98.06 77 GLN B O 1
ATOM 2664 N N . ALA B 1 78 ? 3.375 -26.25 5.863 1 98 78 ALA B N 1
ATOM 2665 C CA . ALA B 1 78 ? 2.941 -25.656 7.121 1 98 78 ALA B CA 1
ATOM 2666 C C . ALA B 1 78 ? 1.425 -25.484 7.156 1 98 78 ALA B C 1
ATOM 2668 O O . ALA B 1 78 ? 0.895 -24.734 7.988 1 98 78 ALA B O 1
ATOM 2669 N N . GLU B 1 79 ? 0.724 -26.125 6.266 1 98.19 79 GLU B N 1
ATOM 2670 C CA . GLU B 1 79 ? -0.704 -25.906 6.059 1 98.19 79 GLU B CA 1
ATOM 2671 C C . GLU B 1 79 ? -1.494 -26.156 7.34 1 98.19 79 GLU B C 1
ATOM 2673 O O . GLU B 1 79 ? -2.381 -25.375 7.695 1 98.19 79 GLU B O 1
ATOM 2678 N N . PRO B 1 80 ? -1.236 -27.25 8.133 1 97.94 80 PRO B N 1
ATOM 2679 C CA . PRO B 1 80 ? -2.045 -27.484 9.328 1 97.94 80 PRO B CA 1
ATOM 2680 C C . PRO B 1 80 ? -1.967 -26.344 10.328 1 97.94 80 PRO B C 1
ATOM 2682 O O . PRO B 1 80 ? -2.992 -25.922 10.867 1 97.94 80 PRO B O 1
ATOM 2685 N N . GLU B 1 81 ? -0.789 -25.844 10.5 1 98.38 81 GLU B N 1
ATOM 2686 C CA . GLU B 1 81 ? -0.621 -24.719 11.414 1 98.38 81 GLU B CA 1
ATOM 2687 C C . GLU B 1 81 ? -1.27 -23.453 10.859 1 98.38 81 GLU B C 1
ATOM 2689 O O . GLU B 1 81 ? -1.854 -22.672 11.609 1 98.38 81 GLU B O 1
ATOM 2694 N N . LEU B 1 82 ? -1.122 -23.25 9.578 1 98.5 82 LEU B N 1
ATOM 2695 C CA . LEU B 1 82 ? -1.717 -22.094 8.922 1 98.5 82 LEU B CA 1
ATOM 2696 C C . LEU B 1 82 ? -3.236 -22.125 9.047 1 98.5 82 LEU B C 1
ATOM 2698 O O . LEU B 1 82 ? -3.859 -21.109 9.336 1 98.5 82 LEU B O 1
ATOM 2702 N N . ARG B 1 83 ? -3.83 -23.281 8.844 1 98.44 83 ARG B N 1
ATOM 2703 C CA . ARG B 1 83 ? -5.281 -23.422 8.961 1 98.44 83 ARG B CA 1
ATOM 2704 C C . ARG B 1 83 ? -5.746 -23.125 10.383 1 98.44 83 ARG B C 1
ATOM 2706 O O . ARG B 1 83 ? -6.789 -22.5 10.586 1 98.44 83 ARG B O 1
ATOM 2713 N N . LYS B 1 84 ? -4.992 -23.609 11.328 1 98.31 84 LYS B N 1
ATOM 2714 C CA . LYS B 1 84 ? -5.312 -23.328 12.727 1 98.31 84 LYS B CA 1
ATOM 2715 C C . LYS B 1 84 ? -5.312 -21.828 12.992 1 98.31 84 LYS B C 1
ATOM 2717 O O . LYS B 1 84 ? -6.188 -21.312 13.688 1 98.31 84 LYS B O 1
ATOM 2722 N N . ALA B 1 85 ? -4.316 -21.141 12.445 1 98.62 85 ALA B N 1
ATOM 2723 C CA . ALA B 1 85 ? -4.242 -19.688 12.578 1 98.62 85 ALA B CA 1
ATOM 2724 C C . ALA B 1 85 ? -5.445 -19.016 11.93 1 98.62 85 ALA B C 1
ATOM 2726 O O . ALA B 1 85 ? -6.02 -18.078 12.492 1 98.62 85 ALA B O 1
ATOM 2727 N N . CYS B 1 86 ? -5.848 -19.5 10.789 1 98.62 86 CYS B N 1
ATOM 2728 C CA . CYS B 1 86 ? -6.949 -18.922 10.031 1 98.62 86 CYS B CA 1
ATOM 2729 C C . CYS B 1 86 ? -8.273 -19.094 10.773 1 98.62 86 CYS B C 1
ATOM 2731 O O . CYS B 1 86 ? -9.164 -18.25 10.664 1 98.62 86 CYS B O 1
ATOM 2733 N N . GLU B 1 87 ? -8.391 -20.141 11.547 1 98.06 87 GLU B N 1
ATOM 2734 C CA . GLU B 1 87 ? -9.641 -20.484 12.219 1 98.06 87 GLU B CA 1
ATOM 2735 C C . GLU B 1 87 ? -9.766 -19.75 13.547 1 98.06 87 GLU B C 1
ATOM 2737 O O . GLU B 1 87 ? -10.867 -19.594 14.078 1 98.06 87 GLU B O 1
ATOM 2742 N N . ALA B 1 88 ? -8.695 -19.297 14.008 1 97.81 88 ALA B N 1
ATOM 2743 C CA . ALA B 1 88 ? -8.648 -18.719 15.352 1 97.81 88 ALA B CA 1
ATOM 2744 C C . ALA B 1 88 ? -9.445 -17.406 15.406 1 97.81 88 ALA B C 1
ATOM 2746 O O . ALA B 1 88 ? -9.617 -16.734 14.383 1 97.81 88 ALA B O 1
ATOM 2747 N N . ALA B 1 89 ? -9.93 -17.078 16.594 1 96.31 89 ALA B N 1
ATOM 2748 C CA . ALA B 1 89 ? -10.586 -15.789 16.812 1 96.31 89 ALA B CA 1
ATOM 2749 C C . ALA B 1 89 ? -9.617 -14.633 16.594 1 96.31 89 ALA B C 1
ATOM 2751 O O . ALA B 1 89 ? -10.023 -13.555 16.141 1 96.31 89 ALA B O 1
ATOM 2752 N N . SER B 1 90 ? -8.344 -14.867 16.844 1 97.44 90 SER B N 1
ATOM 2753 C CA . SER B 1 90 ? -7.297 -13.859 16.688 1 97.44 90 SER B CA 1
ATOM 2754 C C . SER B 1 90 ? -6.551 -14.023 15.375 1 97.44 90 SER B C 1
ATOM 2756 O O . SER B 1 90 ? -5.332 -13.836 15.32 1 97.44 90 SER B O 1
ATOM 2758 N N . ALA B 1 91 ? -7.25 -14.414 14.383 1 98.56 91 ALA B N 1
ATOM 2759 C CA . ALA B 1 91 ? -6.633 -14.789 13.109 1 98.56 91 ALA B CA 1
ATOM 2760 C C . ALA B 1 91 ? -5.852 -13.625 12.516 1 98.56 91 ALA B C 1
ATOM 2762 O O . ALA B 1 91 ? -4.789 -13.82 11.922 1 98.56 91 ALA B O 1
ATOM 2763 N N . PHE B 1 92 ? -6.297 -12.414 12.664 1 98.5 92 PHE B N 1
ATOM 2764 C CA . PHE B 1 92 ? -5.672 -11.258 12.023 1 98.5 92 PHE B CA 1
ATOM 2765 C C . PHE B 1 92 ? -4.395 -10.859 12.75 1 98.5 92 PHE B C 1
ATOM 2767 O O . PHE B 1 92 ? -3.615 -10.047 12.242 1 98.5 92 PHE B O 1
ATOM 2774 N N . GLY B 1 93 ? -4.199 -11.414 13.914 1 97.75 93 GLY B N 1
ATOM 2775 C CA . GLY B 1 93 ? -2.893 -11.344 14.547 1 97.75 93 GLY B CA 1
ATOM 2776 C C . GLY B 1 93 ? -2.006 -12.531 14.211 1 97.75 93 GLY B C 1
ATOM 2777 O O . GLY B 1 93 ? -0.804 -12.367 13.984 1 97.75 93 GLY B O 1
ATOM 2778 N N . GLN B 1 94 ? -2.576 -13.664 14.047 1 98.62 94 GLN B N 1
ATOM 2779 C CA . GLN B 1 94 ? -1.828 -14.914 13.93 1 98.62 94 GLN B CA 1
ATOM 2780 C C . GLN B 1 94 ? -1.375 -15.148 12.492 1 98.62 94 GLN B C 1
ATOM 2782 O O . GLN B 1 94 ? -0.234 -15.547 12.258 1 98.62 94 GLN B O 1
ATOM 2787 N N . VAL B 1 95 ? -2.24 -14.93 11.555 1 98.88 95 VAL B N 1
ATOM 2788 C CA . VAL B 1 95 ? -1.937 -15.242 10.164 1 98.88 95 VAL B CA 1
ATOM 2789 C C . VAL B 1 95 ? -0.799 -14.359 9.672 1 98.88 95 VAL B C 1
ATOM 2791 O O . VAL B 1 95 ? 0.189 -14.852 9.117 1 98.88 95 VAL B O 1
ATOM 2794 N N . PRO B 1 96 ? -0.89 -13 9.875 1 98.69 96 PRO B N 1
ATOM 2795 C CA . PRO B 1 96 ? 0.247 -12.164 9.484 1 98.69 96 PRO B CA 1
ATOM 2796 C C . PRO B 1 96 ? 1.554 -12.594 10.141 1 98.69 96 PRO B C 1
ATOM 2798 O O . PRO B 1 96 ? 2.586 -12.688 9.477 1 98.69 96 PRO B O 1
ATOM 2801 N N . ALA B 1 97 ? 1.476 -12.852 11.414 1 98.19 97 ALA B N 1
ATOM 2802 C CA . ALA B 1 97 ? 2.668 -13.273 12.148 1 98.19 97 ALA B CA 1
ATOM 2803 C C . ALA B 1 97 ? 3.221 -14.578 11.578 1 98.19 97 ALA B C 1
ATOM 2805 O O . ALA B 1 97 ? 4.438 -14.75 11.477 1 98.19 97 ALA B O 1
ATOM 2806 N N . PHE B 1 98 ? 2.332 -15.492 11.281 1 98.75 98 PHE B N 1
ATOM 2807 C CA . PHE B 1 98 ? 2.719 -16.781 10.727 1 98.75 98 PHE B CA 1
ATOM 2808 C C . PHE B 1 98 ? 3.457 -16.609 9.406 1 98.75 98 PHE B C 1
ATOM 2810 O O . PHE B 1 98 ? 4.508 -17.203 9.188 1 98.75 98 PHE B O 1
ATOM 2817 N N . VAL B 1 99 ? 2.912 -15.789 8.508 1 98.88 99 VAL B N 1
ATOM 2818 C CA . VAL B 1 99 ? 3.496 -15.57 7.184 1 98.88 99 VAL B CA 1
ATOM 2819 C C . VAL B 1 99 ? 4.871 -14.922 7.328 1 98.88 99 VAL B C 1
ATOM 2821 O O . VAL B 1 99 ? 5.84 -15.367 6.715 1 98.88 99 VAL B O 1
ATOM 2824 N N . ILE B 1 100 ? 4.926 -13.898 8.148 1 98.38 100 ILE B N 1
ATOM 2825 C CA . ILE B 1 100 ? 6.18 -13.188 8.359 1 98.38 100 ILE B CA 1
ATOM 2826 C C . ILE B 1 100 ? 7.223 -14.133 8.953 1 98.38 100 ILE B C 1
ATOM 2828 O O . ILE B 1 100 ? 8.383 -14.117 8.539 1 98.38 100 ILE B O 1
ATOM 2832 N N . ASP B 1 101 ? 6.793 -14.914 9.875 1 98.06 101 ASP B N 1
ATOM 2833 C CA . ASP B 1 101 ? 7.695 -15.875 10.508 1 98.06 101 ASP B CA 1
ATOM 2834 C C . ASP B 1 101 ? 8.242 -16.875 9.477 1 98.06 101 ASP B C 1
ATOM 2836 O O . ASP B 1 101 ? 9.438 -17.156 9.461 1 98.06 101 ASP B O 1
ATOM 2840 N N . GLN B 1 102 ? 7.367 -17.406 8.648 1 98.5 102 GLN B N 1
ATOM 2841 C CA . GLN B 1 102 ? 7.781 -18.375 7.633 1 98.5 102 GLN B CA 1
ATOM 2842 C C . GLN B 1 102 ? 8.805 -17.766 6.684 1 98.5 102 GLN B C 1
ATOM 2844 O O . GLN B 1 102 ? 9.797 -18.406 6.332 1 98.5 102 GLN B O 1
ATOM 2849 N N . LEU B 1 103 ? 8.609 -16.5 6.281 1 98.56 103 LEU B N 1
ATOM 2850 C CA . LEU B 1 103 ? 9.453 -15.844 5.289 1 98.56 103 LEU B CA 1
ATOM 2851 C C . LEU B 1 103 ? 10.766 -15.391 5.91 1 98.56 103 LEU B C 1
ATOM 2853 O O . LEU B 1 103 ? 11.719 -15.07 5.195 1 98.56 103 LEU B O 1
ATOM 2857 N N . SER B 1 104 ? 10.773 -15.367 7.254 1 97.81 104 SER B N 1
ATOM 2858 C CA . SER B 1 104 ? 11.961 -14.867 7.945 1 97.81 104 SER B CA 1
ATOM 2859 C C . SER B 1 104 ? 12.797 -16.016 8.5 1 97.81 104 SER B C 1
ATOM 2861 O O . SER B 1 104 ? 13.875 -15.789 9.055 1 97.81 104 SER B O 1
ATOM 2863 N N . GLN B 1 105 ? 12.32 -17.234 8.43 1 97.75 105 GLN B N 1
ATOM 2864 C CA . GLN B 1 105 ? 13.031 -18.375 8.984 1 97.75 105 GLN B CA 1
ATOM 2865 C C . GLN B 1 105 ? 14.398 -18.547 8.336 1 97.75 105 GLN B C 1
ATOM 2867 O O . GLN B 1 105 ? 14.523 -18.484 7.109 1 97.75 105 GLN B O 1
ATOM 2872 N N . PRO B 1 106 ? 15.398 -18.812 9.141 1 97.62 106 PRO B N 1
ATOM 2873 C CA . PRO B 1 106 ? 16.734 -19 8.578 1 97.62 106 PRO B CA 1
ATOM 2874 C C . PRO B 1 106 ? 16.797 -20.125 7.559 1 97.62 106 PRO B C 1
ATOM 2876 O O . PRO B 1 106 ? 17.484 -20.016 6.535 1 97.62 106 PRO B O 1
ATOM 2879 N N . SER B 1 107 ? 16.172 -21.219 7.836 1 97.94 107 SER B N 1
ATOM 2880 C CA . SER B 1 107 ? 16.172 -22.359 6.91 1 97.94 107 SER B CA 1
ATOM 2881 C C . SER B 1 107 ? 15.539 -21.984 5.574 1 97.94 107 SER B C 1
ATOM 2883 O O . SER B 1 107 ? 16 -22.406 4.52 1 97.94 107 SER B O 1
ATOM 2885 N N . PHE B 1 108 ? 14.461 -21.25 5.605 1 98.5 108 PHE B N 1
ATOM 2886 C CA . PHE B 1 108 ? 13.82 -20.781 4.379 1 98.5 108 PHE B CA 1
ATOM 2887 C C . PHE B 1 108 ? 14.734 -19.859 3.6 1 98.5 108 PHE B C 1
ATOM 2889 O O . PHE B 1 108 ? 14.867 -19.984 2.381 1 98.5 108 PHE B O 1
ATOM 2896 N N . LEU B 1 109 ? 15.352 -18.906 4.309 1 98.44 109 LEU B N 1
ATOM 2897 C CA . LEU B 1 109 ? 16.266 -17.953 3.682 1 98.44 109 LEU B CA 1
ATOM 2898 C C . LEU B 1 109 ? 17.438 -18.672 3.043 1 98.44 109 LEU B C 1
ATOM 2900 O O . LEU B 1 109 ? 17.891 -18.281 1.959 1 98.44 109 LEU B O 1
ATOM 2904 N N . GLU B 1 110 ? 17.938 -19.656 3.705 1 98.19 110 GLU B N 1
ATOM 2905 C CA . GLU B 1 110 ? 19.031 -20.453 3.152 1 98.19 110 GLU B CA 1
ATOM 2906 C C . GLU B 1 110 ? 18.578 -21.203 1.896 1 98.19 110 GLU B C 1
ATOM 2908 O O . GLU B 1 110 ? 19.312 -21.234 0.902 1 98.19 110 GLU B O 1
ATOM 2913 N N . ALA B 1 111 ? 17.438 -21.781 1.934 1 98.25 111 ALA B N 1
ATOM 2914 C CA . ALA B 1 111 ? 16.906 -22.484 0.774 1 98.25 111 ALA B CA 1
ATOM 2915 C C . ALA B 1 111 ? 16.734 -21.531 -0.416 1 98.25 111 ALA B C 1
ATOM 2917 O O . ALA B 1 111 ? 16.922 -21.938 -1.565 1 98.25 111 ALA B O 1
ATOM 2918 N N . CYS B 1 112 ? 16.391 -20.312 -0.156 1 98.25 112 CYS B N 1
ATOM 2919 C CA . CYS B 1 112 ? 16.188 -19.312 -1.197 1 98.25 112 CYS B CA 1
ATOM 2920 C C . CYS B 1 112 ? 17.469 -19.062 -1.965 1 98.25 112 CYS B C 1
ATOM 2922 O O . CYS B 1 112 ? 17.438 -18.797 -3.17 1 98.25 112 CYS B O 1
ATOM 2924 N N . ARG B 1 113 ? 18.562 -19.172 -1.324 1 96.69 113 ARG B N 1
ATOM 2925 C CA . ARG B 1 113 ? 19.844 -18.891 -1.963 1 96.69 113 ARG B CA 1
ATOM 2926 C C . ARG B 1 113 ? 20.156 -19.938 -3.029 1 96.69 113 ARG B C 1
ATOM 2928 O O . ARG B 1 113 ? 20.922 -19.672 -3.959 1 96.69 113 ARG B O 1
ATOM 2935 N N . ASP B 1 114 ? 19.516 -21.078 -2.936 1 96.12 114 ASP B N 1
ATOM 2936 C CA . ASP B 1 114 ? 19.875 -22.203 -3.791 1 96.12 114 ASP B CA 1
ATOM 2937 C C . ASP B 1 114 ? 18.906 -22.328 -4.969 1 96.12 114 ASP B C 1
ATOM 2939 O O . ASP B 1 114 ? 19.031 -23.234 -5.793 1 96.12 114 ASP B O 1
ATOM 2943 N N . VAL B 1 115 ? 17.969 -21.484 -5.031 1 97 115 VAL B N 1
ATOM 2944 C CA . VAL B 1 115 ? 17.031 -21.578 -6.145 1 97 115 VAL B CA 1
ATOM 2945 C C . VAL B 1 115 ? 17.516 -20.719 -7.309 1 97 115 VAL B C 1
ATOM 2947 O O . VAL B 1 115 ? 18.359 -19.844 -7.129 1 97 115 VAL B O 1
ATOM 2950 N N . LYS B 1 116 ? 17 -21 -8.492 1 95.88 116 LYS B N 1
ATOM 2951 C CA . LYS B 1 116 ? 17.281 -20.188 -9.672 1 95.88 116 LYS B CA 1
ATOM 2952 C C . LYS B 1 116 ? 16.156 -19.172 -9.914 1 95.88 116 LYS B C 1
ATOM 2954 O O . LYS B 1 116 ? 15.055 -19.562 -10.32 1 95.88 116 LYS B O 1
ATOM 2959 N N . GLY B 1 117 ? 16.516 -17.906 -9.734 1 95.94 117 GLY B N 1
ATOM 2960 C CA . GLY B 1 117 ? 15.531 -16.844 -9.945 1 95.94 117 GLY B CA 1
ATOM 2961 C C . GLY B 1 117 ? 14.828 -16.422 -8.664 1 95.94 117 GLY B C 1
ATOM 2962 O O . GLY B 1 117 ? 15.266 -16.766 -7.566 1 95.94 117 GLY B O 1
ATOM 2963 N N . GLU B 1 118 ? 13.859 -15.57 -8.805 1 98 118 GLU B N 1
ATOM 2964 C CA . GLU B 1 118 ? 13.094 -15.031 -7.684 1 98 118 GLU B CA 1
ATOM 2965 C C . GLU B 1 118 ? 11.641 -14.766 -8.078 1 98 118 GLU B C 1
ATOM 2967 O O . GLU B 1 118 ? 11.32 -14.695 -9.266 1 98 118 GLU B O 1
ATOM 2972 N N . THR B 1 119 ? 10.805 -14.703 -7.145 1 98.5 119 THR B N 1
ATOM 2973 C CA . THR B 1 119 ? 9.375 -14.617 -7.406 1 98.5 119 THR B CA 1
ATOM 2974 C C . THR B 1 119 ? 8.75 -13.445 -6.645 1 98.5 119 THR B C 1
ATOM 2976 O O . THR B 1 119 ? 9.148 -13.164 -5.512 1 98.5 119 THR B O 1
ATOM 2979 N N . ALA B 1 120 ? 7.875 -12.68 -7.328 1 98.5 120 ALA B N 1
ATOM 2980 C CA . ALA B 1 120 ? 6.953 -11.797 -6.609 1 98.5 120 ALA B CA 1
ATOM 2981 C C . ALA B 1 120 ? 5.871 -12.602 -5.898 1 98.5 120 ALA B C 1
ATOM 2983 O O . ALA B 1 120 ? 5.363 -13.586 -6.445 1 98.5 120 ALA B O 1
ATOM 2984 N N . CYS B 1 121 ? 5.5 -12.219 -4.688 1 98.81 121 CYS B N 1
ATOM 2985 C CA . CYS B 1 121 ? 4.496 -12.945 -3.916 1 98.81 121 CYS B CA 1
ATOM 2986 C C . CYS B 1 121 ? 3.439 -11.984 -3.371 1 98.81 121 CYS B C 1
ATOM 2988 O O . CYS B 1 121 ? 3.771 -10.914 -2.861 1 98.81 121 CYS B O 1
ATOM 2990 N N . LEU B 1 122 ? 2.209 -12.383 -3.51 1 98.94 122 LEU B N 1
ATOM 2991 C CA . LEU B 1 122 ? 1.083 -11.68 -2.914 1 98.94 122 LEU B CA 1
ATOM 2992 C C . LEU B 1 122 ? 0.231 -12.617 -2.072 1 98.94 122 LEU B C 1
ATOM 2994 O O . LEU B 1 122 ? -0.366 -13.562 -2.6 1 98.94 122 LEU B O 1
ATOM 2998 N N . PHE B 1 123 ? 0.258 -12.391 -0.762 1 98.94 123 PHE B N 1
ATOM 2999 C CA . PHE B 1 123 ? -0.609 -13.102 0.17 1 98.94 123 PHE B CA 1
ATOM 3000 C C . PHE B 1 123 ? -1.874 -12.297 0.452 1 98.94 123 PHE B C 1
ATOM 3002 O O . PHE B 1 123 ? -1.809 -11.102 0.719 1 98.94 123 PHE B O 1
ATOM 3009 N N . VAL B 1 124 ? -2.986 -12.961 0.4 1 98.94 124 VAL B N 1
ATOM 3010 C CA . VAL B 1 124 ? -4.242 -12.328 0.788 1 98.94 124 VAL B CA 1
ATOM 3011 C C . VAL B 1 124 ? -5.012 -13.242 1.736 1 98.94 124 VAL B C 1
ATOM 3013 O O . VAL B 1 124 ? -5.141 -14.445 1.481 1 98.94 124 VAL B O 1
ATOM 3016 N N . PHE B 1 125 ? -5.465 -12.703 2.818 1 98.94 125 PHE B N 1
ATOM 3017 C CA . PHE B 1 125 ? -6.281 -13.414 3.799 1 98.94 125 PHE B CA 1
ATOM 3018 C C . PHE B 1 125 ? -7.566 -12.648 4.086 1 98.94 125 PHE B C 1
ATOM 3020 O O . PHE B 1 125 ? -7.527 -11.469 4.449 1 98.94 125 PHE B O 1
ATOM 3027 N N . ARG B 1 126 ? -8.641 -13.305 3.865 1 98.81 126 ARG B N 1
ATOM 3028 C CA . ARG B 1 126 ? -9.938 -12.719 4.184 1 98.81 126 ARG B CA 1
ATOM 3029 C C . ARG B 1 126 ? -10.688 -13.578 5.199 1 98.81 126 ARG B C 1
ATOM 3031 O O . ARG B 1 126 ? -10.75 -14.805 5.066 1 98.81 126 ARG B O 1
ATOM 3038 N N . LYS B 1 127 ? -11.203 -13.008 6.219 1 98.5 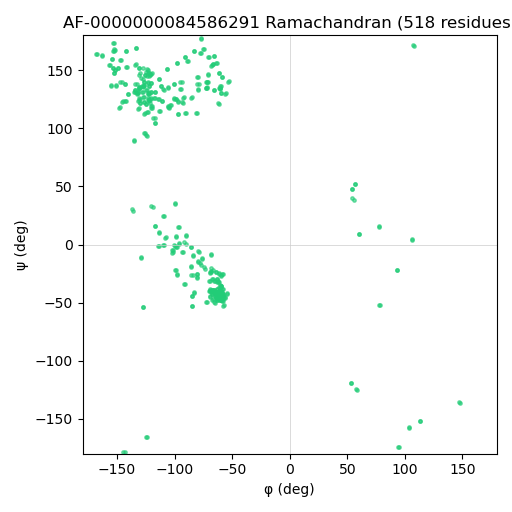127 LYS B N 1
ATOM 3039 C CA . LYS B 1 127 ? -12.094 -13.648 7.188 1 98.5 127 LYS B CA 1
ATOM 3040 C C . LYS B 1 127 ? -13.203 -12.703 7.621 1 98.5 127 LYS B C 1
ATOM 3042 O O . LYS B 1 127 ? -12.945 -11.547 7.965 1 98.5 127 LYS B O 1
ATOM 3047 N N . ASP B 1 128 ? -14.438 -13.141 7.574 1 97.19 128 ASP B N 1
ATOM 3048 C CA . ASP B 1 128 ? -15.594 -12.297 7.875 1 97.19 128 ASP B CA 1
ATOM 3049 C C . ASP B 1 128 ? -15.57 -11.016 7.035 1 97.19 128 ASP B C 1
ATOM 3051 O O . ASP B 1 128 ? -15.523 -11.078 5.805 1 97.19 128 ASP B O 1
ATOM 3055 N N . GLU B 1 129 ? -15.516 -9.859 7.629 1 98.12 129 GLU B N 1
ATOM 3056 C CA . GLU B 1 129 ? -15.602 -8.625 6.855 1 98.12 129 GLU B CA 1
ATOM 3057 C C . GLU B 1 129 ? -14.258 -7.898 6.832 1 98.12 129 GLU B C 1
ATOM 3059 O O . GLU B 1 129 ? -14.211 -6.68 6.648 1 98.12 129 GLU B O 1
ATOM 3064 N N . TYR B 1 130 ? -13.18 -8.695 7.023 1 98.56 130 TYR B N 1
ATOM 3065 C CA . TYR B 1 130 ? -11.867 -8.062 7.027 1 98.56 130 TYR B CA 1
ATOM 3066 C C . TYR B 1 130 ? -10.898 -8.797 6.113 1 98.56 130 TYR B C 1
ATOM 3068 O O . TYR B 1 130 ? -11.047 -10 5.879 1 98.56 130 TYR B O 1
ATOM 3076 N N . ILE B 1 131 ? -9.961 -8.055 5.602 1 98.75 131 ILE B N 1
ATOM 3077 C CA . ILE B 1 131 ? -8.938 -8.609 4.723 1 98.75 131 ILE B CA 1
ATOM 3078 C C . ILE B 1 131 ? -7.555 -8.172 5.203 1 98.75 131 ILE B C 1
ATOM 3080 O O . ILE B 1 131 ? -7.406 -7.109 5.809 1 98.75 131 ILE B O 1
ATOM 3084 N N . TRP B 1 132 ? -6.637 -9 4.996 1 98.88 132 TRP B N 1
ATOM 3085 C CA . TRP B 1 132 ? -5.211 -8.719 5.145 1 98.88 132 TRP B CA 1
ATOM 3086 C C . TRP B 1 132 ? -4.441 -9.148 3.9 1 98.88 132 TRP B C 1
ATOM 3088 O O . TRP B 1 132 ? -4.797 -10.133 3.252 1 98.88 132 TRP B O 1
ATOM 3098 N N . TRP B 1 133 ? -3.412 -8.367 3.533 1 98.94 133 TRP B N 1
ATOM 3099 C CA . TRP B 1 133 ? -2.551 -8.812 2.445 1 98.94 133 TRP B CA 1
ATOM 3100 C C . TRP B 1 133 ? -1.094 -8.461 2.723 1 98.94 133 TRP B C 1
ATOM 3102 O O . TRP B 1 133 ? -0.808 -7.57 3.531 1 98.94 133 TRP B O 1
ATOM 3112 N N . LEU B 1 134 ? -0.19 -9.188 2.193 1 98.94 134 LEU B N 1
ATOM 3113 C CA . LEU B 1 134 ? 1.245 -8.93 2.164 1 98.94 134 LEU B CA 1
ATOM 3114 C C . LEU B 1 134 ? 1.796 -9.078 0.75 1 98.94 134 LEU B C 1
ATOM 3116 O O . LEU B 1 134 ? 1.582 -10.102 0.1 1 98.94 134 LEU B O 1
ATOM 3120 N N . SER B 1 135 ? 2.432 -8.039 0.328 1 98.81 135 SER B N 1
ATOM 3121 C CA . SER B 1 135 ? 2.93 -8.031 -1.044 1 98.81 135 SER B CA 1
ATOM 3122 C C . SER B 1 135 ? 4.441 -7.82 -1.082 1 98.81 135 SER B C 1
ATOM 3124 O O . SER B 1 135 ? 4.957 -6.895 -0.457 1 98.81 135 SER B O 1
ATOM 3126 N N . THR B 1 136 ? 5.141 -8.719 -1.699 1 98.62 136 THR B N 1
ATOM 3127 C CA . THR B 1 136 ? 6.52 -8.555 -2.146 1 98.62 136 THR B CA 1
ATOM 3128 C C . THR B 1 136 ? 6.613 -8.656 -3.666 1 98.62 136 THR B C 1
ATOM 3130 O O . THR B 1 136 ? 6.496 -9.75 -4.227 1 98.62 136 THR B O 1
ATOM 3133 N N . GLY B 1 137 ? 6.793 -7.473 -4.301 1 98.19 137 GLY B N 1
ATOM 3134 C CA . GLY B 1 137 ? 6.895 -7.5 -5.75 1 98.19 137 GLY B CA 1
ATOM 3135 C C . GLY B 1 137 ? 5.727 -6.82 -6.441 1 98.19 137 GLY B C 1
ATOM 3136 O O . GLY B 1 137 ? 5.188 -5.832 -5.934 1 98.19 137 GLY B O 1
ATOM 3137 N N . ASP B 1 138 ? 5.406 -7.254 -7.648 1 97.5 138 ASP B N 1
ATOM 3138 C CA . ASP B 1 138 ? 4.59 -6.387 -8.492 1 97.5 138 ASP B CA 1
ATOM 3139 C C . ASP B 1 138 ? 3.248 -7.035 -8.82 1 97.5 138 ASP B C 1
ATOM 3141 O O . ASP B 1 138 ? 2.609 -6.691 -9.812 1 97.5 138 ASP B O 1
ATOM 3145 N N . CYS B 1 139 ? 2.846 -8.133 -8.023 1 98.5 139 CYS B N 1
ATOM 3146 C CA . CYS B 1 139 ? 1.458 -8.57 -8.109 1 98.5 139 CYS B CA 1
ATOM 3147 C C . CYS B 1 139 ? 0.514 -7.512 -7.559 1 98.5 139 CYS B C 1
ATOM 3149 O O . CYS B 1 139 ? 0.919 -6.672 -6.754 1 98.5 139 CYS B O 1
ATOM 3151 N N . LEU B 1 140 ? -0.723 -7.539 -8.023 1 98.62 140 LEU B N 1
ATOM 3152 C CA . LEU B 1 140 ? -1.639 -6.477 -7.621 1 98.62 140 LEU B CA 1
ATOM 3153 C C . LEU B 1 140 ? -2.922 -7.059 -7.035 1 98.62 140 LEU B C 1
ATOM 3155 O O . LEU B 1 140 ? -3.428 -8.07 -7.523 1 98.62 140 LEU B O 1
ATOM 3159 N N . PHE B 1 141 ? -3.42 -6.457 -5.988 1 98.81 141 PHE B N 1
ATOM 3160 C CA . PHE B 1 141 ? -4.656 -6.816 -5.305 1 98.81 141 PHE B CA 1
ATOM 3161 C C . PHE B 1 141 ? -5.699 -5.715 -5.453 1 98.81 141 PHE B C 1
ATOM 3163 O O . PHE B 1 141 ? -5.422 -4.547 -5.168 1 98.81 141 PHE B O 1
ATOM 3170 N N . TYR B 1 142 ? -6.91 -6.102 -5.98 1 98.75 142 TYR B N 1
ATOM 3171 C CA . TYR B 1 142 ? -8.016 -5.172 -6.16 1 98.75 142 TYR B CA 1
ATOM 3172 C C . TYR B 1 142 ? -9.18 -5.52 -5.234 1 98.75 142 TYR B C 1
ATOM 3174 O O . TYR B 1 142 ? -9.438 -6.699 -4.973 1 98.75 142 TYR B O 1
ATOM 3182 N N . LEU B 1 143 ? -9.781 -4.551 -4.75 1 98.69 143 LEU B N 1
ATOM 3183 C CA . LEU B 1 143 ? -11.07 -4.645 -4.07 1 98.69 143 LEU B CA 1
ATOM 3184 C C . LEU B 1 143 ? -12.125 -3.801 -4.785 1 98.69 143 LEU B C 1
ATOM 3186 O O . LEU B 1 143 ? -11.984 -2.578 -4.879 1 98.69 143 LEU B O 1
ATOM 3190 N N . PHE B 1 144 ? -13.164 -4.445 -5.25 1 98.56 144 PHE B N 1
ATOM 3191 C CA . PHE B 1 144 ? -14.203 -3.756 -6.016 1 98.56 144 PHE B CA 1
ATOM 3192 C C . PHE B 1 144 ? -15.5 -3.686 -5.223 1 98.56 144 PHE B C 1
ATOM 3194 O O . PHE B 1 144 ? -16.062 -4.719 -4.848 1 98.56 144 PHE B O 1
ATOM 3201 N N . HIS B 1 145 ? -15.992 -2.592 -5.02 1 98.12 145 HIS B N 1
ATOM 3202 C CA . HIS B 1 145 ? -17.25 -2.24 -4.375 1 98.12 145 HIS B CA 1
ATOM 3203 C C . HIS B 1 145 ? -17.781 -0.91 -4.895 1 98.12 145 HIS B C 1
ATOM 3205 O O . HIS B 1 145 ? -17.016 -0.009 -5.219 1 98.12 145 HIS B O 1
ATOM 3211 N N . ASN B 1 146 ? -19.078 -0.759 -4.945 1 97.06 146 ASN B N 1
ATOM 3212 C CA . ASN B 1 146 ? -19.672 0.442 -5.523 1 97.06 146 ASN B CA 1
ATOM 3213 C C . ASN B 1 146 ? -19.234 1.698 -4.773 1 97.06 146 ASN B C 1
ATOM 3215 O O . ASN B 1 146 ? -18.906 2.709 -5.391 1 97.06 146 ASN B O 1
ATOM 3219 N N . GLU B 1 147 ? -19.172 1.681 -3.445 1 96.94 147 GLU B N 1
ATOM 3220 C CA . GLU B 1 147 ? -18.766 2.836 -2.65 1 96.94 147 GLU B CA 1
ATOM 3221 C C . GLU B 1 147 ? -17.312 3.217 -2.932 1 96.94 147 GLU B C 1
ATOM 3223 O O . GLU B 1 147 ? -16.984 4.398 -3.01 1 96.94 147 GLU B O 1
ATOM 3228 N N . LEU B 1 148 ? -16.469 2.229 -3.035 1 97.94 148 LEU B N 1
ATOM 3229 C CA . LEU B 1 148 ? -15.047 2.479 -3.291 1 97.94 148 LEU B CA 1
ATOM 3230 C C . LEU B 1 148 ? -14.836 3.01 -4.703 1 97.94 148 LEU B C 1
ATOM 3232 O O . LEU B 1 148 ? -14.023 3.91 -4.918 1 97.94 148 LEU B O 1
ATOM 3236 N N . ALA B 1 149 ? -15.578 2.441 -5.629 1 97.69 149 ALA B N 1
ATOM 3237 C CA . ALA B 1 149 ? -15.477 2.85 -7.027 1 97.69 149 ALA B CA 1
ATOM 3238 C C . ALA B 1 149 ? -15.844 4.32 -7.199 1 97.69 149 ALA B C 1
ATOM 3240 O O . ALA B 1 149 ? -15.258 5.02 -8.023 1 97.69 149 ALA B O 1
ATOM 3241 N N . GLU B 1 150 ? -16.828 4.777 -6.434 1 96.56 150 GLU B N 1
ATOM 3242 C CA . GLU B 1 150 ? -17.25 6.172 -6.488 1 96.56 150 GLU B CA 1
ATOM 3243 C C . GLU B 1 150 ? -16.094 7.109 -6.121 1 96.56 150 GLU B C 1
ATOM 3245 O O . GLU B 1 150 ? -16.047 8.25 -6.59 1 96.56 150 GLU B O 1
ATOM 3250 N N . MET B 1 151 ? -15.156 6.578 -5.309 1 95.75 151 MET B N 1
ATOM 3251 C CA . MET B 1 151 ? -14.016 7.383 -4.871 1 95.75 151 MET B CA 1
ATOM 3252 C C . MET B 1 151 ? -12.789 7.105 -5.738 1 95.75 151 MET B C 1
ATOM 3254 O O . MET B 1 151 ? -11.734 7.699 -5.523 1 95.75 151 MET B O 1
ATOM 3258 N N . GLY B 1 152 ? -12.914 6.188 -6.672 1 96.12 152 GLY B N 1
ATOM 3259 C CA . GLY B 1 152 ? -11.797 5.809 -7.523 1 96.12 152 GLY B CA 1
ATOM 3260 C C . GLY B 1 152 ? -10.805 4.891 -6.832 1 96.12 152 GLY B C 1
ATOM 3261 O O . GLY B 1 152 ? -9.648 4.793 -7.25 1 96.12 152 GLY B O 1
ATOM 3262 N N . GLU B 1 153 ? -11.188 4.316 -5.766 1 97.56 153 GLU B N 1
ATOM 3263 C CA . GLU B 1 153 ? -10.336 3.387 -5.031 1 97.56 153 GLU B CA 1
ATOM 3264 C C . GLU B 1 153 ? -10.547 1.95 -5.5 1 97.56 153 GLU B C 1
ATOM 3266 O O . GLU B 1 153 ? -11.625 1.384 -5.312 1 97.56 153 GLU B O 1
ATOM 3271 N N . PHE B 1 154 ? -9.539 1.34 -6.129 1 98.31 154 PHE B N 1
ATOM 3272 C CA . PHE B 1 154 ? -9.609 -0.034 -6.613 1 98.31 154 PHE B CA 1
ATOM 3273 C C . PHE B 1 154 ? -8.422 -0.849 -6.102 1 98.31 154 PHE B C 1
ATOM 3275 O O . PHE B 1 154 ? -8.609 -1.895 -5.473 1 98.31 154 PHE B O 1
ATOM 3282 N N . GLU B 1 155 ? -7.184 -0.318 -6.363 1 98.31 155 GLU B N 1
ATOM 3283 C CA . GLU B 1 155 ? -5.953 -0.998 -5.973 1 98.31 155 GLU B CA 1
ATOM 3284 C C . GLU B 1 155 ? -5.742 -0.935 -4.465 1 98.31 155 GLU B C 1
ATOM 3286 O O . GLU B 1 155 ? -5.91 0.122 -3.852 1 98.31 155 GLU B O 1
ATOM 3291 N N . GLN B 1 156 ? -5.379 -2.068 -3.891 1 98.44 156 GLN B N 1
ATOM 3292 C CA . GLN B 1 156 ? -5.141 -2.104 -2.451 1 98.44 156 GLN B CA 1
ATOM 3293 C C . GLN B 1 156 ? -3.648 -2.027 -2.139 1 98.44 156 GLN B C 1
ATOM 3295 O O . GLN B 1 156 ? -3.26 -1.68 -1.021 1 98.44 156 GLN B O 1
ATOM 3300 N N . ASN B 1 157 ? -2.822 -2.373 -3.086 1 98.06 157 ASN B N 1
ATOM 3301 C CA . ASN B 1 157 ? -1.375 -2.236 -2.969 1 98.06 157 ASN B CA 1
ATOM 3302 C C . ASN B 1 157 ? -0.767 -1.612 -4.223 1 98.06 157 ASN B C 1
ATOM 3304 O O . ASN B 1 157 ? -1.466 -1.393 -5.211 1 98.06 157 ASN B O 1
ATOM 3308 N N . THR B 1 158 ? 0.5 -1.242 -4.105 1 97.31 158 THR B N 1
ATOM 3309 C CA . THR B 1 158 ? 1.278 -0.74 -5.234 1 97.31 158 THR B CA 1
ATOM 3310 C C . THR B 1 158 ? 2.287 -1.784 -5.703 1 97.31 158 THR B C 1
ATOM 3312 O O . THR B 1 158 ? 2.719 -2.633 -4.918 1 97.31 158 THR B O 1
ATOM 3315 N N . ARG B 1 159 ? 2.574 -1.707 -6.965 1 97.5 159 ARG B N 1
ATOM 3316 C CA . ARG B 1 159 ? 3.568 -2.617 -7.523 1 97.5 159 ARG B CA 1
ATOM 3317 C C . ARG B 1 159 ? 4.984 -2.137 -7.219 1 97.5 159 ARG B C 1
ATOM 3319 O O . ARG B 1 159 ? 5.293 -0.954 -7.379 1 97.5 159 ARG B O 1
ATOM 3326 N N . HIS B 1 160 ? 5.805 -3.033 -6.762 1 98 160 HIS B N 1
ATOM 3327 C CA . HIS B 1 160 ? 7.211 -2.748 -6.496 1 98 160 HIS B CA 1
ATOM 3328 C C . HIS B 1 160 ? 8.117 -3.682 -7.285 1 98 160 HIS B C 1
ATOM 3330 O O . HIS B 1 160 ? 8.109 -4.895 -7.07 1 98 160 HIS B O 1
ATOM 3336 N N . PHE B 1 161 ? 9.047 -3.133 -8.062 1 96.88 161 PHE B N 1
ATOM 3337 C CA . PHE B 1 161 ? 9.664 -3.896 -9.133 1 96.88 161 PHE B CA 1
ATOM 3338 C C . PHE B 1 161 ? 11.047 -4.395 -8.727 1 96.88 161 PHE B C 1
ATOM 3340 O O . PHE B 1 161 ? 11.688 -5.148 -9.461 1 96.88 161 PHE B O 1
ATOM 3347 N N . TYR B 1 162 ? 11.523 -3.984 -7.531 1 96.88 162 TYR B N 1
ATOM 3348 C CA . TYR B 1 162 ? 12.836 -4.426 -7.07 1 96.88 162 TYR B CA 1
ATOM 3349 C C . TYR B 1 162 ? 12.719 -5.215 -5.77 1 96.88 162 TYR B C 1
ATOM 3351 O O . TYR B 1 162 ? 13.594 -5.129 -4.906 1 96.88 162 TYR B O 1
ATOM 3359 N N . GLU B 1 163 ? 11.586 -5.938 -5.645 1 97.31 163 GLU B N 1
ATOM 3360 C CA . GLU B 1 163 ? 11.352 -6.832 -4.52 1 97.31 163 GLU B CA 1
ATOM 3361 C C . GLU B 1 163 ? 10.977 -8.234 -4.996 1 97.31 163 GLU B C 1
ATOM 3363 O O . GLU B 1 163 ? 10.039 -8.398 -5.785 1 97.31 163 GLU B O 1
ATOM 3368 N N . TRP B 1 164 ? 11.688 -9.242 -4.383 1 97.62 164 TRP B N 1
ATOM 3369 C CA . TRP B 1 164 ? 11.422 -10.633 -4.738 1 97.62 164 TRP B CA 1
ATOM 3370 C C . TRP B 1 164 ? 11.742 -11.555 -3.572 1 97.62 164 TRP B C 1
ATOM 3372 O O . TRP B 1 164 ? 12.383 -11.148 -2.6 1 97.62 164 TRP B O 1
ATOM 3382 N N . ILE B 1 165 ? 11.289 -12.734 -3.748 1 98.69 165 ILE B N 1
ATOM 3383 C CA . ILE B 1 165 ? 11.68 -13.828 -2.861 1 98.69 165 ILE B CA 1
ATOM 3384 C C . ILE B 1 165 ? 12.367 -14.93 -3.668 1 98.69 165 ILE B C 1
ATOM 3386 O O . ILE B 1 165 ? 11.805 -15.438 -4.641 1 98.69 165 ILE B O 1
ATOM 3390 N N . GLY B 1 166 ? 13.516 -15.32 -3.293 1 98.31 166 GLY B N 1
ATOM 3391 C CA . GLY B 1 166 ? 14.289 -16.328 -3.99 1 98.31 166 GLY B CA 1
ATOM 3392 C C . GLY B 1 166 ? 15.781 -16.094 -3.914 1 98.31 166 GLY B C 1
ATOM 3393 O O . GLY B 1 166 ? 16.312 -15.781 -2.848 1 98.31 166 GLY B O 1
ATOM 3394 N N . GLN B 1 167 ? 16.469 -16.266 -5.109 1 97.69 167 GLN B N 1
ATOM 3395 C CA . GLN B 1 167 ? 17.922 -16.062 -5.16 1 97.69 167 GLN B CA 1
ATOM 3396 C C . GLN B 1 167 ? 18.281 -14.648 -4.703 1 97.69 167 GLN B C 1
ATOM 3398 O O . GLN B 1 167 ? 19.203 -14.461 -3.92 1 97.69 167 GLN B O 1
ATOM 3403 N N . GLN B 1 168 ? 17.672 -13.703 -5.285 1 96.81 168 GLN B N 1
ATOM 3404 C CA . GLN B 1 168 ? 17.625 -12.359 -4.727 1 96.81 168 GLN B CA 1
ATOM 3405 C C . GLN B 1 168 ? 16.391 -12.164 -3.863 1 96.81 168 GLN B C 1
ATOM 3407 O O . GLN B 1 168 ? 15.266 -12.391 -4.32 1 96.81 168 GLN B O 1
ATOM 3412 N N . ASN B 1 169 ? 16.656 -11.828 -2.613 1 98.19 169 ASN B N 1
ATOM 3413 C CA . ASN B 1 169 ? 15.57 -11.969 -1.645 1 98.19 169 ASN B CA 1
ATOM 3414 C C . ASN B 1 169 ? 15.398 -10.703 -0.803 1 98.19 169 ASN B C 1
ATOM 3416 O O . ASN B 1 169 ? 16.266 -10.367 0 1 98.19 169 ASN B O 1
ATOM 3420 N N . ALA B 1 170 ? 14.25 -10.094 -0.929 1 98.25 170 ALA B N 1
ATOM 3421 C CA . ALA B 1 170 ? 13.93 -8.883 -0.175 1 98.25 170 ALA B CA 1
ATOM 3422 C C . ALA B 1 170 ? 13.891 -9.164 1.324 1 98.25 170 ALA B C 1
ATOM 3424 O O . ALA B 1 170 ? 14.125 -8.266 2.137 1 98.25 170 ALA B O 1
ATOM 3425 N N . TRP B 1 171 ? 13.656 -10.398 1.745 1 98.12 171 TRP B N 1
ATOM 3426 C CA . TRP B 1 171 ? 13.547 -10.781 3.148 1 98.12 171 TRP B CA 1
ATOM 3427 C C . TRP B 1 171 ? 14.914 -11.039 3.76 1 98.12 171 TRP B C 1
ATOM 3429 O O . TRP B 1 171 ? 15.047 -11.148 4.98 1 98.12 171 TRP B O 1
ATOM 3439 N N . SER B 1 172 ? 15.93 -11.062 2.938 1 97.19 172 SER B N 1
ATOM 3440 C CA . SER B 1 172 ? 17.297 -11.273 3.422 1 97.19 172 SER B CA 1
ATOM 3441 C C . SER B 1 172 ? 18 -9.945 3.682 1 97.19 172 SER B C 1
ATOM 3443 O O . SER B 1 172 ? 19.125 -9.922 4.168 1 97.19 172 SER B O 1
ATOM 3445 N N . LEU B 1 173 ? 17.359 -8.844 3.324 1 97.25 173 LEU B N 1
ATOM 3446 C CA . LEU B 1 173 ? 17.906 -7.52 3.598 1 97.25 173 LEU B CA 1
ATOM 3447 C C . LEU B 1 173 ? 17.969 -7.254 5.098 1 97.25 173 LEU B C 1
ATOM 3449 O O . LEU B 1 173 ? 17.328 -7.957 5.883 1 97.25 173 LEU B O 1
ATOM 3453 N N . GLN B 1 174 ? 18.812 -6.207 5.445 1 96.12 174 GLN B N 1
ATOM 3454 C CA . GLN B 1 174 ? 18.859 -5.797 6.848 1 96.12 174 GLN B CA 1
ATOM 3455 C C . GLN B 1 174 ? 17.469 -5.469 7.367 1 96.12 174 GLN B C 1
ATOM 3457 O O . GLN B 1 174 ? 17.125 -5.812 8.5 1 96.12 174 GLN B O 1
ATOM 3462 N N . VAL B 1 175 ? 16.719 -4.785 6.539 1 97.5 175 VAL B N 1
ATOM 3463 C CA . VAL B 1 175 ? 15.305 -4.527 6.746 1 97.5 175 VAL B CA 1
ATOM 3464 C C . VAL B 1 175 ? 14.492 -5.145 5.609 1 97.5 175 VAL B C 1
ATOM 3466 O O . VAL B 1 175 ? 14.516 -4.645 4.484 1 97.5 175 VAL B O 1
ATOM 3469 N N . PRO B 1 176 ? 13.742 -6.246 5.949 1 97.88 176 PRO B N 1
ATOM 3470 C CA . PRO B 1 176 ? 12.938 -6.844 4.879 1 97.88 176 PRO B CA 1
ATOM 3471 C C . PRO B 1 176 ? 12.031 -5.832 4.18 1 97.88 176 PRO B C 1
ATOM 3473 O O . PRO B 1 176 ? 11.461 -4.957 4.836 1 97.88 176 PRO B O 1
ATOM 3476 N N . SER B 1 177 ? 11.914 -5.945 2.869 1 98.12 177 SER B N 1
ATOM 3477 C CA . SER B 1 177 ? 11.102 -5.023 2.08 1 98.12 177 SER B CA 1
ATOM 3478 C C . SER B 1 177 ? 9.789 -5.676 1.643 1 98.12 177 SER B C 1
ATOM 3480 O O . SER B 1 177 ? 9.797 -6.691 0.947 1 98.12 177 SER B O 1
ATOM 3482 N N . TYR B 1 178 ? 8.672 -5.156 2.062 1 98.5 178 TYR B N 1
ATOM 3483 C CA . TYR B 1 178 ? 7.336 -5.641 1.739 1 98.5 178 TYR B CA 1
ATOM 3484 C C . TYR B 1 178 ? 6.273 -4.633 2.162 1 98.5 178 TYR B C 1
ATOM 3486 O O . TYR B 1 178 ? 6.582 -3.645 2.834 1 98.5 178 TYR B O 1
ATOM 3494 N N . THR B 1 179 ? 5.094 -4.797 1.646 1 98.62 179 THR B N 1
ATOM 3495 C CA . THR B 1 179 ? 3.943 -3.99 2.041 1 98.62 179 THR B CA 1
ATOM 3496 C C . THR B 1 179 ? 2.834 -4.875 2.607 1 98.62 179 THR B C 1
ATOM 3498 O O . THR B 1 179 ? 2.584 -5.969 2.098 1 98.62 179 THR B O 1
ATOM 3501 N N . THR B 1 180 ? 2.223 -4.418 3.654 1 98.62 180 THR B N 1
ATOM 3502 C CA . THR B 1 180 ? 1.074 -5.121 4.215 1 98.62 180 THR B CA 1
ATOM 3503 C C . THR B 1 180 ? -0.065 -4.148 4.508 1 98.62 180 THR B C 1
ATOM 3505 O O . THR B 1 180 ? 0.152 -2.939 4.602 1 98.62 180 THR B O 1
ATOM 3508 N N . GLY B 1 181 ? -1.214 -4.664 4.52 1 98.44 181 GLY B N 1
ATOM 3509 C CA . GLY B 1 181 ? -2.359 -3.846 4.883 1 98.44 181 GLY B CA 1
ATOM 3510 C C . GLY B 1 181 ? -3.537 -4.656 5.387 1 98.44 181 GLY B C 1
ATOM 3511 O O . GLY B 1 181 ? -3.609 -5.867 5.16 1 98.44 181 GLY B O 1
ATOM 3512 N N . THR B 1 182 ? -4.363 -4.066 6.18 1 98.56 182 THR B N 1
ATOM 3513 C CA . THR B 1 182 ? -5.664 -4.574 6.602 1 98.56 182 THR B CA 1
ATOM 3514 C C . THR B 1 182 ? -6.781 -3.629 6.172 1 98.56 182 THR B C 1
ATOM 3516 O O . THR B 1 182 ? -6.574 -2.416 6.082 1 98.56 182 THR B O 1
ATOM 3519 N N . ARG B 1 183 ? -7.918 -4.234 5.887 1 97.5 183 ARG B N 1
ATOM 3520 C CA . ARG B 1 183 ? -9.031 -3.438 5.371 1 97.5 183 ARG B CA 1
ATOM 3521 C C . ARG B 1 183 ? -10.367 -4 5.836 1 97.5 183 ARG B C 1
ATOM 3523 O O . ARG B 1 183 ? -10.555 -5.219 5.867 1 97.5 183 ARG B O 1
ATOM 3530 N N . GLN B 1 184 ? -11.234 -3.053 6.18 1 98.31 184 GLN B N 1
ATOM 3531 C CA . GLN B 1 184 ? -12.625 -3.434 6.395 1 98.31 184 GLN B CA 1
ATOM 3532 C C . GLN B 1 184 ? -13.398 -3.447 5.078 1 98.31 184 GLN B C 1
ATOM 3534 O O . GLN B 1 184 ? -13.359 -2.479 4.316 1 98.31 184 GLN B O 1
ATOM 3539 N N . LEU B 1 185 ? -14.039 -4.531 4.809 1 98.5 185 LEU B N 1
ATOM 3540 C CA . LEU B 1 185 ? -14.914 -4.602 3.646 1 98.5 185 LEU B CA 1
ATOM 3541 C C . LEU B 1 185 ? -16.172 -3.752 3.859 1 98.5 185 LEU B C 1
ATOM 3543 O O . LEU B 1 185 ? -16.453 -3.344 4.984 1 98.5 185 LEU B O 1
ATOM 3547 N N . ARG B 1 186 ? -16.844 -3.416 2.775 1 98.44 186 ARG B N 1
ATOM 3548 C CA . ARG B 1 186 ? -18.031 -2.566 2.824 1 98.44 186 ARG B CA 1
ATOM 3549 C C . ARG B 1 186 ? -19.312 -3.4 2.805 1 98.44 186 ARG B C 1
ATOM 3551 O O . ARG B 1 186 ? -19.297 -4.543 2.344 1 98.44 186 ARG B O 1
ATOM 3558 N N . LYS B 1 187 ? -20.391 -2.857 3.301 1 98.31 187 LYS B N 1
ATOM 3559 C CA . LYS B 1 187 ? -21.672 -3.555 3.254 1 98.31 187 LYS B CA 1
ATOM 3560 C C . LYS B 1 187 ? -22.094 -3.832 1.813 1 98.31 187 LYS B C 1
ATOM 3562 O O . LYS B 1 187 ? -22.031 -2.941 0.964 1 98.31 187 LYS B O 1
ATOM 3567 N N . GLY B 1 188 ? -22.531 -5.062 1.582 1 97.94 188 GLY B N 1
ATOM 3568 C CA . GLY B 1 188 ? -22.922 -5.477 0.243 1 97.94 188 GLY B CA 1
ATOM 3569 C C . GLY B 1 188 ? -21.891 -6.348 -0.439 1 97.94 188 GLY B C 1
ATOM 3570 O O . GLY B 1 188 ? -21.125 -7.062 0.225 1 97.94 188 GLY B O 1
ATOM 3571 N N . LYS B 1 189 ? -21.938 -6.371 -1.716 1 97.31 189 LYS B N 1
ATOM 3572 C CA . LYS B 1 189 ? -21.094 -7.254 -2.514 1 97.31 189 LYS B CA 1
ATOM 3573 C C . LYS B 1 189 ? -19.703 -6.672 -2.682 1 97.31 189 LYS B C 1
ATOM 3575 O O . LYS B 1 189 ? -19.531 -5.598 -3.264 1 97.31 189 LYS B O 1
ATOM 3580 N N . ASN B 1 190 ? -18.766 -7.332 -2.1 1 98.44 190 ASN B N 1
ATOM 3581 C CA . ASN B 1 190 ? -17.344 -7.035 -2.303 1 98.44 190 ASN B CA 1
ATOM 3582 C C . ASN B 1 190 ? -16.688 -8.055 -3.234 1 98.44 190 ASN B C 1
ATOM 3584 O O . ASN B 1 190 ? -16.688 -9.25 -2.947 1 98.44 190 ASN B O 1
ATOM 3588 N N . ARG B 1 191 ? -16.156 -7.59 -4.34 1 98.19 191 ARG B N 1
ATOM 3589 C CA . ARG B 1 191 ? -15.461 -8.477 -5.258 1 98.19 191 ARG B CA 1
ATOM 3590 C C . ARG B 1 191 ? -13.953 -8.289 -5.16 1 98.19 191 ARG B C 1
ATOM 3592 O O . ARG B 1 191 ? -13.445 -7.191 -5.383 1 98.19 191 ARG B O 1
ATOM 3599 N N . LEU B 1 192 ? -13.297 -9.336 -4.789 1 98.62 192 LEU B N 1
ATOM 3600 C CA . LEU B 1 192 ? -11.852 -9.336 -4.609 1 98.62 192 LEU B CA 1
ATOM 3601 C C . LEU B 1 192 ? -11.156 -9.953 -5.816 1 98.62 192 LEU B C 1
ATOM 3603 O O . LEU B 1 192 ? -11.648 -10.922 -6.398 1 98.62 192 LEU B O 1
ATOM 3607 N N . PHE B 1 193 ? -10.062 -9.312 -6.203 1 98.81 193 PHE B N 1
ATOM 3608 C CA . PHE B 1 193 ? -9.367 -9.734 -7.41 1 98.81 193 PHE B CA 1
ATOM 3609 C C . PHE B 1 193 ? -7.859 -9.555 -7.25 1 98.81 193 PHE B C 1
ATOM 3611 O O . PHE B 1 193 ? -7.395 -8.484 -6.852 1 98.81 193 PHE B O 1
ATOM 3618 N N . MET B 1 194 ? -7.062 -10.594 -7.41 1 98.62 194 MET B N 1
ATOM 3619 C CA . MET B 1 194 ? -5.605 -10.484 -7.43 1 98.62 194 MET B CA 1
ATOM 3620 C C . MET B 1 194 ? -5.039 -11.008 -8.742 1 98.62 194 MET B C 1
ATOM 3622 O O . MET B 1 194 ? -5.57 -11.961 -9.32 1 98.62 194 MET B O 1
ATOM 3626 N N . THR B 1 195 ? -3.967 -10.43 -9.227 1 98.81 195 THR B N 1
ATOM 3627 C CA . THR B 1 195 ? -3.463 -10.797 -10.547 1 98.81 195 THR B CA 1
ATOM 3628 C C . THR B 1 195 ? -1.954 -10.578 -10.633 1 98.81 195 THR B C 1
ATOM 3630 O O . THR B 1 195 ? -1.404 -9.734 -9.922 1 98.81 195 THR B O 1
ATOM 3633 N N . THR B 1 196 ? -1.292 -11.344 -11.422 1 98.31 196 THR B N 1
ATOM 3634 C CA . THR B 1 196 ? 0.093 -11.094 -11.805 1 98.31 196 THR B CA 1
ATOM 3635 C C . THR B 1 196 ? 0.176 -9.992 -12.859 1 98.31 196 THR B C 1
ATOM 3637 O O . THR B 1 196 ? -0.849 -9.461 -13.289 1 98.31 196 THR B O 1
ATOM 3640 N N . ASP B 1 197 ? 1.337 -9.617 -13.266 1 95.38 197 ASP B N 1
ATOM 3641 C CA . ASP B 1 197 ? 1.555 -8.414 -14.07 1 95.38 197 ASP B CA 1
ATOM 3642 C C . ASP B 1 197 ? 1.209 -8.672 -15.539 1 95.38 197 ASP B C 1
ATOM 3644 O O . ASP B 1 197 ? 1.003 -7.727 -16.312 1 95.38 197 ASP B O 1
ATOM 3648 N N . GLY B 1 198 ? 1.05 -9.945 -15.984 1 95.88 198 GLY B N 1
ATOM 3649 C CA . GLY B 1 198 ? 0.744 -10.25 -17.375 1 95.88 198 GLY B CA 1
ATOM 3650 C C . GLY B 1 198 ? -0.542 -9.609 -17.859 1 95.88 198 GLY B C 1
ATOM 3651 O O . GLY B 1 198 ? -0.637 -9.188 -19.016 1 95.88 198 GLY B O 1
ATOM 3652 N N . LEU B 1 199 ? -1.51 -9.594 -16.984 1 96.5 199 LEU B N 1
ATOM 3653 C CA . LEU B 1 199 ? -2.781 -8.969 -17.328 1 96.5 199 LEU B CA 1
ATOM 3654 C C . LEU B 1 199 ? -2.613 -7.465 -17.531 1 96.5 199 LEU B C 1
ATOM 3656 O O . LEU B 1 199 ? -3.182 -6.891 -18.453 1 96.5 199 LEU B O 1
ATOM 3660 N N . LEU B 1 200 ? -1.819 -6.863 -16.719 1 95.06 200 LEU B N 1
ATOM 3661 C CA . LEU B 1 200 ? -1.687 -5.414 -16.656 1 95.06 200 LEU B CA 1
ATOM 3662 C C . LEU B 1 200 ? -0.766 -4.906 -17.766 1 95.06 200 LEU B C 1
ATOM 3664 O O . LEU B 1 200 ? -0.896 -3.764 -18.203 1 95.06 200 LEU B O 1
ATOM 3668 N N . GLU B 1 201 ? 0.097 -5.727 -18.203 1 93.94 201 GLU B N 1
ATOM 3669 C CA . GLU B 1 201 ? 1.119 -5.285 -19.156 1 93.94 201 GLU B CA 1
ATOM 3670 C C . GLU B 1 201 ? 0.852 -5.832 -20.547 1 93.94 201 GLU B C 1
ATOM 3672 O O . GLU B 1 201 ? 1.673 -5.668 -21.453 1 93.94 201 GLU B O 1
ATOM 3677 N N . CYS B 1 202 ? -0.242 -6.469 -20.719 1 95.44 202 CYS B N 1
ATOM 3678 C CA . CYS B 1 202 ? -0.584 -6.98 -22.047 1 95.44 202 CYS B CA 1
ATOM 3679 C C . CYS B 1 202 ? -0.73 -5.844 -23.047 1 95.44 202 CYS B C 1
ATOM 3681 O O . CYS B 1 202 ? -1.591 -4.977 -22.891 1 95.44 202 CYS B O 1
ATOM 3683 N N . PRO B 1 203 ? 0.043 -5.879 -24.078 1 93.12 203 PRO B N 1
ATOM 3684 C CA . PRO B 1 203 ? -0.033 -4.801 -25.062 1 93.12 203 PRO B CA 1
ATOM 3685 C C . PRO B 1 203 ? -1.418 -4.672 -25.688 1 93.12 203 PRO B C 1
ATOM 3687 O O . PRO B 1 203 ? -2.008 -5.672 -26.109 1 93.12 203 PRO B O 1
ATOM 3690 N N . GLY B 1 204 ? -1.93 -3.48 -25.703 1 93.38 204 GLY B N 1
ATOM 3691 C CA . GLY B 1 204 ? -3.178 -3.205 -26.391 1 93.38 204 GLY B CA 1
ATOM 3692 C C . GLY B 1 204 ? -4.395 -3.305 -25.484 1 93.38 204 GLY B C 1
ATOM 3693 O O . GLY B 1 204 ? -5.457 -2.773 -25.812 1 93.38 204 GLY B O 1
ATOM 3694 N N . LEU B 1 205 ? -4.285 -4.004 -24.406 1 93.25 205 LEU B N 1
ATOM 3695 C CA . LEU B 1 205 ? -5.434 -4.172 -23.516 1 93.25 205 LEU B CA 1
ATOM 3696 C C . LEU B 1 205 ? -5.578 -2.979 -22.578 1 93.25 205 LEU B C 1
ATOM 3698 O O . LEU B 1 205 ? -6.691 -2.512 -22.328 1 93.25 205 LEU B O 1
ATOM 3702 N N . ASN B 1 206 ? -4.461 -2.439 -22.016 1 91.81 206 ASN B N 1
ATOM 3703 C CA . ASN B 1 206 ? -4.422 -1.278 -21.141 1 91.81 206 ASN B CA 1
ATOM 3704 C C . ASN B 1 206 ? -5.363 -1.447 -19.953 1 91.81 206 ASN B C 1
ATOM 3706 O O . ASN B 1 206 ? -6.199 -0.582 -19.688 1 91.81 206 ASN B O 1
ATOM 3710 N N . MET B 1 207 ? -5.312 -2.535 -19.312 1 94.56 207 MET B N 1
ATOM 3711 C CA . MET B 1 207 ? -6.184 -2.855 -18.188 1 94.56 207 MET B CA 1
ATOM 3712 C C . MET B 1 207 ? -5.805 -2.037 -16.969 1 94.56 207 MET B C 1
ATOM 3714 O O . MET B 1 207 ? -4.621 -1.82 -16.688 1 94.56 207 MET B O 1
ATOM 3718 N N . ASN B 1 208 ? -6.812 -1.487 -16.297 1 94.69 208 ASN B N 1
ATOM 3719 C CA . ASN B 1 208 ? -6.633 -0.798 -15.031 1 94.69 208 ASN B CA 1
ATOM 3720 C C . ASN B 1 208 ? -7.816 -1.024 -14.094 1 94.69 208 ASN B C 1
ATOM 3722 O O . ASN B 1 208 ? -8.742 -1.771 -14.43 1 94.69 208 ASN B O 1
ATOM 3726 N N . GLY B 1 209 ? -7.773 -0.435 -12.953 1 96.69 209 GLY B N 1
ATOM 3727 C CA . GLY B 1 209 ? -8.797 -0.662 -11.938 1 96.69 209 GLY B CA 1
ATOM 3728 C C . GLY B 1 209 ? -10.188 -0.308 -12.414 1 96.69 209 GLY B C 1
ATOM 3729 O O . GLY B 1 209 ? -11.141 -1.051 -12.164 1 96.69 209 GLY B O 1
ATOM 3730 N N . GLN B 1 210 ? -10.328 0.757 -13.102 1 97 210 GLN B N 1
ATOM 3731 C CA . GLN B 1 210 ? -11.641 1.209 -13.57 1 97 210 GLN B CA 1
ATOM 3732 C C . GLN B 1 210 ? -12.211 0.248 -14.602 1 97 210 GLN B C 1
ATOM 3734 O O . GLN B 1 210 ? -13.391 -0.117 -14.531 1 97 210 GLN B O 1
ATOM 3739 N N . LYS B 1 211 ? -11.406 -0.124 -15.547 1 96.62 211 LYS B N 1
ATOM 3740 C CA . LYS B 1 211 ? -11.859 -1.042 -16.594 1 96.62 211 LYS B CA 1
ATOM 3741 C C . LYS B 1 211 ? -12.266 -2.389 -15.992 1 96.62 211 LYS B C 1
ATOM 3743 O O . LYS B 1 211 ? -13.273 -2.975 -16.406 1 96.62 211 LYS B O 1
ATOM 3748 N N . LEU B 1 212 ? -11.477 -2.881 -15.109 1 97.81 212 LEU B N 1
ATOM 3749 C CA . LEU B 1 212 ? -11.773 -4.152 -14.453 1 97.81 212 LEU B CA 1
ATOM 3750 C C . LEU B 1 212 ? -13.086 -4.066 -13.688 1 97.81 212 LEU B C 1
ATOM 3752 O O . LEU B 1 212 ? -13.914 -4.984 -13.75 1 97.81 212 LEU B O 1
ATOM 3756 N N . TYR B 1 213 ? -13.242 -2.961 -13.008 1 97.75 213 TYR B N 1
ATOM 3757 C CA . TYR B 1 213 ? -14.477 -2.768 -12.258 1 97.75 213 TYR B CA 1
ATOM 3758 C C . TYR B 1 213 ? -15.68 -2.74 -13.188 1 97.75 213 TYR B C 1
ATOM 3760 O O . TYR B 1 213 ? -16.703 -3.355 -12.898 1 97.75 213 TYR B O 1
ATOM 3768 N N . ASP B 1 214 ? -15.57 -2.045 -14.289 1 96.44 214 ASP B N 1
ATOM 3769 C CA . ASP B 1 214 ? -16.672 -1.933 -15.25 1 96.44 214 ASP B CA 1
ATOM 3770 C C . ASP B 1 214 ? -17.047 -3.301 -15.812 1 96.44 214 ASP B C 1
ATOM 3772 O O . ASP B 1 214 ? -18.234 -3.594 -15.992 1 96.44 214 ASP B O 1
ATOM 3776 N N . LEU B 1 215 ? -16.078 -4.074 -16.062 1 94.06 215 LEU B N 1
ATOM 3777 C CA . LEU B 1 215 ? -16.312 -5.414 -16.594 1 94.06 215 LEU B CA 1
ATOM 3778 C C . LEU B 1 215 ? -16.969 -6.301 -15.531 1 94.06 215 LEU B C 1
ATOM 3780 O O . LEU B 1 215 ? -17.953 -6.992 -15.812 1 94.06 215 LEU B O 1
ATOM 3784 N N . LEU B 1 216 ? -16.453 -6.211 -14.375 1 92.31 216 LEU B N 1
ATOM 3785 C CA . LEU B 1 216 ? -16.875 -7.086 -13.289 1 92.31 216 LEU B CA 1
ATOM 3786 C C . LEU B 1 216 ? -18.281 -6.742 -12.828 1 92.31 216 LEU B C 1
ATOM 3788 O O . LEU B 1 216 ? -19.031 -7.617 -12.375 1 92.31 216 LEU B O 1
ATOM 3792 N N . SER B 1 217 ? -18.625 -5.516 -12.922 1 89.06 217 SER B N 1
ATOM 3793 C CA . SER B 1 217 ? -19.922 -5.055 -12.445 1 89.06 217 SER B CA 1
ATOM 3794 C C . SER B 1 217 ? -21.062 -5.602 -13.312 1 89.06 217 SER B C 1
ATOM 3796 O O . SER B 1 217 ? -22.219 -5.598 -12.898 1 89.06 217 SER B O 1
ATOM 3798 N N . ARG B 1 218 ? -20.703 -6.246 -14.422 1 89.44 218 ARG B N 1
ATOM 3799 C CA . ARG B 1 218 ? -21.734 -6.629 -15.383 1 89.44 218 ARG B CA 1
ATOM 3800 C C . ARG B 1 218 ? -21.859 -8.148 -15.484 1 89.44 218 ARG B C 1
ATOM 3802 O O . ARG B 1 218 ? -22.703 -8.664 -16.203 1 89.44 218 ARG B O 1
ATOM 3809 N N . MET B 1 219 ? -21.047 -8.828 -14.758 1 92.56 219 MET B N 1
ATOM 3810 C CA . MET B 1 219 ? -21.047 -10.273 -14.969 1 92.56 219 MET B CA 1
ATOM 3811 C C . MET B 1 219 ? -20.609 -11 -13.703 1 92.56 219 MET B C 1
ATOM 3813 O O . MET B 1 219 ? -20.094 -10.383 -12.773 1 92.56 219 MET B O 1
ATOM 3817 N N . ASP B 1 220 ? -20.891 -12.344 -13.797 1 94.12 220 ASP B N 1
ATOM 3818 C CA . ASP B 1 220 ? -20.438 -13.18 -12.688 1 94.12 220 ASP B CA 1
ATOM 3819 C C . ASP B 1 220 ? -18.938 -13.453 -12.766 1 94.12 220 ASP B C 1
ATOM 3821 O O . ASP B 1 220 ? -18.328 -13.266 -13.812 1 94.12 220 ASP B O 1
ATOM 3825 N N . ASP B 1 221 ? -18.391 -13.938 -11.617 1 95.31 221 ASP B N 1
ATOM 3826 C CA . ASP B 1 221 ? -16.938 -14.078 -11.484 1 95.31 221 ASP B CA 1
ATOM 3827 C C . ASP B 1 221 ? -16.391 -15.016 -12.555 1 95.31 221 ASP B C 1
ATOM 3829 O O . ASP B 1 221 ? -15.32 -14.758 -13.125 1 95.31 221 ASP B O 1
ATOM 3833 N N . ASP B 1 222 ? -17.047 -16.078 -12.82 1 95.5 222 ASP B N 1
ATOM 3834 C CA . ASP B 1 222 ? -16.547 -17.062 -13.781 1 95.5 222 ASP B CA 1
ATOM 3835 C C . ASP B 1 222 ? -16.547 -16.5 -15.195 1 95.5 222 ASP B C 1
ATOM 3837 O O . ASP B 1 222 ? -15.594 -16.688 -15.953 1 95.5 222 ASP B O 1
ATOM 3841 N N . VAL B 1 223 ? -17.609 -15.805 -15.57 1 96.81 223 VAL B N 1
ATOM 3842 C CA . VAL B 1 223 ? -17.719 -15.195 -16.891 1 96.81 223 VAL B CA 1
ATOM 3843 C C . VAL B 1 223 ? -16.672 -14.086 -17.031 1 96.81 223 VAL B C 1
ATOM 3845 O O . VAL B 1 223 ? -16.062 -13.922 -18.094 1 96.81 223 VAL B O 1
ATOM 3848 N N . PHE B 1 224 ? -16.531 -13.367 -15.945 1 97.12 224 PHE B N 1
ATOM 3849 C CA . PHE B 1 224 ? -15.531 -12.305 -15.891 1 97.12 224 PHE B CA 1
ATOM 3850 C C . PHE B 1 224 ? -14.141 -12.859 -16.172 1 97.12 224 PHE B C 1
ATOM 3852 O O . PHE B 1 224 ? -13.414 -12.328 -17.016 1 97.12 224 PHE B O 1
ATOM 3859 N N . VAL B 1 225 ? -13.797 -13.945 -15.562 1 97.69 225 VAL B N 1
ATOM 3860 C CA . VAL B 1 225 ? -12.484 -14.562 -15.719 1 97.69 225 VAL B CA 1
ATOM 3861 C C . VAL B 1 225 ? -12.328 -15.094 -17.141 1 97.69 225 VAL B C 1
ATOM 3863 O O . VAL B 1 225 ? -11.273 -14.93 -17.766 1 97.69 225 VAL B O 1
ATOM 3866 N N . GLN B 1 226 ? -13.344 -15.672 -17.656 1 97.38 226 GLN B N 1
ATOM 3867 C CA . GLN B 1 226 ? -13.32 -16.188 -19.016 1 97.38 226 GLN B CA 1
ATOM 3868 C C . GLN B 1 226 ? -13.094 -15.055 -20.031 1 97.38 226 GLN B C 1
ATOM 3870 O O . GLN B 1 226 ? -12.336 -15.211 -20.984 1 97.38 226 GLN B O 1
ATOM 3875 N N . ARG B 1 227 ? -13.758 -14.023 -19.766 1 97.12 227 ARG B N 1
ATOM 3876 C CA . ARG B 1 227 ? -13.633 -12.875 -20.656 1 97.12 227 ARG B CA 1
ATOM 3877 C C . ARG B 1 227 ? -12.211 -12.336 -20.641 1 97.12 227 ARG B C 1
ATOM 3879 O O . ARG B 1 227 ? -11.656 -12.016 -21.703 1 97.12 227 ARG B O 1
ATOM 3886 N N . LEU B 1 228 ? -11.633 -12.211 -19.453 1 97.88 228 LEU B N 1
ATOM 3887 C CA . LEU B 1 228 ? -10.258 -11.719 -19.344 1 97.88 228 LEU B CA 1
ATOM 3888 C C . LEU B 1 228 ? -9.297 -12.633 -20.094 1 97.88 228 LEU B C 1
ATOM 3890 O O . LEU B 1 228 ? -8.414 -12.164 -20.828 1 97.88 228 LEU B O 1
ATOM 3894 N N . LEU B 1 229 ? -9.523 -13.906 -19.984 1 98.25 229 LEU B N 1
ATOM 3895 C CA . LEU B 1 229 ? -8.664 -14.867 -20.656 1 98.25 229 LEU B CA 1
ATOM 3896 C C . LEU B 1 229 ? -8.812 -14.789 -22.156 1 98.25 229 LEU B C 1
ATOM 3898 O O . LEU B 1 229 ? -7.832 -14.891 -22.906 1 98.25 229 LEU B O 1
ATOM 3902 N N . SER B 1 230 ? -10.008 -14.609 -22.578 1 97.56 230 SER B N 1
ATOM 3903 C CA . SER B 1 230 ? -10.273 -14.469 -24 1 97.56 230 SER B CA 1
ATOM 3904 C C . SER B 1 230 ? -9.602 -13.227 -24.562 1 97.56 230 SER B C 1
ATOM 3906 O O . SER B 1 230 ? -9.047 -13.258 -25.672 1 97.56 230 SER B O 1
ATOM 3908 N N . ASP B 1 231 ? -9.68 -12.148 -23.812 1 97.44 231 ASP B N 1
ATOM 3909 C CA . ASP B 1 231 ? -9.047 -10.898 -24.234 1 97.44 231 ASP B CA 1
ATOM 3910 C C . ASP B 1 231 ? -7.531 -11.055 -24.328 1 97.44 231 ASP B C 1
ATOM 3912 O O . ASP B 1 231 ? -6.906 -10.586 -25.281 1 97.44 231 ASP B O 1
ATOM 3916 N N . LEU B 1 232 ? -6.953 -11.68 -23.359 1 98 232 LEU B N 1
ATOM 3917 C CA . LEU B 1 232 ? -5.512 -11.891 -23.328 1 98 232 LEU B CA 1
ATOM 3918 C C . LEU B 1 232 ? -5.055 -12.734 -24.516 1 98 232 LEU B C 1
ATOM 3920 O O . LEU B 1 232 ? -4.047 -12.422 -25.156 1 98 232 LEU B O 1
ATOM 3924 N N . LYS B 1 233 ? -5.777 -13.766 -24.766 1 97 233 LYS B N 1
ATOM 3925 C CA . LYS B 1 233 ? -5.453 -14.641 -25.891 1 97 233 LYS B CA 1
ATOM 3926 C C . LYS B 1 233 ? -5.555 -13.891 -27.219 1 97 233 LYS B C 1
ATOM 3928 O O . LYS B 1 233 ? -4.672 -14.008 -28.062 1 97 233 LYS B O 1
ATOM 3933 N N . SER B 1 234 ? -6.57 -13.117 -27.344 1 96.56 234 SER B N 1
ATOM 3934 C CA . SER B 1 234 ? -6.82 -12.398 -28.594 1 96.56 234 SER B CA 1
ATOM 3935 C C . SER B 1 234 ? -5.766 -11.328 -28.828 1 96.56 234 SER B C 1
ATOM 3937 O O . SER B 1 234 ? -5.504 -10.945 -29.969 1 96.56 234 SER B O 1
ATOM 3939 N N . HIS B 1 235 ? -5.141 -10.883 -27.781 1 97 235 HIS B N 1
ATOM 3940 C CA . HIS B 1 235 ? -4.117 -9.852 -27.906 1 97 235 HIS B CA 1
ATOM 3941 C C . HIS B 1 235 ? -2.719 -10.461 -27.906 1 97 235 HIS B C 1
ATOM 3943 O O . HIS B 1 235 ? -1.722 -9.734 -27.844 1 97 235 HIS B O 1
ATOM 3949 N N . PHE B 1 236 ? -2.652 -11.727 -27.938 1 96 236 PHE B N 1
ATOM 3950 C CA . PHE B 1 236 ? -1.407 -12.469 -28.062 1 96 236 PHE B CA 1
ATOM 3951 C C . PHE B 1 236 ? -0.441 -12.102 -26.938 1 96 236 PHE B C 1
ATOM 3953 O O . PHE B 1 236 ? 0.719 -11.773 -27.203 1 96 236 PHE B O 1
ATOM 3960 N N . VAL B 1 237 ? -0.993 -12.203 -25.703 1 96.81 237 VAL B N 1
ATOM 3961 C CA . VAL B 1 237 ? -0.174 -11.844 -24.547 1 96.81 237 VAL B CA 1
ATOM 3962 C C . VAL B 1 237 ? 1.046 -12.766 -24.484 1 96.81 237 VAL B C 1
ATOM 3964 O O . VAL B 1 237 ? 0.939 -13.969 -24.703 1 96.81 237 VAL B O 1
ATOM 3967 N N . ARG B 1 238 ? 2.123 -12.234 -24.266 1 96.12 238 ARG B N 1
ATOM 3968 C CA . ARG B 1 238 ? 3.34 -13.031 -24.141 1 96.12 238 ARG B CA 1
ATOM 3969 C C . ARG B 1 238 ? 3.506 -13.555 -22.719 1 96.12 238 ARG B C 1
ATOM 3971 O O . ARG B 1 238 ? 3.631 -14.758 -22.5 1 96.12 238 ARG B O 1
ATOM 3978 N N . ASP B 1 239 ? 3.455 -12.68 -21.766 1 95.19 239 ASP B N 1
ATOM 3979 C CA . ASP B 1 239 ? 3.734 -13.023 -20.375 1 95.19 239 ASP B CA 1
ATOM 3980 C C . ASP B 1 239 ? 2.615 -13.875 -19.781 1 95.19 239 ASP B C 1
ATOM 3982 O O . ASP B 1 239 ? 1.452 -13.734 -20.172 1 95.19 239 ASP B O 1
ATOM 3986 N N . SER B 1 240 ? 2.961 -14.758 -18.906 1 97.44 240 SER B N 1
ATOM 3987 C CA . SER B 1 240 ? 1.959 -15.555 -18.203 1 97.44 240 SER B CA 1
ATOM 3988 C C . SER B 1 240 ? 1.024 -14.672 -17.391 1 97.44 240 SER B C 1
ATOM 3990 O O . SER B 1 240 ? 1.434 -13.617 -16.891 1 97.44 240 SER B O 1
ATOM 3992 N N . CYS B 1 241 ? -0.219 -15.141 -17.297 1 97.94 241 CYS B N 1
ATOM 3993 C CA . CYS B 1 241 ? -1.247 -14.43 -16.547 1 97.94 241 CYS B CA 1
ATOM 3994 C C . CYS B 1 241 ? -1.983 -15.375 -15.609 1 97.94 241 CYS B C 1
ATOM 3996 O O . CYS B 1 241 ? -2.508 -16.406 -16.031 1 97.94 241 CYS B O 1
ATOM 3998 N N . THR B 1 242 ? -1.993 -15.062 -14.367 1 98.62 242 THR B N 1
ATOM 3999 C CA . THR B 1 242 ? -2.742 -15.797 -13.352 1 98.62 242 THR B CA 1
ATOM 4000 C C . THR B 1 242 ? -3.529 -14.836 -12.461 1 98.62 242 THR B C 1
ATOM 4002 O O . THR B 1 242 ? -2.982 -13.844 -11.977 1 98.62 242 THR B O 1
ATOM 4005 N N . PHE B 1 243 ? -4.77 -15.094 -12.289 1 98.31 243 PHE B N 1
ATOM 4006 C CA . PHE B 1 243 ? -5.547 -14.227 -11.414 1 98.31 243 PHE B CA 1
ATOM 4007 C C . PHE B 1 243 ? -6.668 -15.008 -10.734 1 98.31 243 PHE B C 1
ATOM 4009 O O . PHE B 1 243 ? -7.043 -16.094 -11.195 1 98.31 243 PHE B O 1
ATOM 4016 N N . VAL B 1 244 ? -7.043 -14.578 -9.602 1 98.75 244 VAL B N 1
ATOM 4017 C CA . VAL B 1 244 ? -8.102 -15.18 -8.789 1 98.75 244 VAL B CA 1
ATOM 4018 C C . VAL B 1 244 ? -9.156 -14.133 -8.461 1 98.75 244 VAL B C 1
ATOM 4020 O O . VAL B 1 244 ? -8.828 -13 -8.102 1 98.75 244 VAL B O 1
ATOM 4023 N N . CYS B 1 245 ? -10.391 -14.516 -8.641 1 98.44 245 CYS B N 1
ATOM 4024 C CA . CYS B 1 245 ? -11.531 -13.656 -8.344 1 98.44 245 CYS B CA 1
ATOM 4025 C C . CYS B 1 245 ? -12.516 -14.352 -7.41 1 98.44 245 CYS B C 1
ATOM 4027 O O . CYS B 1 245 ? -12.781 -15.547 -7.559 1 98.44 245 CYS B O 1
ATOM 4029 N N . TRP B 1 246 ? -13.047 -13.672 -6.387 1 98.25 246 TRP B N 1
ATOM 4030 C CA . TRP B 1 246 ? -14.117 -14.203 -5.555 1 98.25 246 TRP B CA 1
ATOM 4031 C C . TRP B 1 246 ? -14.93 -13.078 -4.926 1 98.25 246 TRP B C 1
ATOM 4033 O O . TRP B 1 246 ? -14.484 -11.93 -4.879 1 98.25 246 TRP B O 1
ATOM 4043 N N . THR B 1 247 ? -16.094 -13.383 -4.52 1 97.75 247 THR B N 1
ATOM 4044 C CA . THR B 1 247 ? -17.047 -12.383 -4.051 1 97.75 247 THR B CA 1
ATOM 4045 C C . THR B 1 247 ? -17.484 -12.68 -2.619 1 97.75 247 THR B C 1
ATOM 4047 O O . THR B 1 247 ? -17.75 -13.828 -2.271 1 97.75 247 THR B O 1
ATOM 4050 N N . ILE B 1 248 ? -17.531 -11.648 -1.81 1 97.25 248 ILE B N 1
ATOM 4051 C CA . ILE B 1 248 ? -17.984 -11.734 -0.427 1 97.25 248 ILE B CA 1
ATOM 4052 C C . ILE B 1 248 ? -19.156 -10.781 -0.207 1 97.25 248 ILE B C 1
ATOM 4054 O O . ILE B 1 248 ? -19.062 -9.586 -0.521 1 97.25 248 ILE B O 1
ATOM 4058 N N . ASP B 1 249 ? -20.188 -11.312 0.369 1 97.25 249 ASP B N 1
ATOM 4059 C CA . ASP B 1 249 ? -21.297 -10.469 0.778 1 97.25 249 ASP B CA 1
ATOM 4060 C C . ASP B 1 249 ? -21.203 -10.109 2.258 1 97.25 249 ASP B C 1
ATOM 4062 O O . ASP B 1 249 ? -21.188 -10.992 3.119 1 97.25 249 ASP B O 1
ATOM 4066 N N . VAL B 1 250 ? -21.188 -8.805 2.512 1 98 250 VAL B N 1
ATOM 4067 C CA . VAL B 1 250 ? -21 -8.328 3.879 1 98 250 VAL B CA 1
ATOM 4068 C C . VAL B 1 250 ? -22.297 -7.668 4.371 1 98 250 VAL B C 1
ATOM 4070 O O . VAL B 1 250 ? -22.891 -6.855 3.664 1 98 250 VAL B O 1
ATOM 4073 N N . SER B 1 251 ? -22.672 -7.98 5.594 1 97.31 251 SER B N 1
ATOM 4074 C CA . SER B 1 251 ? -23.922 -7.434 6.145 1 97.31 251 SER B CA 1
ATOM 4075 C C . SER B 1 251 ? -23.641 -6.219 7.023 1 97.31 251 SER B C 1
ATOM 4077 O O . SER B 1 251 ? -24.5 -5.34 7.156 1 97.31 251 SER B O 1
ATOM 4079 N N . GLU B 1 252 ? -22.484 -6.156 7.562 1 95.56 252 GLU B N 1
ATOM 4080 C CA . GLU B 1 252 ? -22.141 -5.105 8.516 1 95.56 252 GLU B CA 1
ATOM 4081 C C . GLU B 1 252 ? -21.797 -3.805 7.797 1 95.56 252 GLU B C 1
ATOM 4083 O O . GLU B 1 252 ? -21.141 -3.822 6.746 1 95.56 252 GLU B O 1
ATOM 4088 N N . GLU B 1 253 ? -22.188 -2.713 8.43 1 95.81 253 GLU B N 1
ATOM 4089 C CA . GLU B 1 253 ? -21.828 -1.406 7.883 1 95.81 253 GLU B CA 1
ATOM 4090 C C . GLU B 1 253 ? -20.344 -1.107 8.062 1 95.81 253 GLU B C 1
ATOM 4092 O O . GLU B 1 253 ? -19.766 -1.422 9.102 1 95.81 253 GLU B O 1
ATOM 4097 N N . GLY B 1 254 ? -19.75 -0.523 7.039 1 95.81 254 GLY B N 1
ATOM 4098 C CA . GLY B 1 254 ? -18.359 -0.08 7.16 1 95.81 254 GLY B CA 1
ATOM 4099 C C . GLY B 1 254 ? -18.234 1.277 7.82 1 95.81 254 GLY B C 1
ATOM 4100 O O . GLY B 1 254 ? -19.219 2 7.977 1 95.81 254 GLY B O 1
ATOM 4101 N N . LEU B 1 255 ? -17.047 1.56 8.188 1 97.12 255 LEU B N 1
ATOM 4102 C CA . LEU B 1 255 ? -16.734 2.848 8.797 1 97.12 255 LEU B CA 1
ATOM 4103 C C . LEU B 1 255 ? -17.172 3.996 7.898 1 97.12 255 LEU B C 1
ATOM 4105 O O . LEU B 1 255 ? -16.938 3.969 6.691 1 97.12 255 LEU B O 1
ATOM 4109 N N . MET B 1 256 ? -17.891 4.98 8.391 1 96.19 256 MET B N 1
ATOM 4110 C CA . MET B 1 256 ? -18.359 6.168 7.672 1 96.19 256 MET B CA 1
ATOM 4111 C C . MET B 1 256 ? -17.875 7.441 8.367 1 96.19 256 MET B C 1
ATOM 4113 O O . MET B 1 256 ? -17.672 7.453 9.578 1 96.19 256 MET B O 1
ATOM 4117 N N . PRO B 1 257 ? -17.625 8.492 7.625 1 93.69 257 PRO B N 1
ATOM 4118 C CA . PRO B 1 257 ? -17.203 9.734 8.273 1 93.69 257 PRO B CA 1
ATOM 4119 C C . PRO B 1 257 ? -18.266 10.32 9.195 1 93.69 257 PRO B C 1
ATOM 4121 O O . PRO B 1 257 ? -19.469 10.117 8.969 1 93.69 257 PRO B O 1
ATOM 4124 N N . SER B 1 258 ? -17.812 11.078 10.109 1 92.62 258 SER B N 1
ATOM 4125 C CA . SER B 1 258 ? -18.703 11.57 11.156 1 92.62 258 SER B CA 1
ATOM 4126 C C . SER B 1 258 ? -19.703 12.578 10.594 1 92.62 258 SER B C 1
ATOM 4128 O O . SER B 1 258 ? -20.797 12.734 11.133 1 92.62 258 SER B O 1
ATOM 4130 N N . ASP B 1 259 ? -19.391 13.203 9.531 1 87 259 ASP B N 1
ATOM 4131 C CA . ASP B 1 259 ? -20.297 14.234 9.016 1 87 259 ASP B CA 1
ATOM 4132 C C . ASP B 1 259 ? -21.281 13.648 8.016 1 87 259 ASP B C 1
ATOM 4134 O O . ASP B 1 259 ? -22.078 14.375 7.418 1 87 259 ASP B O 1
ATOM 4138 N N . LYS B 1 260 ? -21.234 12.422 7.793 1 76.75 260 LYS B N 1
ATOM 4139 C CA . LYS B 1 260 ? -22.188 11.719 6.941 1 76.75 260 LYS B CA 1
ATOM 4140 C C . LYS B 1 260 ? -23.094 10.805 7.77 1 76.75 260 LYS B C 1
ATOM 4142 O O . LYS B 1 260 ? -23.891 10.047 7.219 1 76.75 260 LYS B O 1
ATOM 4147 N N . LEU B 1 261 ? -22.781 10.867 9.039 1 68.69 261 LEU B N 1
ATOM 4148 C CA . LEU B 1 261 ? -23.641 10.086 9.922 1 68.69 261 LEU B CA 1
ATOM 4149 C C . LEU B 1 261 ? -24.766 10.953 10.484 1 68.69 261 LEU B C 1
ATOM 4151 O O . LEU B 1 261 ? -24.594 12.164 10.672 1 68.69 261 LEU B O 1
#

Radius of gyration: 22.6 Å; Cα contacts (8 Å, |Δi|>4): 1288; chains: 2; bounding box: 50×61×58 Å

Sequence (522 aa):
MQTFSWTGDQHAFLDSPDVTQIGGLVLGRLGGMSQSGQTKNEDGAVLLTGENWEFLLLMDAHHSADSARLVAETFLQAEPELRKACEAASAFGQVPAFVIDQLSQPSFLEACRDVKGETACLFVFRKDEYIWWLSTGDCLFYLFHNELAEMGEFEQNTRHFYEWIGQQNAWSLQVPSYTTGTRQLRKGKNRLFMTTDGLLECPGLNMNGQKLYDLLSRMDDDVFVQRLLSDLKSHFVRDSCTFVCWTIDVSEEGLMPSDKLMQTFSWTGDQHAFLDSPDVTQIGGLVLGRLGGMSQSGQTKNEDGAVLLTGENWEFLLLMDAHHSADSARLVAETFLQAEPELRKACEAASAFGQVPAFVIDQLSQPSFLEACRDVKGETACLFVFRKDEYIWWLSTGDCLFYLFHNELAEMGEFEQNTRHFYEWIGQQNAWSLQVPSYTTGTRQLRKGKNRLFMTTDGLLECPGLNMNGQKLYDLLSRMDDDVFVQRLLSDLKSHFVRDSCTFVCWTIDVSEEGLMPSDKL

Organism: NCBI:txid361277

InterPro domains:
  IPR036457 PPM-type phosphatase-like domain superfamily [G3DSA:3.60.40.10] (29-247)
  IPR036457 PPM-type phosphatase-like domain superfamily [SSF81606] (36-245)

Foldseek 3Di:
DDKDKDFCVVPQQELHWDWDDDPQKIKIWYNFYVVVPADTRQKMKIWDDDDFKIKIKTKHWPQHNFQVVLLRVLCVVCVVVLVVLLPDPVNVVRNVVVSLCSLQDPVSLVQLLPTGTWMWMKIWMDGAQKIKIKTFAAKWKFKADPVCVVVVGTTPDHGDHQGTTGSDHQSPDPDRDMDMDMDGHAAFKIKIKIKDCLLCPQPPPNDDRNNLNVLPVVDPPRVSSVVSSVVSSVSRGGHIMMMMMGMDHHHDHDDDDPVVD/DDKDKDFCVVPQQELHWDWDDDPQKIKIWYNFYVVVPADTRQKIKIWDDDDFKIKIKTKHWPPHNFQVVLLRVLCVVCVVVLVVLLPDPVNVVRNVVVSLCSLQDPVSLVQLLPTGTWMWMKIWMDGAQKIKIKTFAAKWKFKADPVCVVVPGTTPDHGDHQGTTGSDHQSPDPDRDMDMDMDGHAAFKIKIKIKDCLLCPQPPPNDDRNVLNVLPVVDPPRVSSVVSSVVSSVSRGGHIMMMMMGMDHHHDHDDDDPVVD

Secondary structure (DSSP, 8-state):
-EEEEEETTT---BT--EEEEETTEEEEEE-B-GGGT-----EEEEEEE-SSEEEEEEEEEES-SHHHHHHHHHHHHTHHHHHHHHHSTTHHHHHHHHHHHHHH-HHHHHHHHTSSSEEEEEEEEEETTEEEEEEESS-EEEEE-HHHHHTT--BSS---TT--EESS-GGGSSS--EEEEEEEPPSEEEEEEEE-HHHHS-TTT---HHHHHHHHTTS-HHHHHHHHHHHHHHTT--S-EEEEEEEEEE-SPPP--GGG-/-EEEEEETTT---BT--EEEEETTEEEEEE-B-GGGT-----EEEEEEE-SSEEEEEEEEEES-SHHHHHHHHHHHHTHHHHHHHHHSTTHHHHHHHHHHHHHH-HHHHHHHHTSSSEEEEEEEEEETTEEEEEEESS-EEEEE-HHHHHTT--BSS---TT--EESS-GGGSSS--EEEEEEEPPSEEEEEEEE-HHHHS-TTT---HHHHHHHHTTS-HHHHHHHHHHHHHHTT--S-EEEEEEEEEE-SPPP--GGG-

pLDDT: mean 96.98, std 2.98, range [66.56, 98.94]

Nearest PDB structures (foldseek):
  2p8e-assembly1_A  TM=6.634E-01  e=4.047E-10  Homo sapiens
  2p8e-assembly2_B  TM=6.475E-01  e=1.384E-09  Homo sapiens
  2cm1-assembly1_A  TM=6.458E-01  e=1.384E-09  Mycobacterium tuberculosis H37Rv
  1txo-assembly1_A  TM=6.228E-01  e=1.305E-09  Mycobacterium tuberculosis
  7kpr-assembly1_B  TM=5.595E-01  e=7.565E-06  Homo sapiens